Protein AF-A0A9P8L4W4-F1 (afdb_monomer_lite)

Secondary structure (DSSP, 8-state):
---------------------------PPPP-----------------------------------------------------------------------------PPPPPTTGGGS--PPP----------PPPP-------PPPPP-----B-PPPHHHHHHHHHHHHHHHHH-SB-SSPPPP---SS-S---HHHHHHHHHHHHHHHH--S-STTS-EEEEEEEETTEEEEEEEESSTT--HHHHHHHHHHHHHHHS--SS-HHHHHHHHHHHHHHHHHHTHHHHHHHHHHHHHHHHHHHHHHHH-TT-TTHHHHHHIIIIIHHHGGGSHHHHHHHHHHHTTTSTTHHHHHHHHHHHHT--TTHHHHHHHHHHHHHHHHHHHHHHHHHHHHHH-GGG-S-EEEEEEPPPP-EEEE--GGG-SHHHHHHHH-S-HHHHHHHHHHHHHHHHHTTHHHHHHHTSEEEEB--HHHHHHHHHHHTT--BGGG----EESSPBPHHHHHHHHH-TT-PPPPPB--B--TTB-PPP-BTTS-HHHHHHHHHHHHHHHHHHHHHHHHHHHHHHHT-TTTS-PPP--SS--SS-------PPP-----------

Foldseek 3Di:
DDDDDDDDDDDDDDDDDDDDDDDDDDDDDDDDDDDDDDDDDDDDDDDDDDDDDDDDDDDDDDDDDDDDDDDDDDDDDDDDDDDDDDDDDDDDDDDDDDDDDDDDDDDDDDDQPCVLVVPDDDPDDDDDDDDDDDDDDDPDDDDPPDDDPPPPPFDFDDFDPLLVCLQLLLLLVVVLLPQFQDAWFAAPDDPDDPCQDLLNLVLLLQQLLQQLLLQADDDFSKKWWFWFDDPQAIEIEMETQAQDSDVVSVVLVVVLLVLLLPADLVDPVSLVVSLVVNLVSSCVSNVNRLVVLVVQLLVLLVVVLVVLVVPVPDVCSVVLNCCSVPVLVVLVVDLSSNLVVLQQCLVVHPVVVSLVVLVVLLVPPDPSSVSSVRNNQSSLVSNVSSVSSVSSSVSSNVPVSNSSDYHYHYDGWDDFDKAADDLVQSDPLNSLVSQDVDPVLSVLLVVLCVVVCVSSVVSVSCVVPRIDTATEHNQQSLLLVCVLVVTQGDVSQQEMHISFWAEPLSQLLQVLQPVDHRGHTYNRGRDSRYDHDIHRPPDDVVSVVVSSVRNSSSSVSVSVVSSVSSSVCSVCDSVQPDFDDDDRGDSPPDDPPDGDGDDPDCPDDPDPDD

Structure (mmCIF, N/CA/C/O backbone):
data_AF-A0A9P8L4W4-F1
#
_entry.id   AF-A0A9P8L4W4-F1
#
loop_
_atom_site.group_PDB
_atom_site.id
_atom_site.type_symbol
_atom_site.label_atom_id
_atom_site.label_alt_id
_atom_site.label_comp_id
_atom_site.label_asym_id
_atom_site.label_entity_id
_atom_site.label_seq_id
_atom_site.pdbx_PDB_ins_code
_atom_site.Cartn_x
_atom_site.Cartn_y
_atom_site.Cartn_z
_atom_site.occupancy
_atom_site.B_iso_or_equiv
_atom_site.auth_seq_id
_atom_site.auth_comp_id
_atom_site.auth_asym_id
_atom_site.auth_atom_id
_atom_site.pdbx_PDB_model_num
ATOM 1 N N . MET A 1 1 ? -70.980 -45.955 15.844 1.00 32.44 1 MET A N 1
ATOM 2 C CA . MET A 1 1 ? -70.338 -45.699 17.162 1.00 32.44 1 MET A CA 1
ATOM 3 C C . MET A 1 1 ? -69.334 -44.547 16.999 1.00 32.44 1 MET A C 1
ATOM 5 O O . MET A 1 1 ? -68.928 -44.344 15.866 1.00 32.44 1 MET A O 1
ATOM 9 N N . PRO A 1 2 ? -68.899 -43.818 18.046 1.00 52.56 2 PRO A N 1
ATOM 10 C CA . PRO A 1 2 ? -69.730 -43.143 19.045 1.00 52.56 2 PRO A CA 1
ATOM 11 C C . PRO A 1 2 ? -69.412 -41.627 19.224 1.00 52.56 2 PRO A C 1
ATOM 13 O O . PRO A 1 2 ? -68.268 -41.209 19.175 1.00 52.56 2 PRO A O 1
ATOM 16 N N . LYS A 1 3 ? -70.444 -40.855 19.606 1.00 32.50 3 LYS A N 1
ATOM 17 C CA . LYS A 1 3 ? -70.425 -39.675 20.513 1.00 32.50 3 LYS A CA 1
ATOM 18 C C . LYS A 1 3 ? -69.554 -38.419 20.193 1.00 32.50 3 LYS A C 1
ATOM 20 O O . LYS A 1 3 ? -68.363 -38.413 20.443 1.00 32.50 3 LYS A O 1
ATOM 25 N N . LYS A 1 4 ? -70.295 -37.301 19.997 1.00 33.28 4 LYS A N 1
ATOM 26 C CA . LYS A 1 4 ? -70.245 -35.991 20.727 1.00 33.28 4 LYS A CA 1
ATOM 27 C C . LYS A 1 4 ? -69.019 -35.058 20.576 1.00 33.28 4 LYS A C 1
ATOM 29 O O . LYS A 1 4 ? -67.905 -35.527 20.491 1.00 33.28 4 LYS A O 1
ATOM 34 N N . LYS A 1 5 ? -69.084 -33.729 20.771 1.00 34.25 5 LYS A N 1
ATOM 35 C CA . LYS A 1 5 ? -70.075 -32.613 20.695 1.00 34.25 5 LYS A CA 1
ATOM 36 C C . LYS A 1 5 ? -69.433 -31.420 21.456 1.00 34.25 5 LYS A C 1
ATOM 38 O O . LYS A 1 5 ? -69.172 -31.576 22.645 1.00 34.25 5 LYS A O 1
ATOM 43 N N . SER A 1 6 ? -69.387 -30.217 20.864 1.00 31.56 6 SER A N 1
ATOM 44 C CA . SER A 1 6 ? -69.164 -28.905 21.542 1.00 31.56 6 SER A CA 1
ATOM 45 C C . SER A 1 6 ? -67.752 -28.643 22.141 1.00 31.56 6 SER A C 1
ATOM 47 O O . SER A 1 6 ? -66.968 -29.576 22.237 1.00 31.56 6 SER A O 1
ATOM 49 N N . LYS A 1 7 ? -67.343 -27.414 22.524 1.00 30.70 7 LYS A N 1
ATOM 50 C CA . LYS A 1 7 ? -68.100 -26.175 22.856 1.00 30.70 7 LYS A CA 1
ATOM 51 C C . LYS A 1 7 ? -67.234 -24.900 22.687 1.00 30.70 7 LYS A C 1
ATOM 53 O O . LYS A 1 7 ? -66.021 -25.011 22.573 1.00 30.70 7 LYS A O 1
ATOM 58 N N . SER A 1 8 ? -67.842 -23.708 22.719 1.00 30.89 8 SER A N 1
ATOM 59 C CA . SER A 1 8 ? -67.179 -22.395 22.549 1.00 30.89 8 SER A CA 1
ATOM 60 C C . SER A 1 8 ? -67.399 -21.421 23.727 1.00 30.89 8 SER A C 1
ATOM 62 O O . SER A 1 8 ? -68.409 -21.521 24.425 1.00 30.89 8 SER A O 1
ATOM 64 N N . LYS A 1 9 ? -66.441 -20.494 23.923 1.00 31.78 9 LYS A N 1
ATOM 65 C CA . LYS A 1 9 ? -66.431 -19.213 24.693 1.00 31.78 9 LYS A CA 1
ATOM 66 C C . LYS A 1 9 ? -65.012 -18.602 24.495 1.00 31.78 9 LYS A C 1
ATOM 68 O O . LYS A 1 9 ? -64.076 -19.387 24.438 1.00 31.78 9 LYS A O 1
ATOM 73 N N . ALA A 1 10 ? -64.732 -17.318 24.214 1.00 29.55 10 ALA A N 1
ATOM 74 C CA . ALA A 1 10 ? -65.220 -16.015 24.718 1.00 29.55 10 ALA A CA 1
ATOM 75 C C . ALA A 1 10 ? -64.832 -15.761 26.196 1.00 29.55 10 ALA A C 1
ATOM 77 O O . ALA A 1 10 ? -65.119 -16.616 27.026 1.00 29.55 10 ALA A O 1
ATOM 78 N N . ARG A 1 11 ? -64.241 -14.626 26.620 1.00 28.59 11 ARG A N 1
ATOM 79 C CA . ARG A 1 11 ? -63.882 -13.333 25.971 1.00 28.59 11 ARG A CA 1
ATOM 80 C C . ARG A 1 11 ? -62.901 -12.565 26.890 1.00 28.59 11 ARG A C 1
ATOM 82 O O . ARG A 1 11 ? -63.160 -12.569 28.086 1.00 28.59 11 ARG A O 1
ATOM 89 N N . ALA A 1 12 ? -61.914 -11.833 26.348 1.00 28.27 12 ALA A N 1
ATOM 90 C CA . ALA A 1 12 ? -61.411 -10.542 26.878 1.00 28.27 12 ALA A CA 1
ATOM 91 C C . ALA A 1 12 ? -60.356 -9.897 25.945 1.00 28.27 12 ALA A C 1
ATOM 93 O O . ALA A 1 12 ? -59.523 -10.600 25.382 1.00 28.27 12 ALA A O 1
ATOM 94 N N . GLN A 1 13 ? -60.388 -8.566 25.827 1.00 29.78 13 GLN A N 1
ATOM 95 C CA . GLN A 1 13 ? -59.251 -7.699 25.462 1.00 29.78 13 GLN A CA 1
ATOM 96 C C . GLN A 1 13 ? -58.892 -6.862 26.706 1.00 29.78 13 GLN A C 1
ATOM 98 O O . GLN A 1 13 ? -59.671 -6.856 27.666 1.00 29.78 13 GLN A O 1
ATOM 103 N N . PRO A 1 14 ? -57.763 -6.138 26.687 1.00 33.34 14 PRO A N 1
ATOM 104 C CA . PRO A 1 14 ? -57.923 -4.679 26.663 1.00 33.34 14 PRO A CA 1
ATOM 105 C C . PRO A 1 14 ? -57.109 -3.975 25.560 1.00 33.34 14 PRO A C 1
ATOM 107 O O . PRO A 1 14 ? -55.963 -4.325 25.314 1.00 33.34 14 PRO A O 1
ATOM 110 N N . GLU A 1 15 ? -57.786 -3.020 24.915 1.00 28.34 15 GLU A N 1
ATOM 111 C CA . GLU A 1 15 ? -57.394 -1.655 24.492 1.00 28.34 15 GLU A CA 1
ATOM 112 C C . GLU A 1 15 ? -55.993 -1.312 23.917 1.00 28.34 15 GLU A C 1
ATOM 114 O O . GLU A 1 15 ? -54.971 -1.935 24.178 1.00 28.34 15 GLU A O 1
ATOM 119 N N . ILE A 1 16 ? -55.989 -0.265 23.080 1.00 35.66 16 ILE A N 1
ATOM 120 C CA . ILE A 1 16 ? -54.882 0.236 22.242 1.00 35.66 16 ILE A CA 1
ATOM 121 C C . ILE A 1 16 ? -54.577 1.696 22.660 1.00 35.66 16 ILE A C 1
ATOM 123 O O . ILE A 1 16 ? -55.485 2.368 23.154 1.00 35.66 16 ILE A O 1
ATOM 127 N N . PRO A 1 17 ? -53.344 2.206 22.480 1.00 32.22 17 PRO A N 1
ATOM 128 C CA . PRO A 1 17 ? -53.092 3.161 21.378 1.00 32.22 17 PRO A CA 1
ATOM 129 C C . PRO A 1 17 ? -51.861 2.747 20.536 1.00 32.22 17 PRO A C 1
ATOM 131 O O . PRO A 1 17 ? -50.876 2.249 21.068 1.00 32.22 17 PRO A O 1
ATOM 134 N N . GLU A 1 18 ? -51.943 2.705 19.200 1.00 28.20 18 GLU A N 1
ATOM 135 C CA . GLU A 1 18 ? -51.656 3.828 18.280 1.00 28.20 18 GLU A CA 1
ATOM 136 C C . GLU A 1 18 ? -50.236 4.399 18.482 1.00 28.20 18 GLU A C 1
ATOM 138 O O . GLU A 1 18 ? -49.903 4.809 19.583 1.00 28.20 18 GLU A O 1
ATOM 143 N N . SER A 1 19 ? -49.311 4.544 17.526 1.00 30.09 19 SER A N 1
ATOM 144 C CA . SER A 1 19 ? -49.252 4.676 16.049 1.00 30.09 19 SER A CA 1
ATOM 145 C C . SER A 1 19 ? -47.961 5.534 15.808 1.00 30.09 19 SER A C 1
ATOM 147 O O . SER A 1 19 ? -47.467 6.094 16.792 1.00 30.09 19 SER A O 1
ATOM 149 N N . PRO A 1 20 ? -47.364 5.738 14.607 1.00 34.62 20 PRO A N 1
ATOM 150 C CA . PRO A 1 20 ? -47.683 5.225 13.272 1.00 34.62 20 PRO A CA 1
ATOM 151 C C . PRO A 1 20 ? -46.524 4.486 12.555 1.00 34.62 20 PRO A C 1
ATOM 153 O O . PRO A 1 20 ? -45.342 4.706 12.817 1.00 34.62 20 PRO A O 1
ATOM 156 N N . GLU A 1 21 ? -46.856 3.702 11.522 1.00 30.97 21 GLU A N 1
ATOM 157 C CA . GLU A 1 21 ? -45.897 3.395 10.448 1.00 30.97 21 GLU A CA 1
ATOM 158 C C . GLU A 1 21 ? -45.629 4.648 9.583 1.00 30.97 21 GLU A C 1
ATOM 160 O O . GLU A 1 21 ? -46.550 5.403 9.265 1.00 30.97 21 GLU A O 1
ATOM 165 N N . ARG A 1 22 ? -44.410 4.785 9.042 1.00 30.69 22 ARG A N 1
ATOM 166 C CA . ARG A 1 22 ? -44.216 5.392 7.712 1.00 30.69 22 ARG A CA 1
ATOM 167 C C . ARG A 1 22 ? -43.361 4.496 6.828 1.00 30.69 22 ARG A C 1
ATOM 169 O O . ARG A 1 22 ? -42.141 4.446 6.956 1.00 30.69 22 ARG A O 1
ATOM 176 N N . ARG A 1 23 ? -44.019 3.829 5.881 1.00 30.20 23 ARG A N 1
ATOM 177 C CA . ARG A 1 23 ? -43.363 3.212 4.723 1.00 30.20 23 ARG A CA 1
ATOM 178 C C . ARG A 1 23 ? -42.913 4.311 3.765 1.00 30.20 23 ARG A C 1
ATOM 180 O O . ARG A 1 23 ? -43.681 5.232 3.503 1.00 30.20 23 ARG A O 1
ATOM 187 N N . TYR A 1 24 ? -41.745 4.140 3.156 1.00 29.72 24 TYR A N 1
ATOM 188 C CA . TYR A 1 24 ? -41.444 4.745 1.861 1.00 29.72 24 TYR A CA 1
ATOM 189 C C . TYR A 1 24 ? -41.024 3.642 0.894 1.00 29.72 24 TYR A C 1
ATOM 191 O O . TYR A 1 24 ? -40.136 2.841 1.178 1.00 29.72 24 TYR A O 1
ATOM 199 N N . SER A 1 25 ? -41.728 3.569 -0.231 1.00 27.53 25 SER A N 1
ATOM 200 C CA . SER A 1 25 ? -41.484 2.621 -1.314 1.00 27.53 25 SER A CA 1
ATOM 201 C C . SER A 1 25 ? -40.303 3.071 -2.169 1.00 27.53 25 SER A C 1
ATOM 203 O O . SER A 1 25 ? -40.271 4.219 -2.611 1.00 27.53 25 SER A O 1
ATOM 205 N N . ALA A 1 26 ? -39.382 2.159 -2.469 1.00 28.81 26 ALA A N 1
ATOM 206 C CA . ALA A 1 26 ? -38.339 2.401 -3.456 1.00 28.81 26 ALA A CA 1
ATOM 207 C C . ALA A 1 26 ? -38.875 2.171 -4.881 1.00 28.81 26 ALA A C 1
ATOM 209 O O . ALA A 1 26 ? -39.347 1.081 -5.200 1.00 28.81 26 ALA A O 1
ATOM 210 N N . THR A 1 27 ? -38.743 3.177 -5.744 1.00 31.58 27 THR A N 1
ATOM 211 C CA . THR A 1 27 ? -38.918 3.070 -7.202 1.00 31.58 27 THR A CA 1
ATOM 212 C C . THR A 1 27 ? -37.617 3.480 -7.897 1.00 31.58 27 THR A C 1
ATOM 214 O O . THR A 1 27 ? -37.054 4.513 -7.529 1.00 31.58 27 THR A O 1
ATOM 217 N N . PRO A 1 28 ? -37.108 2.704 -8.872 1.00 33.47 28 PRO A N 1
ATOM 218 C CA . PRO A 1 28 ? -35.858 3.016 -9.561 1.00 33.47 28 PRO A CA 1
ATOM 219 C C . PRO A 1 28 ? -36.045 4.128 -10.615 1.00 33.47 28 PRO A C 1
ATOM 221 O O . PRO A 1 28 ? -37.123 4.224 -11.205 1.00 33.47 28 PRO A O 1
ATOM 224 N N . PRO A 1 29 ? -35.011 4.942 -10.899 1.00 32.47 29 PRO A N 1
ATOM 225 C CA . PRO A 1 29 ? -35.054 5.926 -11.977 1.00 32.47 29 PRO A CA 1
ATOM 226 C C . PRO A 1 29 ? -34.952 5.256 -13.357 1.00 32.47 29 PRO A C 1
ATOM 228 O O . PRO A 1 29 ? -34.151 4.343 -13.564 1.00 32.47 29 PRO A O 1
ATOM 231 N N . THR A 1 30 ? -35.752 5.728 -14.311 1.00 29.05 30 THR A N 1
ATOM 232 C CA . THR A 1 30 ? -35.788 5.247 -15.702 1.00 29.05 30 THR A CA 1
ATOM 233 C C . THR A 1 30 ? -34.855 6.030 -16.627 1.00 29.05 30 THR A C 1
ATOM 235 O O . THR A 1 30 ? -34.626 7.221 -16.435 1.00 29.05 30 THR A O 1
ATOM 238 N N . VAL A 1 31 ? -34.374 5.359 -17.676 1.00 31.84 31 VAL A N 1
ATOM 239 C CA . VAL A 1 31 ? -33.628 5.955 -18.798 1.00 31.84 31 VAL A CA 1
ATOM 240 C C . VAL A 1 31 ? -34.537 6.866 -19.634 1.00 31.84 31 VAL A C 1
ATOM 242 O O . VAL A 1 31 ? -35.692 6.515 -19.859 1.00 31.84 31 VAL A O 1
ATOM 245 N N . TYR A 1 32 ? -33.989 7.969 -20.152 1.00 26.73 32 TYR A N 1
ATOM 246 C CA . TYR A 1 32 ? -34.502 8.687 -21.326 1.00 26.73 32 TYR A CA 1
ATOM 247 C C . TYR A 1 32 ? -33.337 9.195 -22.186 1.00 26.73 32 TYR A C 1
ATOM 249 O O . TYR A 1 32 ? -32.259 9.478 -21.663 1.00 26.73 32 TYR A O 1
ATOM 257 N N . ASP A 1 33 ? -33.562 9.282 -23.497 1.00 26.80 33 ASP A N 1
ATOM 258 C CA . ASP A 1 33 ? -32.574 9.633 -24.522 1.00 26.80 33 ASP A CA 1
ATOM 259 C C . ASP A 1 33 ? -33.294 10.315 -25.706 1.00 26.80 33 ASP A C 1
ATOM 261 O O . ASP A 1 33 ? -34.345 9.818 -26.114 1.00 26.80 33 ASP A O 1
ATOM 265 N N . ARG A 1 34 ? -32.717 11.405 -26.253 1.00 30.62 34 ARG A N 1
ATOM 266 C CA . ARG A 1 34 ? -33.174 12.177 -27.449 1.00 30.62 34 ARG A CA 1
ATOM 267 C C . ARG A 1 34 ? -34.602 12.792 -27.369 1.00 30.62 34 ARG A C 1
ATOM 269 O O . ARG A 1 34 ? -35.382 12.455 -26.491 1.00 30.62 34 ARG A O 1
ATOM 276 N N . GLU A 1 35 ? -35.037 13.755 -28.197 1.00 27.78 35 GLU A N 1
ATOM 277 C CA . GLU A 1 35 ? -34.411 14.628 -29.219 1.00 27.78 35 GLU A CA 1
ATOM 278 C C . GLU A 1 35 ? -35.288 15.890 -29.421 1.00 27.78 35 GLU A C 1
ATOM 280 O O . GLU A 1 35 ? -36.504 15.738 -29.479 1.00 27.78 35 GLU A O 1
ATOM 285 N N . SER A 1 36 ? -34.711 17.092 -29.613 1.00 26.36 36 SER A N 1
ATOM 286 C CA . SER A 1 36 ? -35.300 18.174 -30.449 1.00 26.36 36 SER A CA 1
ATOM 287 C C . SER A 1 36 ? -34.441 19.452 -30.504 1.00 26.36 36 SER A C 1
ATOM 289 O O . SER A 1 36 ? -33.991 19.964 -29.482 1.00 26.36 36 SER A O 1
ATOM 291 N N . SER A 1 37 ? -34.297 20.016 -31.701 1.00 26.98 37 SER A N 1
ATOM 292 C CA . SER A 1 37 ? -33.939 21.418 -32.023 1.00 26.98 37 SER A CA 1
ATOM 293 C C . SER A 1 37 ? -35.075 21.978 -32.922 1.00 26.98 37 SER A C 1
ATOM 295 O O . SER A 1 37 ? -35.975 21.185 -33.215 1.00 26.98 37 SER A O 1
ATOM 297 N N . PRO A 1 38 ? -35.089 23.237 -33.427 1.00 45.22 38 PRO A N 1
ATOM 298 C CA . PRO A 1 38 ? -34.090 24.320 -33.350 1.00 45.22 38 PRO A CA 1
ATOM 299 C C . PRO A 1 38 ? -34.677 25.716 -32.994 1.00 45.22 38 PRO A C 1
ATOM 301 O O . PRO A 1 38 ? -35.872 25.845 -32.767 1.00 45.22 38 PRO A O 1
ATOM 304 N N . GLU A 1 39 ? -33.847 26.773 -32.980 1.00 26.89 39 GLU A N 1
ATOM 305 C CA . GLU A 1 39 ? -33.936 27.913 -33.931 1.00 26.89 39 GLU A CA 1
ATOM 306 C C . GLU A 1 39 ? -32.804 28.950 -33.715 1.00 26.89 39 GLU A C 1
ATOM 308 O O . GLU A 1 39 ? -31.894 28.736 -32.914 1.00 26.89 39 GLU A O 1
ATOM 313 N N . THR A 1 40 ? -32.774 30.024 -34.517 1.00 29.00 40 THR A N 1
ATOM 314 C CA . THR A 1 40 ? -31.616 30.928 -34.704 1.00 29.00 40 THR A CA 1
ATOM 315 C C . THR A 1 40 ? -31.916 32.389 -34.356 1.00 29.00 40 THR A C 1
ATOM 317 O O . THR A 1 40 ? -33.016 32.824 -34.664 1.00 29.00 40 THR A O 1
ATOM 320 N N . THR A 1 41 ? -30.913 33.191 -33.940 1.00 27.48 41 THR A N 1
ATOM 321 C CA . THR A 1 41 ? -30.637 34.514 -34.574 1.00 27.48 41 THR A CA 1
ATOM 322 C C . THR A 1 41 ? -29.308 35.186 -34.159 1.00 27.48 41 THR A C 1
ATOM 324 O O . THR A 1 41 ? -29.052 35.403 -32.984 1.00 27.48 41 THR A O 1
ATOM 327 N N . LYS A 1 42 ? -28.533 35.591 -35.179 1.00 28.03 42 LYS A N 1
ATOM 328 C CA . LYS A 1 42 ? -27.805 36.874 -35.388 1.00 28.03 42 LYS A CA 1
ATOM 329 C C . LYS A 1 42 ? -26.972 37.550 -34.267 1.00 28.03 42 LYS A C 1
ATOM 331 O O . LYS A 1 42 ? -27.491 38.090 -33.299 1.00 28.03 42 LYS A O 1
ATOM 336 N N . SER A 1 43 ? -25.679 37.710 -34.578 1.00 26.53 43 SER A N 1
ATOM 337 C CA . SER A 1 43 ? -24.742 38.766 -34.123 1.00 26.53 43 SER A CA 1
ATOM 338 C C . SER A 1 43 ? -25.250 40.203 -34.424 1.00 26.53 43 SER A C 1
ATOM 340 O O . SER A 1 43 ? -26.174 40.321 -35.236 1.00 26.53 43 SER A O 1
ATOM 342 N N . PRO A 1 44 ? -24.648 41.302 -33.883 1.00 40.38 44 PRO A N 1
ATOM 343 C CA . PRO A 1 44 ? -23.347 41.792 -34.406 1.00 40.38 44 PRO A CA 1
ATOM 344 C C . PRO A 1 44 ? -22.427 42.643 -33.467 1.00 40.38 44 PRO A C 1
ATOM 346 O O . PRO A 1 44 ? -22.768 42.975 -32.340 1.00 40.38 44 PRO A O 1
ATOM 349 N N . HIS A 1 45 ? -21.292 43.067 -34.050 1.00 26.23 45 HIS A N 1
ATOM 350 C CA . HIS A 1 45 ? -20.469 44.271 -33.777 1.00 26.23 45 HIS A CA 1
ATOM 351 C C . HIS A 1 45 ? -19.340 44.323 -32.710 1.00 26.23 45 HIS A C 1
ATOM 353 O O . HIS A 1 45 ? -19.495 44.778 -31.584 1.00 26.23 45 HIS A O 1
ATOM 359 N N . MET A 1 46 ? -18.127 44.040 -33.212 1.00 28.48 46 MET A N 1
ATOM 360 C CA . MET A 1 46 ? -16.879 44.834 -33.064 1.00 28.48 46 MET A CA 1
ATOM 361 C C . MET A 1 46 ? -17.090 46.341 -33.395 1.00 28.48 46 MET A C 1
ATOM 363 O O . MET A 1 46 ? -17.980 46.614 -34.212 1.00 28.48 46 MET A O 1
ATOM 367 N N . PRO A 1 47 ? -16.276 47.305 -32.875 1.00 39.03 47 PRO A N 1
ATOM 368 C CA . PRO A 1 47 ? -14.831 47.373 -33.187 1.00 39.03 47 PRO A CA 1
ATOM 369 C C . PRO A 1 47 ? -13.853 47.902 -32.099 1.00 39.03 47 PRO A C 1
ATOM 371 O O . PRO A 1 47 ? -14.219 48.226 -30.975 1.00 39.03 47 PRO A O 1
ATOM 374 N N . ARG A 1 48 ? -12.566 47.964 -32.488 1.00 32.53 48 ARG A N 1
ATOM 375 C CA . ARG A 1 48 ? -11.397 48.509 -31.759 1.00 32.53 48 ARG A CA 1
ATOM 376 C C . ARG A 1 48 ? -11.321 50.047 -31.793 1.00 32.53 48 ARG A C 1
ATOM 378 O O . ARG A 1 48 ? -11.799 50.634 -32.758 1.00 32.53 48 ARG A O 1
ATOM 385 N N . ASN A 1 49 ? -10.589 50.639 -30.835 1.00 28.03 49 ASN A N 1
ATOM 386 C CA . ASN A 1 49 ? -9.487 51.633 -30.972 1.00 28.03 49 ASN A CA 1
ATOM 387 C C . ASN A 1 49 ? -9.087 52.149 -29.557 1.00 28.03 49 ASN A C 1
ATOM 389 O O . ASN A 1 49 ? -9.838 51.921 -28.616 1.00 28.03 49 ASN A O 1
ATOM 393 N N . GLY A 1 50 ? -7.945 52.806 -29.297 1.00 25.61 50 GLY A N 1
ATOM 394 C CA . GLY A 1 50 ? -6.742 52.997 -30.121 1.00 25.61 50 GLY A CA 1
ATOM 395 C C . GLY A 1 50 ? -5.993 54.324 -29.856 1.00 25.61 50 GLY A C 1
ATOM 396 O O . GLY A 1 50 ? -6.465 55.350 -30.322 1.00 25.61 50 GLY A O 1
ATOM 397 N N . LEU A 1 51 ? -4.789 54.242 -29.255 1.00 28.98 51 LEU A N 1
ATOM 398 C CA . LEU A 1 51 ? -3.701 55.257 -29.179 1.00 28.98 51 LEU A CA 1
ATOM 399 C C . LEU A 1 51 ? -3.796 56.454 -28.189 1.00 28.98 51 LEU A C 1
ATOM 401 O O . LEU A 1 51 ? -4.852 56.762 -27.653 1.00 28.98 51 LEU A O 1
ATOM 405 N N . GLU A 1 52 ? -2.609 57.066 -27.998 1.00 26.11 52 GLU A N 1
ATOM 406 C CA . GLU A 1 52 ? -2.211 58.289 -27.248 1.00 26.11 52 GLU A CA 1
ATOM 407 C C . GLU A 1 52 ? -2.287 58.233 -25.694 1.00 26.11 52 GLU A C 1
ATOM 409 O O . GLU A 1 52 ? -3.252 57.710 -25.152 1.00 26.11 52 GLU A O 1
ATOM 414 N N . ALA A 1 53 ? -1.335 58.656 -24.832 1.00 28.16 53 ALA A N 1
ATOM 415 C CA . ALA A 1 53 ? 0.015 59.288 -24.841 1.00 28.16 53 ALA A CA 1
ATOM 416 C C . ALA A 1 53 ? 0.070 60.683 -24.157 1.00 28.16 53 ALA A C 1
ATOM 418 O O . ALA A 1 53 ? -0.633 61.593 -24.576 1.00 28.16 53 ALA A O 1
ATOM 419 N N . GLY A 1 54 ? 0.958 60.881 -23.159 1.00 25.78 54 GLY A N 1
ATOM 420 C CA . GLY A 1 54 ? 1.276 62.220 -22.610 1.00 25.78 54 GLY A CA 1
ATOM 421 C C . GLY A 1 54 ? 1.805 62.307 -21.158 1.00 25.78 54 GLY A C 1
ATOM 422 O O . GLY A 1 54 ? 1.044 62.122 -20.221 1.00 25.78 54 GLY A O 1
ATOM 423 N N . SER A 1 55 ? 3.095 62.658 -21.008 1.00 27.59 55 SER A N 1
ATOM 424 C CA . SER A 1 55 ? 3.745 63.507 -19.962 1.00 27.59 55 SER A CA 1
ATOM 425 C C . SER A 1 55 ? 3.354 63.477 -18.459 1.00 27.59 55 SER A C 1
ATOM 427 O O . SER A 1 55 ? 2.211 63.747 -18.107 1.00 27.59 55 SER A O 1
ATOM 429 N N . GLY A 1 56 ? 4.363 63.414 -17.563 1.00 26.52 56 GLY A N 1
ATOM 430 C CA . GLY A 1 56 ? 4.246 63.859 -16.153 1.00 26.52 56 GLY A CA 1
ATOM 431 C C . GLY A 1 56 ? 5.422 63.505 -15.208 1.00 26.52 56 GLY A C 1
ATOM 432 O O . GLY A 1 56 ? 5.470 62.396 -14.692 1.00 26.52 56 GLY A O 1
ATOM 433 N N . MET A 1 57 ? 6.328 64.459 -14.948 1.00 27.50 57 MET A N 1
ATOM 434 C CA . MET A 1 57 ? 7.331 64.512 -13.843 1.00 27.50 57 MET A CA 1
ATOM 435 C C . MET A 1 57 ? 6.966 65.723 -12.942 1.00 27.50 57 MET A C 1
ATOM 437 O O . MET A 1 57 ? 6.309 66.621 -13.484 1.00 27.50 57 MET A O 1
ATOM 441 N N . PRO A 1 58 ? 7.268 65.780 -11.617 1.00 41.72 58 PRO A N 1
ATOM 442 C CA . PRO A 1 58 ? 8.622 65.808 -10.993 1.00 41.72 58 PRO A CA 1
ATOM 443 C C . PRO A 1 58 ? 8.907 64.616 -10.030 1.00 41.72 58 PRO A C 1
ATOM 445 O O . PRO A 1 58 ? 8.001 63.827 -9.780 1.00 41.72 58 PRO A O 1
ATOM 448 N N . GLU A 1 59 ? 10.140 64.274 -9.604 1.00 28.34 59 GLU A N 1
ATOM 449 C CA . GLU A 1 59 ? 11.102 64.941 -8.667 1.00 28.34 59 GLU A CA 1
ATOM 450 C C . GLU A 1 59 ? 10.543 65.154 -7.231 1.00 28.34 59 GLU A C 1
ATOM 452 O O . GLU A 1 59 ? 9.392 65.558 -7.101 1.00 28.34 59 GLU A O 1
ATOM 457 N N . THR A 1 60 ? 11.236 64.913 -6.097 1.00 28.61 60 THR A N 1
ATOM 458 C CA . THR A 1 60 ? 12.645 64.563 -5.722 1.00 28.61 60 THR A CA 1
ATOM 459 C C . THR A 1 60 ? 12.629 63.469 -4.585 1.00 28.61 60 THR A C 1
ATOM 461 O O . THR A 1 60 ? 11.535 63.040 -4.231 1.00 28.61 60 THR A O 1
ATOM 464 N N . GLU A 1 61 ? 13.668 62.907 -3.915 1.00 28.89 61 GLU A N 1
ATOM 465 C CA . GLU A 1 61 ? 15.155 62.826 -3.999 1.00 28.89 61 GLU A CA 1
ATOM 466 C C . GLU A 1 61 ? 15.728 61.691 -3.067 1.00 28.89 61 GLU A C 1
ATOM 468 O O . GLU A 1 61 ? 14.949 60.922 -2.516 1.00 28.89 61 GLU A O 1
ATOM 473 N N . ILE A 1 62 ? 17.073 61.601 -2.903 1.00 29.95 62 ILE A N 1
ATOM 474 C CA . ILE A 1 62 ? 17.903 61.222 -1.700 1.00 29.95 62 ILE A CA 1
ATOM 475 C C . ILE A 1 62 ? 17.386 60.118 -0.730 1.00 29.95 62 ILE A C 1
ATOM 477 O O . ILE A 1 62 ? 16.320 60.251 -0.147 1.00 29.95 62 ILE A O 1
ATOM 481 N N . SER A 1 63 ? 18.140 59.087 -0.299 1.00 27.03 63 SER A N 1
ATOM 482 C CA . SER A 1 63 ? 19.480 58.510 -0.603 1.00 27.03 63 SER A CA 1
ATOM 483 C C . SER A 1 63 ? 19.523 57.057 -0.038 1.00 27.03 63 SER A C 1
ATOM 485 O O . SER A 1 63 ? 18.560 56.640 0.598 1.00 27.03 63 SER A O 1
ATOM 487 N N . GLY A 1 64 ? 20.538 56.194 -0.206 1.00 27.48 64 GLY A N 1
ATOM 488 C CA . GLY A 1 64 ? 21.853 56.285 -0.860 1.00 27.48 64 GLY A CA 1
ATOM 489 C C . GLY A 1 64 ? 22.538 54.898 -0.943 1.00 27.48 64 GLY A C 1
ATOM 490 O O . GLY A 1 64 ? 22.037 53.925 -0.383 1.00 27.48 64 GLY A O 1
ATOM 491 N N . VAL A 1 65 ? 23.669 54.800 -1.655 1.00 29.19 65 VAL A N 1
ATOM 492 C CA . VAL A 1 65 ? 24.460 53.558 -1.896 1.00 29.19 65 VAL A CA 1
ATOM 493 C C . VAL A 1 65 ? 25.810 53.626 -1.136 1.00 29.19 65 VAL A C 1
ATOM 495 O O . VAL A 1 65 ? 26.164 54.721 -0.695 1.00 29.19 65 VAL A O 1
ATOM 498 N N . PRO A 1 66 ? 26.541 52.510 -0.892 1.00 38.47 66 PRO A N 1
ATOM 499 C CA . PRO A 1 66 ? 27.397 51.862 -1.911 1.00 38.47 66 PRO A CA 1
ATOM 500 C C . PRO A 1 66 ? 27.261 50.319 -1.939 1.00 38.47 66 PRO A C 1
ATOM 502 O O . PRO A 1 66 ? 26.858 49.711 -0.954 1.00 38.47 66 PRO A O 1
ATOM 505 N N . GLU A 1 67 ? 27.462 49.568 -3.028 1.00 31.50 67 GLU A N 1
ATOM 506 C CA . GLU A 1 67 ? 28.311 49.668 -4.237 1.00 31.50 67 GLU A CA 1
ATOM 507 C C . GLU A 1 67 ? 29.723 49.055 -4.115 1.00 31.50 67 GLU A C 1
ATOM 509 O O . GLU A 1 67 ? 30.612 49.591 -3.461 1.00 31.50 67 GLU A O 1
ATOM 514 N N . SER A 1 68 ? 29.932 47.937 -4.825 1.00 28.86 68 SER A N 1
ATOM 515 C CA . SER A 1 68 ? 31.163 47.554 -5.553 1.00 28.86 68 SER A CA 1
ATOM 516 C C . SER A 1 68 ? 30.986 46.157 -6.187 1.00 28.86 68 SER A C 1
ATOM 518 O O . SER A 1 68 ? 30.323 45.301 -5.611 1.00 28.86 68 SER A O 1
ATOM 520 N N . LEU A 1 69 ? 31.514 45.831 -7.373 1.00 28.77 69 LEU A N 1
ATOM 521 C CA . LEU A 1 69 ? 31.926 46.673 -8.509 1.00 28.77 69 LEU A CA 1
ATOM 522 C C . LEU A 1 69 ? 31.810 45.840 -9.813 1.00 28.77 69 LEU A C 1
ATOM 524 O O . LEU A 1 69 ? 31.871 44.612 -9.774 1.00 28.77 69 LEU A O 1
ATOM 528 N N . ARG A 1 70 ? 31.642 46.483 -10.979 1.00 30.33 70 ARG A N 1
ATOM 529 C CA . ARG A 1 70 ? 31.518 45.830 -12.304 1.00 30.33 70 ARG A CA 1
ATOM 530 C C . ARG A 1 70 ? 32.710 46.138 -13.219 1.00 30.33 70 ARG A C 1
ATOM 532 O O . ARG A 1 70 ? 33.026 47.306 -13.416 1.00 30.33 70 ARG A O 1
ATOM 539 N N . ALA A 1 71 ? 33.185 45.130 -13.952 1.00 29.33 71 ALA A N 1
ATOM 540 C CA . ALA A 1 71 ? 33.714 45.253 -15.321 1.00 29.33 71 ALA A CA 1
ATOM 541 C C . ALA A 1 71 ? 33.398 43.932 -16.078 1.00 29.33 71 ALA A C 1
ATOM 543 O O . ALA A 1 71 ? 33.314 42.899 -15.424 1.00 29.33 71 ALA A O 1
ATOM 544 N N . ARG A 1 72 ? 33.035 43.841 -17.373 1.00 31.45 72 ARG A N 1
ATOM 545 C CA . ARG A 1 72 ? 33.415 44.558 -18.622 1.00 31.45 72 ARG A CA 1
ATOM 546 C C . ARG A 1 72 ? 34.853 44.208 -19.088 1.00 31.45 72 ARG A C 1
ATOM 548 O O . ARG A 1 72 ? 35.738 44.177 -18.251 1.00 31.45 72 ARG A O 1
ATOM 555 N N . ARG A 1 73 ? 35.139 43.951 -20.381 1.00 31.58 73 ARG A N 1
ATOM 556 C CA . ARG A 1 73 ? 34.341 44.196 -21.610 1.00 31.58 73 ARG A CA 1
ATOM 557 C C . ARG A 1 73 ? 34.800 43.394 -22.862 1.00 31.58 73 ARG A C 1
ATOM 559 O O . ARG A 1 73 ? 35.940 42.963 -22.917 1.00 31.58 73 ARG A O 1
ATOM 566 N N . ASP A 1 74 ? 33.890 43.298 -23.839 1.00 27.84 74 ASP A N 1
ATOM 567 C CA . ASP A 1 74 ? 33.967 43.137 -25.317 1.00 27.84 74 ASP A CA 1
ATOM 568 C C . ASP A 1 74 ? 35.311 42.848 -26.046 1.00 27.84 74 ASP A C 1
ATOM 570 O O . ASP A 1 74 ? 36.260 43.618 -25.911 1.00 27.84 74 ASP A O 1
ATOM 574 N N . SER A 1 75 ? 35.324 41.848 -26.957 1.00 27.72 75 SER A N 1
ATOM 575 C CA . SER A 1 75 ? 35.906 41.841 -28.343 1.00 27.72 75 SER A CA 1
ATOM 576 C C . SER A 1 75 ? 36.106 40.398 -28.891 1.00 27.72 75 SER A C 1
ATOM 578 O O . SER A 1 75 ? 36.248 39.478 -28.094 1.00 27.72 75 SER A O 1
ATOM 580 N N . SER A 1 76 ? 36.210 40.087 -30.198 1.00 30.47 76 SER A N 1
ATOM 581 C CA . SER A 1 76 ? 35.405 40.443 -31.399 1.00 30.47 76 SER A CA 1
ATOM 582 C C . SER A 1 76 ? 36.002 39.789 -32.672 1.00 30.47 76 SER A C 1
ATOM 584 O O . SER A 1 76 ? 37.185 40.011 -32.897 1.00 30.47 76 SER A O 1
ATOM 586 N N . VAL A 1 77 ? 35.180 39.180 -33.561 1.00 29.06 77 VAL A N 1
ATOM 587 C CA . VAL A 1 77 ? 35.454 38.978 -35.027 1.00 29.06 77 VAL A CA 1
ATOM 588 C C . VAL A 1 77 ? 36.622 37.980 -35.350 1.00 29.06 77 VAL A C 1
ATOM 590 O O . VAL A 1 77 ? 37.569 37.874 -34.588 1.00 29.06 77 VAL A O 1
ATOM 593 N N . SER A 1 78 ? 36.632 37.100 -36.372 1.00 26.31 78 SER A N 1
ATOM 594 C CA . SER A 1 78 ? 36.003 37.060 -37.716 1.00 26.31 78 SER A CA 1
ATOM 595 C C . SER A 1 78 ? 35.511 35.660 -38.158 1.00 26.31 78 SER A C 1
ATOM 597 O O . SER A 1 78 ? 35.742 34.657 -37.490 1.00 26.31 78 SER A O 1
ATOM 599 N N . THR A 1 79 ? 34.876 35.617 -39.335 1.00 29.42 79 THR A N 1
ATOM 600 C CA . THR A 1 79 ? 34.565 34.446 -40.186 1.00 29.42 79 THR A CA 1
ATOM 601 C C . THR A 1 79 ? 35.773 33.901 -40.964 1.00 29.42 79 THR A C 1
ATOM 603 O O . THR A 1 79 ? 36.737 34.636 -41.139 1.00 29.42 79 THR A O 1
ATOM 606 N N . GLU A 1 80 ? 35.659 32.687 -41.529 1.00 27.84 80 GLU A N 1
ATOM 607 C CA . GLU A 1 80 ? 36.024 32.328 -42.927 1.00 27.84 80 GLU A CA 1
ATOM 608 C C . GLU A 1 80 ? 35.489 30.908 -43.276 1.00 27.84 80 GLU A C 1
ATOM 610 O O . GLU A 1 80 ? 34.959 30.220 -42.398 1.00 27.84 80 GLU A O 1
ATOM 615 N N . GLY A 1 81 ? 35.526 30.506 -44.558 1.00 27.69 81 GLY A N 1
ATOM 616 C CA . GLY A 1 81 ? 34.796 29.341 -45.106 1.00 27.69 81 GLY A CA 1
ATOM 617 C C . GLY A 1 81 ? 35.597 28.039 -45.368 1.00 27.69 81 GLY A C 1
ATOM 618 O O . GLY A 1 81 ? 36.775 27.946 -45.031 1.00 27.69 81 GLY A O 1
ATOM 619 N N . PRO A 1 82 ? 34.956 27.000 -45.957 1.00 43.16 82 PRO A N 1
ATOM 620 C CA . PRO A 1 82 ? 35.517 25.649 -46.114 1.00 43.16 82 PRO A CA 1
ATOM 621 C C . PRO A 1 82 ? 36.114 25.361 -47.508 1.00 43.16 82 PRO A C 1
ATOM 623 O O . PRO A 1 82 ? 35.795 26.053 -48.476 1.00 43.16 82 PRO A O 1
ATOM 626 N N . PRO A 1 83 ? 36.840 24.233 -47.650 1.00 32.75 83 PRO A N 1
ATOM 627 C CA . PRO A 1 83 ? 36.883 23.519 -48.925 1.00 32.75 83 PRO A CA 1
ATOM 628 C C . PRO A 1 83 ? 36.563 22.009 -48.849 1.00 32.75 83 PRO A C 1
ATOM 630 O O . PRO A 1 83 ? 36.840 21.292 -47.892 1.00 32.75 83 PRO A O 1
ATOM 633 N N . SER A 1 84 ? 36.021 21.527 -49.959 1.00 27.27 84 SER A N 1
ATOM 634 C CA . SER A 1 84 ? 36.091 20.166 -50.529 1.00 27.27 84 SER A CA 1
ATOM 635 C C . SER A 1 84 ? 36.528 20.371 -52.010 1.00 27.27 84 SER A C 1
ATOM 637 O O . SER A 1 84 ? 36.598 21.548 -52.388 1.00 27.27 84 SER A O 1
ATOM 639 N N . PRO A 1 85 ? 36.773 19.373 -52.904 1.00 39.22 85 PRO A N 1
ATOM 640 C CA . PRO A 1 85 ? 36.284 17.979 -52.909 1.00 39.22 85 PRO A CA 1
ATOM 641 C C . PRO A 1 85 ? 37.271 16.945 -53.560 1.00 39.22 85 PRO A C 1
ATOM 643 O O . PRO A 1 85 ? 38.471 17.186 -53.595 1.00 39.22 85 PRO A O 1
ATOM 646 N N . ILE A 1 86 ? 36.724 15.853 -54.141 1.00 25.45 86 ILE A N 1
ATOM 647 C CA . ILE A 1 86 ? 37.189 15.079 -55.335 1.00 25.45 86 ILE A CA 1
ATOM 648 C C . ILE A 1 86 ? 37.848 13.670 -55.160 1.00 25.45 86 ILE A C 1
ATOM 650 O O . ILE A 1 86 ? 39.045 13.535 -54.958 1.00 25.45 86 ILE A O 1
ATOM 654 N N . TYR A 1 87 ? 37.004 12.649 -55.432 1.00 25.22 87 TYR A N 1
ATOM 655 C CA . TYR A 1 87 ? 37.178 11.422 -56.263 1.00 25.22 87 TYR A CA 1
ATOM 656 C C . TYR A 1 87 ? 37.961 10.144 -55.860 1.00 25.22 87 TYR A C 1
ATOM 658 O O . TYR A 1 87 ? 38.976 10.173 -55.180 1.00 25.22 87 TYR A O 1
ATOM 666 N N . ALA A 1 88 ? 37.473 9.056 -56.497 1.00 23.72 88 ALA A N 1
ATOM 667 C CA . ALA A 1 88 ? 38.077 7.744 -56.813 1.00 23.72 88 ALA A CA 1
ATOM 668 C C . ALA A 1 88 ? 38.301 6.718 -55.676 1.00 23.72 88 ALA A C 1
ATOM 670 O O . ALA A 1 88 ? 38.487 7.099 -54.527 1.00 23.72 88 ALA A O 1
ATOM 671 N N . SER A 1 89 ? 38.384 5.404 -55.945 1.00 23.50 89 SER A N 1
ATOM 672 C CA . SER A 1 89 ? 37.546 4.461 -56.740 1.00 23.50 89 SER A CA 1
ATOM 673 C C . SER A 1 89 ? 38.048 3.021 -56.473 1.00 23.50 89 SER A C 1
ATOM 675 O O . SER A 1 89 ? 39.111 2.861 -55.881 1.00 23.50 89 SER A O 1
ATOM 677 N N . ASP A 1 90 ? 37.304 2.007 -56.943 1.00 25.00 90 ASP A N 1
ATOM 678 C CA . ASP A 1 90 ? 37.695 0.579 -57.040 1.00 25.00 90 ASP A CA 1
ATOM 679 C C . ASP A 1 90 ? 37.836 -0.185 -55.689 1.00 25.00 90 ASP A C 1
ATOM 681 O O . ASP A 1 90 ? 38.238 0.391 -54.685 1.00 25.00 90 ASP A O 1
ATOM 685 N N . ALA A 1 91 ? 37.416 -1.443 -55.465 1.00 24.77 91 ALA A N 1
ATOM 686 C CA . ALA A 1 91 ? 37.032 -2.640 -56.250 1.00 24.77 91 ALA A CA 1
ATOM 687 C C . ALA A 1 91 ? 38.089 -3.774 -56.240 1.00 24.77 91 ALA A C 1
ATOM 689 O O . ALA A 1 91 ? 39.262 -3.525 -55.985 1.00 24.77 91 ALA A O 1
ATOM 690 N N . LEU A 1 92 ? 37.630 -5.009 -56.526 1.00 25.16 92 LEU A N 1
ATOM 691 C CA . LEU A 1 92 ? 38.291 -6.324 -56.333 1.00 25.16 92 LEU A CA 1
ATOM 692 C C . LEU A 1 92 ? 38.326 -6.775 -54.851 1.00 25.16 92 LEU A C 1
ATOM 694 O O . LEU A 1 92 ? 38.748 -6.027 -53.979 1.00 25.16 92 LEU A O 1
ATOM 698 N N . GLU A 1 93 ? 37.676 -7.872 -54.434 1.00 24.08 93 GLU A N 1
ATOM 699 C CA . GLU A 1 93 ? 37.755 -9.312 -54.799 1.00 24.08 93 GLU A CA 1
ATOM 700 C C . GLU A 1 93 ? 38.756 -10.104 -53.934 1.00 24.08 93 GLU A C 1
ATOM 702 O O . GLU A 1 93 ? 39.861 -9.648 -53.661 1.00 24.08 93 GLU A O 1
ATOM 707 N N . GLY A 1 94 ? 38.359 -11.305 -53.483 1.00 24.69 94 GLY A N 1
ATOM 708 C CA . GLY A 1 94 ? 39.184 -12.141 -52.596 1.00 24.69 94 GLY A CA 1
ATOM 709 C C . GLY A 1 94 ? 38.404 -13.140 -51.732 1.00 24.69 94 GLY A C 1
ATOM 710 O O . GLY A 1 94 ? 38.500 -13.104 -50.509 1.00 24.69 94 GLY A O 1
ATOM 711 N N . GLY A 1 95 ? 37.605 -14.021 -52.343 1.00 21.64 95 GLY A N 1
ATOM 712 C CA . GLY A 1 95 ? 36.903 -15.094 -51.625 1.00 21.64 95 GLY A CA 1
ATOM 713 C C . GLY A 1 95 ? 37.688 -16.411 -51.609 1.00 21.64 95 GLY A C 1
ATOM 714 O O . GLY A 1 95 ? 38.154 -16.855 -52.654 1.00 21.64 95 GLY A O 1
ATOM 715 N N . VAL A 1 96 ? 37.770 -17.074 -50.450 1.00 24.97 96 VAL A N 1
ATOM 716 C CA . VAL A 1 96 ? 38.224 -18.474 -50.315 1.00 24.97 96 VAL A CA 1
ATOM 717 C C . VAL A 1 96 ? 37.275 -19.214 -49.364 1.00 24.97 96 VAL A C 1
ATOM 719 O O . VAL A 1 96 ? 36.765 -18.630 -48.410 1.00 24.97 96 VAL A O 1
ATOM 722 N N . SER A 1 97 ? 37.003 -20.488 -49.651 1.00 22.91 97 SER A N 1
ATOM 723 C CA . SER A 1 97 ? 36.093 -21.366 -48.897 1.00 22.91 97 SER A CA 1
ATOM 724 C C . SER A 1 97 ? 36.835 -22.611 -48.373 1.00 22.91 97 SER A C 1
ATOM 726 O O . SER A 1 97 ? 38.043 -22.716 -48.573 1.00 22.91 97 SER A O 1
ATOM 728 N N . LEU A 1 98 ? 36.082 -23.570 -47.806 1.00 24.33 98 LEU A N 1
ATOM 729 C CA . LEU A 1 98 ? 36.460 -24.862 -47.187 1.00 24.33 98 LEU A CA 1
ATOM 730 C C . LEU A 1 98 ? 36.696 -24.829 -45.659 1.00 24.33 98 LEU A C 1
ATOM 732 O O . LEU A 1 98 ? 37.237 -23.862 -45.140 1.00 24.33 98 LEU A O 1
ATOM 736 N N . ALA A 1 99 ? 36.388 -25.885 -44.887 1.00 21.50 99 ALA A N 1
ATOM 737 C CA . ALA A 1 99 ? 35.408 -26.979 -45.057 1.00 21.50 99 ALA A CA 1
ATOM 738 C C . ALA A 1 99 ? 35.285 -27.802 -43.750 1.00 21.50 99 ALA A C 1
ATOM 740 O O . ALA A 1 99 ? 36.263 -27.948 -43.025 1.00 21.50 99 ALA A O 1
ATOM 741 N N . GLY A 1 100 ? 34.127 -28.443 -43.532 1.00 22.86 100 GLY A N 1
ATOM 742 C CA . GLY A 1 100 ? 33.919 -29.465 -42.490 1.00 22.86 100 GLY A CA 1
ATOM 743 C C . GLY A 1 100 ? 33.585 -28.915 -41.089 1.00 22.86 100 GLY A C 1
ATOM 744 O O . GLY A 1 100 ? 33.996 -27.820 -40.731 1.00 22.86 100 GLY A O 1
ATOM 745 N N . GLY A 1 101 ? 32.818 -29.624 -40.255 1.00 22.73 101 GLY A N 1
ATOM 746 C CA . GLY A 1 101 ? 32.100 -30.883 -40.499 1.00 22.73 101 GLY A CA 1
ATOM 747 C C . GLY A 1 101 ? 31.125 -31.212 -39.356 1.00 22.73 101 GLY A C 1
ATOM 748 O O . GLY A 1 101 ? 31.328 -30.776 -38.227 1.00 22.73 101 GLY A O 1
ATOM 749 N N . LEU A 1 102 ? 30.058 -31.960 -39.655 1.00 22.72 102 LEU A N 1
ATOM 750 C CA . LEU A 1 102 ? 29.076 -32.426 -38.662 1.00 22.72 102 LEU A CA 1
ATOM 751 C C . LEU A 1 102 ? 29.567 -33.680 -37.922 1.00 22.72 102 LEU A C 1
ATOM 753 O O . LEU A 1 102 ? 30.241 -34.525 -38.514 1.00 22.72 102 LEU A O 1
ATOM 757 N N . PRO A 1 103 ? 29.095 -33.866 -36.682 1.00 24.23 103 PRO A N 1
ATOM 758 C CA . PRO A 1 103 ? 28.459 -35.127 -36.306 1.00 24.23 103 PRO A CA 1
ATOM 759 C C . PRO A 1 103 ? 26.998 -34.933 -35.843 1.00 24.23 103 PRO A C 1
ATOM 761 O O . PRO A 1 103 ? 26.556 -33.819 -35.572 1.00 24.23 103 PRO A O 1
ATOM 764 N N . LEU A 1 104 ? 26.240 -36.035 -35.802 1.00 22.98 104 LEU A N 1
ATOM 765 C CA . LEU A 1 104 ? 24.835 -36.108 -35.368 1.00 22.98 104 LEU A CA 1
ATOM 766 C C . LEU A 1 104 ? 24.697 -36.706 -33.953 1.00 22.98 104 LEU A C 1
ATOM 768 O O . LEU A 1 104 ? 25.626 -37.361 -33.485 1.00 22.98 104 LEU A O 1
ATOM 772 N N . LEU A 1 105 ? 23.476 -36.592 -33.397 1.00 23.08 105 LEU A N 1
ATOM 773 C CA . LEU A 1 105 ? 22.981 -37.160 -32.124 1.00 23.08 105 LEU A CA 1
ATOM 774 C C . LEU A 1 105 ? 23.535 -36.412 -30.888 1.00 23.08 105 LEU A C 1
ATOM 776 O O . LEU A 1 105 ? 24.676 -35.967 -30.880 1.00 23.08 105 LEU A O 1
ATOM 780 N N . ASP A 1 106 ? 22.748 -36.142 -29.845 1.00 22.08 106 ASP A N 1
ATOM 781 C CA . ASP A 1 106 ? 21.720 -37.005 -29.239 1.00 22.08 106 ASP A CA 1
ATOM 782 C C . ASP A 1 106 ? 20.357 -36.312 -28.986 1.00 22.08 106 ASP A C 1
ATOM 784 O O . ASP A 1 106 ? 20.212 -35.101 -29.161 1.00 22.08 106 ASP A O 1
ATOM 788 N N . ASP A 1 107 ? 19.352 -37.093 -28.586 1.00 30.38 107 ASP A N 1
ATOM 789 C CA . ASP A 1 107 ? 17.964 -36.663 -28.367 1.00 30.38 107 ASP A CA 1
ATOM 790 C C . ASP A 1 107 ? 17.795 -35.963 -26.998 1.00 30.38 107 ASP A C 1
ATOM 792 O O . ASP A 1 107 ? 18.065 -36.547 -25.945 1.00 30.38 107 ASP A O 1
ATOM 796 N N . GLN A 1 108 ? 17.325 -34.709 -26.979 1.00 24.45 108 GLN A N 1
ATOM 797 C CA . GLN A 1 108 ? 17.018 -33.977 -25.741 1.00 24.45 108 GLN A CA 1
ATOM 798 C C . GLN A 1 108 ? 15.577 -33.465 -25.737 1.00 24.45 108 GLN A C 1
ATOM 800 O O . GLN A 1 108 ? 15.116 -32.812 -26.675 1.00 24.45 108 GLN A O 1
ATOM 805 N N . GLN A 1 109 ? 14.865 -33.740 -24.640 1.00 26.53 109 GLN A N 1
ATOM 806 C CA . GLN A 1 109 ? 13.521 -33.210 -24.416 1.00 26.53 109 GLN A CA 1
ATOM 807 C C . GLN A 1 109 ? 13.551 -31.671 -24.396 1.00 26.53 109 GLN A C 1
ATOM 809 O O . GLN A 1 109 ? 14.477 -31.100 -23.820 1.00 26.53 109 GLN A O 1
ATOM 814 N N . PRO A 1 110 ? 12.538 -30.982 -24.955 1.00 27.92 110 PRO A N 1
ATOM 815 C CA . PRO A 1 110 ? 12.480 -29.527 -24.899 1.00 27.92 110 PRO A CA 1
ATOM 816 C C . PRO A 1 110 ? 12.360 -29.041 -23.450 1.00 27.92 110 PRO A C 1
ATOM 818 O O . PRO A 1 110 ? 11.512 -29.526 -22.696 1.00 27.92 110 PRO A O 1
ATOM 821 N N . ASP A 1 111 ? 13.182 -28.053 -23.090 1.00 28.23 111 ASP A N 1
ATOM 822 C CA . ASP A 1 111 ? 13.178 -27.431 -21.765 1.00 28.23 111 ASP A CA 1
ATOM 823 C C . ASP A 1 111 ? 11.774 -26.958 -21.340 1.00 28.23 111 ASP A C 1
ATOM 825 O O . ASP A 1 111 ? 11.020 -26.402 -22.154 1.00 28.23 111 ASP A O 1
ATOM 829 N N . PRO A 1 112 ? 11.411 -27.094 -20.049 1.00 27.97 112 PRO A N 1
ATOM 830 C CA . PRO A 1 112 ? 10.172 -26.531 -19.537 1.00 27.97 112 PRO A CA 1
ATOM 831 C C . PRO A 1 112 ? 10.170 -25.001 -19.714 1.00 27.97 112 PRO A C 1
ATOM 833 O O . PRO A 1 112 ? 11.165 -24.338 -19.406 1.00 27.97 112 PRO A O 1
ATOM 836 N N . PRO A 1 113 ? 9.055 -24.394 -20.165 1.00 30.22 113 PRO A N 1
ATOM 837 C CA . PRO A 1 113 ? 9.018 -22.975 -20.506 1.00 30.22 113 PRO A CA 1
ATOM 838 C C . PRO A 1 113 ? 9.408 -22.099 -19.306 1.00 30.22 113 PRO A C 1
ATOM 840 O O . PRO A 1 113 ? 8.843 -22.228 -18.219 1.00 30.22 113 PRO A O 1
ATOM 843 N N . GLY A 1 114 ? 10.357 -21.179 -19.523 1.00 27.86 114 GLY A N 1
ATOM 844 C CA . GLY A 1 114 ? 11.175 -20.519 -18.486 1.00 27.86 114 GLY A CA 1
ATOM 845 C C . GLY A 1 114 ? 10.461 -19.729 -17.377 1.00 27.86 114 GLY A C 1
ATOM 846 O O . GLY A 1 114 ? 11.109 -19.252 -16.449 1.00 27.86 114 GLY A O 1
ATOM 847 N N . TRP A 1 115 ? 9.131 -19.624 -17.395 1.00 34.62 115 TRP A N 1
ATOM 848 C CA . TRP A 1 115 ? 8.363 -19.150 -16.240 1.00 34.62 115 TRP A CA 1
ATOM 849 C C . TRP A 1 115 ? 8.362 -20.157 -15.072 1.00 34.62 115 TRP A C 1
ATOM 851 O O . TRP A 1 115 ? 8.235 -19.746 -13.919 1.00 34.62 115 TRP A O 1
ATOM 861 N N . LEU A 1 116 ? 8.591 -21.452 -15.335 1.00 27.77 116 LEU A N 1
ATOM 862 C CA . LEU A 1 116 ? 8.809 -22.468 -14.294 1.00 27.77 116 LEU A CA 1
ATOM 863 C C . LEU A 1 116 ? 10.102 -22.226 -13.495 1.00 27.77 116 LEU A C 1
ATOM 865 O O . LEU A 1 116 ? 10.113 -22.414 -12.280 1.00 27.77 116 LEU A O 1
ATOM 869 N N . GLN A 1 117 ? 11.156 -21.705 -14.135 1.00 27.75 117 GLN A N 1
ATOM 870 C CA . GLN A 1 117 ? 12.425 -21.359 -13.474 1.00 27.75 117 GLN A CA 1
ATOM 871 C C . GLN A 1 117 ? 12.288 -20.195 -12.471 1.00 27.75 117 GLN A C 1
ATOM 873 O O . GLN A 1 117 ? 13.184 -19.960 -11.668 1.00 27.75 117 GLN A O 1
ATOM 878 N N . THR A 1 118 ? 11.160 -19.469 -12.458 1.00 28.70 118 THR A N 1
ATOM 879 C CA . THR A 1 118 ? 10.939 -18.331 -11.539 1.00 28.70 118 THR A CA 1
ATOM 880 C C . THR A 1 118 ? 10.381 -18.755 -10.163 1.00 28.70 118 THR A C 1
ATOM 882 O O . THR A 1 118 ? 9.997 -17.901 -9.363 1.00 28.70 118 THR A O 1
ATOM 885 N N . ILE A 1 119 ? 10.286 -20.061 -9.877 1.00 27.84 119 ILE A N 1
ATOM 886 C CA . ILE A 1 119 ? 9.648 -20.590 -8.654 1.00 27.84 119 ILE A CA 1
ATOM 887 C C . ILE A 1 119 ? 10.654 -20.876 -7.524 1.00 27.84 119 ILE A C 1
ATOM 889 O O . ILE A 1 119 ? 10.283 -20.758 -6.355 1.00 27.84 119 ILE A O 1
ATOM 893 N N . GLU A 1 120 ? 11.920 -21.176 -7.831 1.00 27.69 120 GLU A N 1
ATOM 894 C CA . GLU A 1 120 ? 12.945 -21.478 -6.821 1.00 27.69 120 GLU A CA 1
ATOM 895 C C . GLU A 1 120 ? 14.058 -20.423 -6.788 1.00 27.69 120 GLU A C 1
ATOM 897 O O . GLU A 1 120 ? 15.052 -20.486 -7.501 1.00 27.69 120 GLU A O 1
ATOM 902 N N . ALA A 1 121 ? 13.886 -19.454 -5.887 1.00 23.48 121 ALA A N 1
ATOM 903 C CA . ALA A 1 121 ? 14.940 -18.562 -5.419 1.00 23.48 121 ALA A CA 1
ATOM 904 C C . ALA A 1 121 ? 14.946 -18.568 -3.882 1.00 23.48 121 ALA A C 1
ATOM 906 O O . ALA A 1 121 ? 14.401 -17.672 -3.232 1.00 23.48 121 ALA A O 1
ATOM 907 N N . GLN A 1 122 ? 15.532 -19.614 -3.294 1.00 27.34 122 GLN A N 1
ATOM 908 C CA . GLN A 1 122 ? 16.028 -19.521 -1.919 1.00 27.34 122 GLN A CA 1
ATOM 909 C C . GLN A 1 122 ? 17.285 -18.630 -1.908 1.00 27.34 122 GLN A C 1
ATOM 911 O O . GLN A 1 122 ? 17.979 -18.562 -2.926 1.00 27.34 122 GLN A O 1
ATOM 916 N N . PRO A 1 123 ? 17.598 -17.924 -0.805 1.00 25.20 123 PRO A N 1
ATOM 917 C CA . PRO A 1 123 ? 18.909 -17.297 -0.668 1.00 25.20 123 PRO A CA 1
ATOM 918 C C . PRO A 1 123 ? 20.002 -18.381 -0.739 1.00 25.20 123 PRO A C 1
ATOM 920 O O . PRO A 1 123 ? 19.782 -19.479 -0.223 1.00 25.20 123 PRO A O 1
ATOM 923 N N . PRO A 1 124 ? 21.159 -18.108 -1.367 1.00 25.17 124 PRO A N 1
ATOM 924 C CA . PRO A 1 124 ? 22.207 -19.107 -1.520 1.00 25.17 124 PRO A CA 1
ATOM 925 C C . PRO A 1 124 ? 22.752 -19.535 -0.154 1.00 25.17 124 PRO A C 1
ATOM 927 O O . PRO A 1 124 ? 23.155 -18.703 0.660 1.00 25.17 124 PRO A O 1
ATOM 930 N N . THR A 1 125 ? 22.794 -20.843 0.080 1.00 25.17 125 THR A N 1
ATOM 931 C CA . THR A 1 125 ? 23.553 -21.437 1.181 1.00 25.17 125 THR A CA 1
ATOM 932 C C . THR A 1 125 ? 25.039 -21.312 0.871 1.00 25.17 125 THR A C 1
ATOM 934 O O . THR A 1 125 ? 25.529 -21.955 -0.055 1.00 25.17 125 THR A O 1
ATOM 937 N N . LEU A 1 126 ? 25.755 -20.486 1.635 1.00 27.56 126 LEU A N 1
ATOM 938 C CA . LEU A 1 126 ? 27.216 -20.469 1.613 1.00 27.56 126 LEU A CA 1
ATOM 939 C C . LEU A 1 126 ? 27.738 -21.777 2.217 1.00 27.56 126 LEU A C 1
ATOM 941 O O . LEU A 1 126 ? 27.434 -22.095 3.366 1.00 27.56 126 LEU A O 1
ATOM 945 N N . GLU A 1 127 ? 28.523 -22.526 1.447 1.00 25.80 127 GLU A N 1
ATOM 946 C CA . GLU A 1 127 ? 29.258 -23.678 1.964 1.00 25.80 127 GLU A CA 1
ATOM 947 C C . GLU A 1 127 ? 30.440 -23.204 2.824 1.00 25.80 127 GLU A C 1
ATOM 949 O O . GLU A 1 127 ? 31.112 -22.220 2.508 1.00 25.80 127 GLU A O 1
ATOM 954 N N . HIS A 1 128 ? 30.695 -23.893 3.938 1.00 28.50 128 HIS A N 1
ATOM 955 C CA . HIS A 1 128 ? 31.763 -23.522 4.864 1.00 28.50 128 HIS A CA 1
ATOM 956 C C . HIS A 1 128 ? 33.144 -23.942 4.337 1.00 28.50 128 HIS A C 1
ATOM 958 O O . HIS A 1 128 ? 33.535 -25.102 4.457 1.00 28.50 128 HIS A O 1
ATOM 964 N N . THR A 1 129 ? 33.941 -22.973 3.886 1.00 26.11 129 THR A N 1
ATOM 965 C CA . THR A 1 129 ? 35.412 -23.068 3.892 1.00 26.11 129 THR A CA 1
ATOM 966 C C . THR A 1 129 ? 35.968 -22.179 5.003 1.00 26.11 129 THR A C 1
ATOM 968 O O . THR A 1 129 ? 35.547 -21.033 5.143 1.00 26.11 129 THR A O 1
ATOM 971 N N . GLY A 1 130 ? 36.870 -22.717 5.828 1.00 32.75 130 GLY A N 1
ATOM 972 C CA . GLY A 1 130 ? 37.173 -22.171 7.155 1.00 32.75 130 GLY A CA 1
ATOM 973 C C . GLY A 1 130 ? 37.801 -20.770 7.192 1.00 32.75 130 GLY A C 1
ATOM 974 O O . GLY A 1 130 ? 38.824 -20.513 6.565 1.00 32.75 130 GLY A O 1
ATOM 975 N N . GLY A 1 131 ? 37.228 -19.914 8.038 1.00 25.11 131 GLY A N 1
ATOM 976 C CA . GLY A 1 131 ? 37.778 -18.652 8.538 1.00 25.11 131 GLY A CA 1
ATOM 977 C C . GLY A 1 131 ? 37.194 -18.397 9.933 1.00 25.11 131 GLY A C 1
ATOM 978 O O . GLY A 1 131 ? 36.068 -18.816 10.198 1.00 25.11 131 GLY A O 1
ATOM 979 N N . ALA A 1 132 ? 37.967 -17.810 10.851 1.00 27.27 132 ALA A N 1
ATOM 980 C CA . ALA A 1 132 ? 37.616 -17.785 12.276 1.00 27.27 132 ALA A CA 1
ATOM 981 C C . ALA A 1 132 ? 36.330 -16.989 12.586 1.00 27.27 132 ALA A C 1
ATOM 983 O O . ALA A 1 132 ? 36.074 -15.943 11.990 1.00 27.27 132 ALA A O 1
ATOM 984 N N . GLU A 1 133 ? 35.551 -17.465 13.563 1.00 24.64 133 GLU A N 1
ATOM 985 C CA . GLU A 1 133 ? 34.335 -16.793 14.029 1.00 24.64 133 GLU A CA 1
ATOM 986 C C . GLU A 1 133 ? 34.654 -15.445 14.695 1.00 24.64 133 GLU A C 1
ATOM 988 O O . GLU A 1 133 ? 35.189 -15.386 15.803 1.00 24.64 133 GLU A O 1
ATOM 993 N N . ALA A 1 134 ? 34.265 -14.347 14.046 1.00 27.98 134 ALA A N 1
ATOM 994 C CA . ALA A 1 134 ? 34.156 -13.048 14.699 1.00 27.98 134 ALA A CA 1
ATOM 995 C C . ALA A 1 134 ? 32.807 -12.974 15.433 1.00 27.98 134 ALA A C 1
ATOM 997 O O . ALA A 1 134 ? 31.749 -12.891 14.805 1.00 27.98 134 ALA A O 1
ATOM 998 N N . THR A 1 135 ? 32.834 -13.020 16.765 1.00 28.22 135 THR A N 1
ATOM 999 C CA . THR A 1 135 ? 31.624 -12.934 17.593 1.00 28.22 135 THR A CA 1
ATOM 1000 C C . THR A 1 135 ? 30.920 -11.577 17.425 1.00 28.22 135 THR A C 1
ATOM 1002 O O . THR A 1 135 ? 31.585 -10.538 17.398 1.00 28.22 135 THR A O 1
ATOM 1005 N N . PRO A 1 136 ? 29.574 -11.530 17.343 1.00 28.12 136 PRO A N 1
ATOM 1006 C CA . PRO A 1 136 ? 28.851 -10.263 17.302 1.00 28.12 136 PRO A CA 1
ATOM 1007 C C . PRO A 1 136 ? 29.052 -9.475 18.601 1.00 28.12 136 PRO A C 1
ATOM 1009 O O . PRO A 1 136 ? 28.688 -9.948 19.678 1.00 28.12 136 PRO A O 1
ATOM 1012 N N . VAL A 1 137 ? 29.594 -8.259 18.504 1.00 27.12 137 VAL A N 1
ATOM 1013 C CA . VAL A 1 137 ? 29.738 -7.354 19.655 1.00 27.12 137 VAL A CA 1
ATOM 1014 C C . VAL A 1 137 ? 28.342 -6.927 20.139 1.00 27.12 137 VAL A C 1
ATOM 1016 O O . VAL A 1 137 ? 27.594 -6.337 19.353 1.00 27.12 137 VAL A O 1
ATOM 1019 N N . PRO A 1 138 ? 27.956 -7.188 21.405 1.00 27.73 138 PRO A N 1
ATOM 1020 C CA . PRO A 1 138 ? 26.660 -6.763 21.924 1.00 27.73 138 PRO A CA 1
ATOM 1021 C C . PRO A 1 138 ? 26.555 -5.236 21.988 1.00 27.73 138 PRO A C 1
ATOM 1023 O O . PRO A 1 138 ? 27.474 -4.557 22.449 1.00 27.73 138 PRO A O 1
ATOM 1026 N N . TRP A 1 139 ? 25.414 -4.682 21.574 1.00 30.39 139 TRP A N 1
ATOM 1027 C CA . TRP A 1 139 ? 25.160 -3.245 21.681 1.00 30.39 139 TRP A CA 1
ATOM 1028 C C . TRP A 1 139 ? 24.804 -2.890 23.131 1.00 30.39 139 TRP A C 1
ATOM 1030 O O . TRP A 1 139 ? 23.661 -3.031 23.563 1.00 30.39 139 TRP A O 1
ATOM 1040 N N . SER A 1 140 ? 25.808 -2.486 23.910 1.00 29.72 140 SER A N 1
ATOM 1041 C CA . SER A 1 140 ? 25.686 -2.218 25.345 1.00 29.72 140 SER A CA 1
ATOM 1042 C C . SER A 1 140 ? 25.005 -0.871 25.624 1.00 29.72 140 SER A C 1
ATOM 1044 O O . SER A 1 140 ? 25.673 0.142 25.836 1.00 29.72 140 SER A O 1
ATOM 1046 N N . GLY A 1 141 ? 23.671 -0.859 25.630 1.00 27.73 141 GLY A N 1
ATOM 1047 C CA . GLY A 1 141 ? 22.860 0.303 25.992 1.00 27.73 141 GLY A CA 1
ATOM 1048 C C . GLY A 1 141 ? 21.800 -0.042 27.036 1.00 27.73 141 GLY A C 1
ATOM 1049 O O . GLY A 1 141 ? 20.809 -0.669 26.691 1.00 27.73 141 GLY A O 1
ATOM 1050 N N . GLY A 1 142 ? 22.014 0.395 28.283 1.00 27.48 142 GLY A N 1
ATOM 1051 C CA . GLY A 1 142 ? 20.993 0.501 29.337 1.00 27.48 142 GLY A CA 1
ATOM 1052 C C . GLY A 1 142 ? 20.128 -0.739 29.583 1.00 27.48 142 GLY A C 1
ATOM 1053 O O . GLY A 1 142 ? 18.979 -0.775 29.154 1.00 27.48 142 GLY A O 1
ATOM 1054 N N . VAL A 1 143 ? 20.641 -1.719 30.334 1.00 34.06 143 VAL A N 1
ATOM 1055 C CA . VAL A 1 143 ? 19.790 -2.794 30.870 1.00 34.06 143 VAL A CA 1
ATOM 1056 C C . VAL A 1 143 ? 18.993 -2.248 32.051 1.00 34.06 143 VAL A C 1
ATOM 1058 O O . VAL A 1 143 ? 19.566 -2.000 33.109 1.00 34.06 143 VAL A O 1
ATOM 1061 N N . ASP A 1 144 ? 17.682 -2.109 31.882 1.00 31.56 144 ASP A N 1
ATOM 1062 C CA . ASP A 1 144 ? 16.756 -2.230 33.005 1.00 31.56 144 ASP A CA 1
ATOM 1063 C C . ASP A 1 144 ? 16.242 -3.675 33.010 1.00 31.56 144 ASP A C 1
ATOM 1065 O O . ASP A 1 144 ? 15.869 -4.214 31.967 1.00 31.56 144 ASP A O 1
ATOM 1069 N N . GLY A 1 145 ? 16.317 -4.349 34.156 1.00 37.09 145 GLY A N 1
ATOM 1070 C CA . GLY A 1 145 ? 16.292 -5.818 34.250 1.00 37.09 145 GLY A CA 1
ATOM 1071 C C . GLY A 1 145 ? 14.922 -6.481 34.076 1.00 37.09 145 GLY A C 1
ATOM 1072 O O . GLY A 1 145 ? 14.730 -7.600 34.553 1.00 37.09 145 GLY A O 1
ATOM 1073 N N . THR A 1 146 ? 13.955 -5.808 33.453 1.00 32.47 146 THR A N 1
ATOM 1074 C CA . THR A 1 146 ? 12.620 -6.372 33.234 1.00 32.47 146 THR A CA 1
ATOM 1075 C C . THR A 1 146 ? 12.656 -7.412 32.109 1.00 32.47 146 THR A C 1
ATOM 1077 O O . THR A 1 146 ? 13.099 -7.101 31.000 1.00 32.47 146 THR A O 1
ATOM 1080 N N . PRO A 1 147 ? 12.185 -8.656 32.336 1.00 31.55 147 PRO A N 1
ATOM 1081 C CA . PRO A 1 147 ? 11.894 -9.544 31.219 1.00 31.55 147 PRO A CA 1
ATOM 1082 C C . PRO A 1 147 ? 10.806 -8.894 30.347 1.00 31.55 147 PRO A C 1
ATOM 1084 O O . PRO A 1 147 ? 9.948 -8.182 30.883 1.00 31.55 147 PRO A O 1
ATOM 1087 N N . PRO A 1 148 ? 10.799 -9.124 29.019 1.00 36.84 148 PRO A N 1
ATOM 1088 C CA . PRO A 1 148 ? 9.677 -8.694 28.196 1.00 36.84 148 PRO A CA 1
ATOM 1089 C C . PRO A 1 148 ? 8.389 -9.297 28.781 1.00 36.84 148 PRO A C 1
ATOM 1091 O O . PRO A 1 148 ? 8.404 -10.482 29.129 1.00 36.84 148 PRO A O 1
ATOM 1094 N N . PRO A 1 149 ? 7.304 -8.513 28.930 1.00 36.81 149 PRO A N 1
ATOM 1095 C CA . PRO A 1 149 ? 6.076 -9.009 29.537 1.00 36.81 149 PRO A CA 1
ATOM 1096 C C . PRO A 1 149 ? 5.580 -10.232 28.767 1.00 36.81 149 PRO A C 1
ATOM 1098 O O . PRO A 1 149 ? 5.630 -10.245 27.535 1.00 36.81 149 PRO A O 1
ATOM 1101 N N . GLU A 1 150 ? 5.129 -11.256 29.496 1.00 39.09 150 GLU A N 1
ATOM 1102 C CA . GLU A 1 150 ? 4.603 -12.479 28.891 1.00 39.09 150 GLU A CA 1
ATOM 1103 C C . GLU A 1 150 ? 3.508 -12.119 27.879 1.00 39.09 150 GLU A C 1
ATOM 1105 O O . GLU A 1 150 ? 2.558 -11.402 28.207 1.00 39.09 150 GLU A O 1
ATOM 1110 N N . GLU A 1 151 ? 3.645 -12.600 26.638 1.00 47.59 151 GLU A N 1
ATOM 1111 C CA . GLU A 1 151 ? 2.588 -12.478 25.637 1.00 47.59 151 GLU A CA 1
ATOM 1112 C C . GLU A 1 151 ? 1.389 -13.290 26.147 1.00 47.59 151 GLU A C 1
ATOM 1114 O O . GLU A 1 151 ? 1.358 -14.513 26.019 1.00 47.59 151 GLU A O 1
ATOM 1119 N N . GLN A 1 152 ? 0.418 -12.615 26.776 1.00 44.53 152 GLN A N 1
ATOM 1120 C CA . GLN A 1 152 ? -0.831 -13.237 27.208 1.00 44.53 152 GLN A CA 1
ATOM 1121 C C . GLN A 1 152 ? -1.565 -13.759 25.968 1.00 44.53 152 GLN A C 1
ATOM 1123 O O . GLN A 1 152 ? -2.241 -13.007 25.264 1.00 44.53 152 GLN A O 1
ATOM 1128 N N . GLU A 1 153 ? -1.416 -15.058 25.694 1.00 57.97 153 GLU A N 1
ATOM 1129 C CA . GLU A 1 153 ? -2.200 -15.784 24.697 1.00 57.97 153 GLU A CA 1
ATOM 1130 C C . GLU A 1 153 ? -3.655 -15.874 25.176 1.00 57.97 153 GLU A C 1
ATOM 1132 O O . GLU A 1 153 ? -4.109 -16.893 25.700 1.00 57.97 153 GLU A O 1
ATOM 1137 N N . TYR A 1 154 ? -4.400 -14.780 25.008 1.00 67.44 154 TYR A N 1
ATOM 1138 C CA . TYR A 1 154 ? -5.841 -14.796 25.203 1.00 67.44 154 TYR A CA 1
ATOM 1139 C C . TYR A 1 154 ? -6.459 -15.862 24.281 1.00 67.44 154 TYR A C 1
ATOM 1141 O O . TYR A 1 154 ? -6.098 -15.931 23.098 1.00 67.44 154 TYR A O 1
ATOM 1149 N N . PRO A 1 155 ? -7.391 -16.694 24.780 1.00 84.31 155 PRO A N 1
ATOM 1150 C CA . PRO A 1 155 ? -8.078 -17.673 23.948 1.00 84.31 155 PRO A CA 1
ATOM 1151 C C . PRO A 1 155 ? -8.768 -16.975 22.770 1.00 84.31 155 PRO A C 1
ATOM 1153 O O . PRO A 1 155 ? -9.307 -15.877 22.909 1.00 84.31 155 PRO A O 1
ATOM 1156 N N . THR A 1 156 ? -8.742 -17.603 21.591 1.00 89.31 156 THR A N 1
ATOM 1157 C CA . THR A 1 156 ? -9.374 -17.048 20.386 1.00 89.31 156 THR A CA 1
ATOM 1158 C C . THR A 1 156 ? -10.365 -18.018 19.761 1.00 89.31 156 THR A C 1
ATOM 1160 O O . THR A 1 156 ? -10.134 -19.228 19.647 1.00 89.31 156 THR A O 1
ATOM 1163 N N . ILE A 1 157 ? -11.495 -17.476 19.310 1.00 90.12 157 ILE A N 1
ATOM 1164 C CA . ILE A 1 157 ? -12.587 -18.271 18.755 1.00 90.12 157 ILE A CA 1
ATOM 1165 C C . ILE A 1 157 ? -12.167 -18.810 17.387 1.00 90.12 157 ILE A C 1
ATOM 1167 O O . ILE A 1 157 ? -12.073 -18.075 16.397 1.00 90.12 157 ILE A O 1
ATOM 1171 N N . SER A 1 158 ? -11.956 -20.123 17.313 1.00 89.88 158 SER A N 1
ATOM 1172 C CA . SER A 1 158 ? -11.571 -20.828 16.088 1.00 89.88 158 SER A CA 1
ATOM 1173 C C . SER A 1 158 ? -12.686 -20.851 15.035 1.00 89.88 158 SER A C 1
ATOM 1175 O O . SER A 1 158 ? -13.847 -21.149 15.320 1.00 89.88 158 SER A O 1
ATOM 1177 N N . ILE A 1 159 ? -12.331 -20.613 13.770 1.00 91.44 159 ILE A N 1
ATOM 1178 C CA . ILE A 1 159 ? -13.258 -20.739 12.637 1.00 91.44 159 ILE A CA 1
ATOM 1179 C C . ILE A 1 159 ? -13.629 -22.211 12.369 1.00 91.44 159 ILE A C 1
ATOM 1181 O O . ILE A 1 159 ? -12.778 -23.105 12.352 1.00 91.44 159 ILE A O 1
ATOM 1185 N N . LYS A 1 160 ? -14.913 -22.485 12.089 1.00 92.81 160 LYS A N 1
ATOM 1186 C CA . LYS A 1 160 ? -15.420 -23.844 11.816 1.00 92.81 160 LYS A CA 1
ATOM 1187 C C . LYS A 1 160 ? -14.601 -24.546 10.723 1.00 92.81 160 LYS A C 1
ATOM 1189 O O . LYS A 1 160 ? -14.598 -24.126 9.565 1.00 92.81 160 LYS A O 1
ATOM 1194 N N . ARG A 1 161 ? -13.988 -25.691 11.055 1.00 90.88 161 ARG A N 1
ATOM 1195 C CA . ARG A 1 161 ? -13.070 -26.473 10.190 1.00 90.88 161 ARG A CA 1
ATOM 1196 C C . ARG A 1 161 ? -13.586 -26.723 8.762 1.00 90.88 161 ARG A C 1
ATOM 1198 O O . ARG A 1 161 ? -12.804 -26.709 7.814 1.00 90.88 161 ARG A O 1
ATOM 1205 N N . LYS A 1 162 ? -14.899 -26.933 8.582 1.00 91.12 162 LYS A N 1
ATOM 1206 C CA . LYS A 1 162 ? -15.543 -27.117 7.262 1.00 91.12 162 LYS A CA 1
ATOM 1207 C C . LYS A 1 162 ? -15.525 -25.839 6.406 1.00 91.12 162 LYS A C 1
ATOM 1209 O O . LYS A 1 162 ? -15.395 -25.938 5.189 1.00 91.12 162 LYS A O 1
ATOM 1214 N N . LEU A 1 163 ? -15.645 -24.663 7.023 1.00 93.69 163 LEU A N 1
ATOM 1215 C CA . LEU A 1 163 ? -15.559 -23.366 6.350 1.00 93.69 163 LEU A CA 1
ATOM 1216 C C . LEU A 1 163 ? -14.102 -22.997 6.050 1.00 93.69 163 LEU A C 1
ATOM 1218 O O . LEU A 1 163 ? -13.792 -22.684 4.905 1.00 93.69 163 LEU A O 1
ATOM 1222 N N . ALA A 1 164 ? -13.204 -23.150 7.029 1.00 92.75 164 ALA A N 1
ATOM 1223 C CA . ALA A 1 164 ? -11.773 -22.901 6.849 1.00 92.75 164 ALA A CA 1
ATOM 1224 C C . ALA A 1 164 ? -11.190 -23.708 5.673 1.00 92.75 164 ALA A C 1
ATOM 1226 O O . ALA A 1 164 ? -10.508 -23.155 4.816 1.00 92.75 164 ALA A O 1
ATOM 1227 N N . ARG A 1 165 ? -11.550 -24.996 5.551 1.00 91.06 165 ARG A N 1
ATOM 1228 C CA . ARG A 1 165 ? -11.172 -25.824 4.392 1.00 91.06 165 ARG A CA 1
ATOM 1229 C C . ARG A 1 165 ? -11.744 -25.310 3.067 1.00 91.06 165 ARG A C 1
ATOM 1231 O O . ARG A 1 165 ? -11.001 -25.218 2.098 1.00 91.06 165 ARG A O 1
ATOM 1238 N N . ARG A 1 166 ? -13.028 -24.926 3.023 1.00 92.12 166 ARG A N 1
ATOM 1239 C CA . ARG A 1 166 ? -13.666 -24.331 1.825 1.00 92.12 166 ARG A CA 1
ATOM 1240 C C . ARG A 1 166 ? -13.009 -23.018 1.376 1.00 92.12 166 ARG A C 1
ATOM 1242 O O . ARG A 1 166 ? -13.196 -22.644 0.224 1.00 92.12 166 ARG A O 1
ATOM 1249 N N . PHE A 1 167 ? -12.268 -22.349 2.258 1.00 94.94 167 PHE A N 1
ATOM 1250 C CA . PHE A 1 167 ? -11.507 -21.135 1.973 1.00 94.94 167 PHE A CA 1
ATOM 1251 C C . PHE A 1 167 ? -10.043 -21.427 1.595 1.00 94.94 167 PHE A C 1
ATOM 1253 O O . PHE A 1 167 ? -9.614 -21.097 0.491 1.00 94.94 167 PHE A O 1
ATOM 1260 N N . TYR A 1 168 ? -9.278 -22.085 2.470 1.00 94.94 168 TYR A N 1
ATOM 1261 C CA . TYR A 1 168 ? -7.832 -22.257 2.287 1.00 94.94 168 TYR A CA 1
ATOM 1262 C C . TYR A 1 168 ? -7.448 -23.209 1.152 1.00 94.94 168 TYR A C 1
ATOM 1264 O O . TYR A 1 168 ? -6.412 -23.015 0.521 1.00 94.94 168 TYR A O 1
ATOM 1272 N N . GLU A 1 169 ? -8.268 -24.220 0.862 1.00 93.56 169 GLU A N 1
ATOM 1273 C CA . GLU A 1 169 ? -8.002 -25.165 -0.226 1.00 93.56 169 GLU A CA 1
ATOM 1274 C C . GLU A 1 169 ? -8.003 -24.492 -1.619 1.00 93.56 169 GLU A C 1
ATOM 1276 O O . GLU A 1 169 ? -6.994 -24.610 -2.320 1.00 93.56 169 GLU A O 1
ATOM 1281 N N . PRO A 1 170 ? -9.046 -23.739 -2.037 1.00 92.69 170 PRO A N 1
ATOM 1282 C CA . PRO A 1 170 ? -8.992 -22.999 -3.296 1.00 92.69 170 PRO A CA 1
ATOM 1283 C C . PRO A 1 170 ? -8.001 -21.834 -3.283 1.00 92.69 170 PRO A C 1
ATOM 1285 O O . PRO A 1 170 ? -7.405 -21.562 -4.321 1.00 92.69 170 PRO A O 1
ATOM 1288 N N . VAL A 1 171 ? -7.768 -21.176 -2.139 1.00 95.12 171 VAL A N 1
ATOM 1289 C CA . VAL A 1 171 ? -6.714 -20.149 -2.016 1.00 95.12 171 VAL A CA 1
ATOM 1290 C C . VAL A 1 171 ? -5.335 -20.739 -2.319 1.00 95.12 171 VAL A C 1
ATOM 1292 O O . VAL A 1 171 ? -4.564 -20.123 -3.054 1.00 95.12 171 VAL A O 1
ATOM 1295 N N . LEU A 1 172 ? -5.030 -21.944 -1.823 1.00 93.88 172 LEU A N 1
ATOM 1296 C CA . LEU A 1 172 ? -3.778 -22.629 -2.143 1.00 93.88 172 LEU A CA 1
ATOM 1297 C C . LEU A 1 172 ? -3.704 -23.006 -3.630 1.00 93.88 172 LEU A C 1
ATOM 1299 O O . LEU A 1 172 ? -2.701 -22.707 -4.273 1.00 93.88 172 LEU A O 1
ATOM 1303 N N . LEU A 1 173 ? -4.762 -23.600 -4.194 1.00 92.25 173 LEU A N 1
ATOM 1304 C CA . LEU A 1 173 ? -4.793 -23.969 -5.614 1.00 92.25 173 LEU A CA 1
ATOM 1305 C C . LEU A 1 173 ? -4.622 -22.746 -6.532 1.00 92.25 173 LEU A C 1
ATOM 1307 O O . LEU A 1 173 ? -3.773 -22.756 -7.418 1.00 92.25 173 LEU A O 1
ATOM 1311 N N . MET A 1 174 ? -5.375 -21.667 -6.303 1.00 91.62 174 MET A N 1
ATOM 1312 C CA . MET A 1 174 ? -5.253 -20.434 -7.088 1.00 91.62 174 MET A CA 1
ATOM 1313 C C . MET A 1 174 ? -3.864 -19.803 -6.948 1.00 91.62 174 MET A C 1
ATOM 1315 O O . MET A 1 174 ? -3.336 -19.295 -7.932 1.00 91.62 174 MET A O 1
ATOM 1319 N N . HIS A 1 175 ? -3.246 -19.864 -5.764 1.00 91.38 175 HIS A N 1
ATOM 1320 C CA . HIS A 1 175 ? -1.888 -19.363 -5.538 1.00 91.38 175 HIS A CA 1
ATOM 1321 C C . HIS A 1 175 ? -0.830 -20.152 -6.329 1.00 91.38 175 HIS A C 1
ATOM 1323 O O . HIS A 1 175 ? 0.119 -19.542 -6.819 1.00 91.38 175 HIS A O 1
ATOM 1329 N N . LEU A 1 176 ? -1.008 -21.471 -6.483 1.00 90.38 176 LEU A N 1
ATOM 1330 C CA . LEU A 1 176 ? -0.152 -22.321 -7.320 1.00 90.38 176 LEU A CA 1
ATOM 1331 C C . LEU A 1 176 ? -0.391 -22.099 -8.826 1.00 90.38 176 LEU A C 1
ATOM 1333 O O . LEU A 1 176 ? 0.555 -22.176 -9.601 1.00 90.38 176 LEU A O 1
ATOM 1337 N N . LEU A 1 177 ? -1.626 -21.790 -9.243 1.00 87.94 177 LEU A N 1
ATOM 1338 C CA . LEU A 1 177 ? -1.969 -21.531 -10.650 1.00 87.94 177 LEU A CA 1
ATOM 1339 C C . LEU A 1 177 ? -1.567 -20.130 -11.141 1.00 87.94 177 LEU A C 1
ATOM 1341 O O . LEU A 1 177 ? -1.143 -19.979 -12.280 1.00 87.94 177 LEU A O 1
ATOM 1345 N N . SER A 1 178 ? -1.767 -19.088 -10.329 1.00 87.00 178 SER A N 1
ATOM 1346 C CA . SER A 1 178 ? -1.188 -17.748 -10.520 1.00 87.00 178 SER A CA 1
ATOM 1347 C C . SER A 1 178 ? -1.512 -16.850 -9.326 1.00 87.00 178 SER A C 1
ATOM 1349 O O . SER A 1 178 ? -2.676 -16.641 -8.969 1.00 87.00 178 SER A O 1
ATOM 1351 N N . GLN A 1 179 ? -0.494 -16.210 -8.756 1.00 88.62 179 GLN A N 1
ATOM 1352 C CA . GLN A 1 179 ? -0.682 -15.290 -7.633 1.00 88.62 179 GLN A CA 1
ATOM 1353 C C . GLN A 1 179 ? -1.401 -13.983 -8.017 1.00 88.62 179 GLN A C 1
ATOM 1355 O O . GLN A 1 179 ? -1.828 -13.265 -7.115 1.00 88.62 179 GLN A O 1
ATOM 1360 N N . ILE A 1 180 ? -1.547 -13.651 -9.307 1.00 89.25 180 ILE A N 1
ATOM 1361 C CA . ILE A 1 180 ? -2.152 -12.390 -9.768 1.00 89.25 180 ILE A CA 1
ATOM 1362 C C . ILE A 1 180 ? -3.610 -12.619 -10.190 1.00 89.25 180 ILE A C 1
ATOM 1364 O O . ILE A 1 180 ? -3.897 -13.481 -11.017 1.00 89.25 180 ILE A O 1
ATOM 1368 N N . ARG A 1 181 ? -4.534 -11.847 -9.610 1.00 88.94 181 ARG A N 1
ATOM 1369 C CA . ARG A 1 181 ? -5.996 -12.006 -9.742 1.00 88.94 181 ARG A CA 1
ATOM 1370 C C . ARG A 1 181 ? -6.667 -10.965 -10.642 1.00 88.94 181 ARG A C 1
ATOM 1372 O O . ARG A 1 181 ? -7.855 -11.068 -10.910 1.00 88.94 181 ARG A O 1
ATOM 1379 N N . GLY A 1 182 ? -5.919 -9.957 -11.080 1.00 85.75 182 GLY A N 1
ATOM 1380 C CA . GLY A 1 182 ? -6.417 -8.828 -11.858 1.00 85.75 182 GLY A CA 1
ATOM 1381 C C . GLY A 1 182 ? -5.327 -7.785 -12.088 1.00 85.75 182 GLY A C 1
ATOM 1382 O O . GLY A 1 182 ? -4.260 -7.841 -11.469 1.00 85.75 182 GLY A O 1
ATOM 1383 N N . ALA A 1 183 ? -5.614 -6.790 -12.926 1.00 83.56 183 ALA A N 1
ATOM 1384 C CA . ALA A 1 183 ? -4.850 -5.545 -12.936 1.00 83.56 183 ALA A CA 1
ATOM 1385 C C . ALA A 1 183 ? -4.937 -4.831 -11.571 1.00 83.56 183 ALA A C 1
ATOM 1387 O O . ALA A 1 183 ? -5.873 -5.047 -10.797 1.00 83.56 183 ALA A O 1
ATOM 1388 N N . ARG A 1 184 ? -3.978 -3.944 -11.278 1.00 83.94 184 ARG A N 1
ATOM 1389 C CA . ARG A 1 184 ? -4.056 -3.047 -10.112 1.00 83.94 184 ARG A CA 1
ATOM 1390 C C . ARG A 1 184 ? -5.266 -2.120 -10.253 1.00 83.94 184 ARG A C 1
ATOM 1392 O O . ARG A 1 184 ? -5.381 -1.444 -11.276 1.00 83.94 184 ARG A O 1
ATOM 1399 N N . THR A 1 185 ? -6.085 -1.983 -9.215 1.00 83.94 185 THR A N 1
ATOM 1400 C CA . THR A 1 185 ? -7.014 -0.847 -9.124 1.00 83.94 185 THR A CA 1
ATOM 1401 C C . THR A 1 185 ? -6.330 0.330 -8.427 1.00 83.94 185 THR A C 1
ATOM 1403 O O . THR A 1 185 ? -5.411 0.165 -7.620 1.00 83.94 185 THR A O 1
ATOM 1406 N N . LYS A 1 186 ? -6.775 1.546 -8.743 1.00 76.44 186 LYS A N 1
ATOM 1407 C CA . LYS A 1 186 ? -6.582 2.721 -7.882 1.00 76.44 186 LYS A CA 1
ATOM 1408 C C . LYS A 1 186 ? -7.838 2.869 -7.008 1.00 76.44 186 LYS A C 1
ATOM 1410 O O . LYS A 1 186 ? -8.864 2.267 -7.329 1.00 76.44 186 LYS A O 1
ATOM 1415 N N . ARG A 1 187 ? -7.808 3.720 -5.971 1.00 71.56 187 ARG A N 1
ATOM 1416 C CA . ARG A 1 187 ? -9.064 4.351 -5.522 1.00 71.56 187 ARG A CA 1
ATOM 1417 C C . ARG A 1 187 ? -9.662 5.107 -6.725 1.00 71.56 187 ARG A C 1
ATOM 1419 O O . ARG A 1 187 ? -8.877 5.568 -7.564 1.00 71.56 187 ARG A O 1
ATOM 1426 N N . PRO A 1 188 ? -10.992 5.256 -6.840 1.00 54.28 188 PRO A N 1
ATOM 1427 C CA . PRO A 1 188 ? -11.592 6.192 -7.784 1.00 54.28 188 PRO A CA 1
ATOM 1428 C C . PRO A 1 188 ? -11.154 7.623 -7.437 1.00 54.28 188 PRO A C 1
ATOM 1430 O O . PRO A 1 188 ? -11.738 8.278 -6.581 1.00 54.28 188 PRO A O 1
ATOM 1433 N N . ILE A 1 189 ? -10.064 8.076 -8.057 1.00 51.00 189 ILE A N 1
ATOM 1434 C CA . ILE A 1 189 ? -9.572 9.447 -7.938 1.00 51.00 189 ILE A CA 1
ATOM 1435 C C . ILE A 1 189 ? -10.364 10.280 -8.938 1.00 51.00 189 ILE A C 1
ATOM 1437 O O . ILE A 1 189 ? -10.255 10.049 -10.145 1.00 51.00 189 ILE A O 1
ATOM 1441 N N . ASP A 1 190 ? -11.139 11.229 -8.417 1.00 37.72 190 ASP A N 1
ATOM 1442 C CA . ASP A 1 190 ? -11.835 12.239 -9.211 1.00 37.72 190 ASP A CA 1
ATOM 1443 C C . ASP A 1 190 ? -10.842 12.975 -10.131 1.00 37.72 190 ASP A C 1
ATOM 1445 O O . ASP A 1 190 ? -9.683 13.210 -9.763 1.00 37.72 190 ASP A O 1
ATOM 1449 N N . THR A 1 191 ? -11.228 13.212 -11.384 1.00 31.17 191 THR A N 1
ATOM 1450 C CA . THR A 1 191 ? -10.261 13.236 -12.490 1.00 31.17 191 THR A CA 1
ATOM 1451 C C . THR A 1 191 ? -9.491 14.546 -12.611 1.00 31.17 191 THR A C 1
ATOM 1453 O O . THR A 1 191 ? -9.846 15.430 -13.383 1.00 31.17 191 THR A O 1
ATOM 1456 N N . GLY A 1 192 ? -8.350 14.608 -11.923 1.00 36.78 192 GLY A N 1
ATOM 1457 C CA . GLY A 1 192 ? -7.228 15.503 -12.235 1.00 36.78 192 GLY A CA 1
ATOM 1458 C C . GLY A 1 192 ? -7.347 16.939 -11.731 1.00 36.78 192 GLY A C 1
ATOM 1459 O O . GLY A 1 192 ? -6.331 17.629 -11.679 1.00 36.78 192 GLY A O 1
ATOM 1460 N N . ASP A 1 193 ? -8.536 17.373 -11.325 1.00 36.66 193 ASP A N 1
ATOM 1461 C CA . ASP A 1 193 ? -8.747 18.720 -10.810 1.00 36.66 193 ASP A CA 1
ATOM 1462 C C . ASP A 1 193 ? -8.264 18.849 -9.352 1.00 36.66 193 ASP A C 1
ATOM 1464 O O . ASP A 1 193 ? -8.414 17.935 -8.538 1.00 36.66 193 ASP A O 1
ATOM 1468 N N . PHE A 1 194 ? -7.705 20.004 -8.975 1.00 44.22 194 PHE A N 1
ATOM 1469 C CA . PHE A 1 194 ? -7.108 20.215 -7.640 1.00 44.22 194 PHE A CA 1
ATOM 1470 C C . PHE A 1 194 ? -8.148 20.306 -6.503 1.00 44.22 194 PHE A C 1
ATOM 1472 O O . PHE A 1 194 ? -7.806 20.528 -5.339 1.00 44.22 194 PHE A O 1
ATOM 1479 N N . ARG A 1 195 ? -9.428 20.086 -6.820 1.00 47.69 195 ARG A N 1
ATOM 1480 C CA . ARG A 1 195 ? -10.569 20.094 -5.900 1.00 47.69 195 ARG A CA 1
ATOM 1481 C C . ARG A 1 195 ? -10.827 18.721 -5.264 1.00 47.69 195 ARG A C 1
ATOM 1483 O O . ARG A 1 195 ? -11.981 18.348 -5.070 1.00 47.69 195 ARG A O 1
ATOM 1490 N N . HIS A 1 196 ? -9.770 17.993 -4.878 1.00 60.81 196 HIS A N 1
ATOM 1491 C CA . HIS A 1 196 ? -9.901 16.810 -4.015 1.00 60.81 196 HIS A CA 1
ATOM 1492 C C . HIS A 1 196 ? -10.823 17.132 -2.831 1.00 60.81 196 HIS A C 1
ATOM 1494 O O . HIS A 1 196 ? -10.551 18.072 -2.069 1.00 60.81 196 HIS A O 1
ATOM 1500 N N . SER A 1 197 ? -11.896 16.355 -2.669 1.00 77.44 197 SER A N 1
ATOM 1501 C CA . SER A 1 197 ? -12.844 16.532 -1.568 1.00 77.44 197 SER A CA 1
ATOM 1502 C C . SER A 1 197 ? -12.117 16.482 -0.218 1.00 77.44 197 SER A C 1
ATOM 1504 O O . SER A 1 197 ? -11.062 15.857 -0.086 1.00 77.44 197 SER A O 1
ATOM 1506 N N . ARG A 1 198 ? -12.664 17.141 0.812 1.00 85.38 198 ARG A N 1
ATOM 1507 C CA . ARG A 1 198 ? -12.082 17.110 2.170 1.00 85.38 198 ARG A CA 1
ATOM 1508 C C . ARG A 1 198 ? -11.879 15.669 2.659 1.00 85.38 198 ARG A C 1
ATOM 1510 O O . ARG A 1 198 ? -10.833 15.356 3.215 1.00 85.38 198 ARG A O 1
ATOM 1517 N N . GLN A 1 199 ? -12.837 14.800 2.342 1.00 88.19 199 GLN A N 1
ATOM 1518 C CA . GLN A 1 199 ? -12.783 13.352 2.531 1.00 88.19 199 GLN A CA 1
ATOM 1519 C C . GLN A 1 199 ? -11.549 12.727 1.856 1.00 88.19 199 GLN A C 1
ATOM 1521 O O . GLN A 1 199 ? -10.724 12.127 2.536 1.00 88.19 199 GLN A O 1
ATOM 1526 N N . GLU A 1 200 ? -11.344 12.920 0.549 1.00 85.75 200 GLU A N 1
ATOM 1527 C CA . GLU A 1 200 ? -10.201 12.316 -0.154 1.00 85.75 200 GLU A CA 1
ATOM 1528 C C . GLU A 1 200 ? -8.851 12.859 0.356 1.00 85.75 200 GLU A C 1
ATOM 1530 O O . GLU A 1 200 ? -7.896 12.089 0.464 1.00 85.75 200 GLU A O 1
ATOM 1535 N N . ARG A 1 201 ? -8.776 14.133 0.787 1.00 87.12 201 ARG A N 1
ATOM 1536 C CA . ARG A 1 201 ? -7.586 14.682 1.477 1.00 87.12 201 ARG A CA 1
ATOM 1537 C C . ARG A 1 201 ? -7.318 13.996 2.826 1.00 87.12 201 ARG A C 1
ATOM 1539 O O . ARG A 1 201 ? -6.162 13.741 3.154 1.00 87.12 201 ARG A O 1
ATOM 1546 N N . ARG A 1 202 ? -8.365 13.646 3.585 1.00 92.06 202 ARG A N 1
ATOM 1547 C CA . ARG A 1 202 ? -8.270 12.888 4.852 1.00 92.06 202 ARG A CA 1
ATOM 1548 C C . ARG A 1 202 ? -7.817 11.443 4.624 1.00 92.06 202 ARG A C 1
ATOM 1550 O O . ARG A 1 202 ? -6.934 10.967 5.335 1.00 92.06 202 ARG A O 1
ATOM 1557 N N . ARG A 1 203 ? -8.317 10.775 3.578 1.00 93.12 203 ARG A N 1
ATOM 1558 C CA . ARG A 1 203 ? -7.842 9.439 3.157 1.00 93.12 203 ARG A CA 1
ATOM 1559 C C . ARG A 1 203 ? -6.378 9.443 2.741 1.00 93.12 203 ARG A C 1
ATOM 1561 O O . ARG A 1 203 ? -5.608 8.579 3.149 1.00 93.12 203 ARG A O 1
ATOM 1568 N N . ASP A 1 204 ? -5.987 10.448 1.966 1.00 90.44 204 ASP A N 1
ATOM 1569 C CA . ASP A 1 204 ? -4.602 10.685 1.569 1.00 90.44 204 ASP A CA 1
ATOM 1570 C C . ASP A 1 204 ? -3.675 10.953 2.767 1.00 90.44 204 ASP A C 1
ATOM 1572 O O . ASP A 1 204 ? -2.502 10.579 2.727 1.00 90.44 204 ASP A O 1
ATOM 1576 N N . PHE A 1 205 ? -4.185 11.571 3.835 1.00 94.88 205 PHE A N 1
ATOM 1577 C CA . PHE A 1 205 ? -3.452 11.778 5.084 1.00 94.88 205 PHE A CA 1
ATOM 1578 C C . PHE A 1 205 ? -3.303 10.479 5.894 1.00 94.88 205 PHE A C 1
ATOM 1580 O O . PHE A 1 205 ? -2.213 10.196 6.389 1.00 94.88 205 PHE A O 1
ATOM 1587 N N . ALA A 1 206 ? -4.337 9.632 5.950 1.00 96.69 206 ALA A N 1
ATOM 1588 C CA . ALA A 1 206 ? -4.235 8.293 6.536 1.00 96.69 206 ALA A CA 1
ATOM 1589 C C . ALA A 1 206 ? -3.231 7.403 5.768 1.00 96.69 206 ALA A C 1
ATOM 1591 O O . ALA A 1 206 ? -2.365 6.772 6.377 1.00 96.69 206 ALA A O 1
ATOM 1592 N N . ASP A 1 207 ? -3.270 7.410 4.429 1.00 95.06 207 ASP A N 1
ATOM 1593 C CA . ASP A 1 207 ? -2.263 6.751 3.582 1.00 95.06 207 ASP A CA 1
ATOM 1594 C C . ASP A 1 207 ? -0.851 7.309 3.818 1.00 95.06 207 ASP A C 1
ATOM 1596 O O . ASP A 1 207 ? 0.119 6.551 3.820 1.00 95.06 207 ASP A O 1
ATOM 1600 N N . ALA A 1 208 ? -0.716 8.627 4.007 1.00 95.88 208 ALA A N 1
ATOM 1601 C CA . ALA A 1 208 ? 0.560 9.276 4.291 1.00 95.88 208 ALA A CA 1
ATOM 1602 C C . ALA A 1 208 ? 1.150 8.810 5.628 1.00 95.88 208 ALA A C 1
ATOM 1604 O O . ALA A 1 208 ? 2.305 8.384 5.652 1.00 95.88 208 ALA A O 1
ATOM 1605 N N . ILE A 1 209 ? 0.354 8.819 6.704 1.00 97.44 209 ILE A N 1
ATOM 1606 C CA . ILE A 1 209 ? 0.736 8.312 8.032 1.00 97.44 209 ILE A CA 1
ATOM 1607 C C . ILE A 1 209 ? 1.182 6.850 7.928 1.00 97.44 209 ILE A C 1
ATOM 1609 O O . ILE A 1 209 ? 2.322 6.519 8.263 1.00 97.44 209 ILE A O 1
ATOM 1613 N N . ALA A 1 210 ? 0.326 5.985 7.374 1.00 96.31 210 ALA A N 1
ATOM 1614 C CA . ALA A 1 210 ? 0.637 4.574 7.178 1.00 96.31 210 ALA A CA 1
ATOM 1615 C C . ALA A 1 210 ? 1.915 4.378 6.339 1.00 96.31 210 ALA A C 1
ATOM 1617 O O . ALA A 1 210 ? 2.734 3.503 6.622 1.00 96.31 210 ALA A O 1
ATOM 1618 N N . TYR A 1 211 ? 2.135 5.212 5.320 1.00 95.38 211 TYR A N 1
ATOM 1619 C CA . TYR A 1 211 ? 3.341 5.156 4.505 1.00 95.38 211 TYR A CA 1
ATOM 1620 C C . TYR A 1 211 ? 4.611 5.536 5.270 1.00 95.38 211 TYR A C 1
ATOM 1622 O O . TYR A 1 211 ? 5.592 4.804 5.135 1.00 95.38 211 TYR A O 1
ATOM 1630 N N . ILE A 1 212 ? 4.632 6.638 6.030 1.00 95.81 212 ILE A N 1
ATOM 1631 C CA . ILE A 1 212 ? 5.856 7.110 6.706 1.00 95.81 212 ILE A CA 1
ATOM 1632 C C . ILE A 1 212 ? 6.223 6.263 7.929 1.00 95.81 212 ILE A C 1
ATOM 1634 O O . ILE A 1 212 ? 7.409 6.108 8.216 1.00 95.81 212 ILE A O 1
ATOM 1638 N N . CYS A 1 213 ? 5.231 5.676 8.604 1.00 95.44 213 CYS A N 1
ATOM 1639 C CA . CYS A 1 213 ? 5.436 4.758 9.726 1.00 95.44 213 CYS A CA 1
ATOM 1640 C C . CYS A 1 213 ? 5.973 3.383 9.288 1.00 95.44 213 CYS A C 1
ATOM 1642 O O . CYS A 1 213 ? 6.585 2.682 10.090 1.00 95.44 213 CYS A O 1
ATOM 1644 N N . ALA A 1 214 ? 5.777 2.990 8.024 1.00 92.50 214 ALA A N 1
ATOM 1645 C CA . ALA A 1 214 ? 6.309 1.753 7.447 1.00 92.50 214 ALA A CA 1
ATOM 1646 C C . ALA A 1 214 ? 7.812 1.883 7.118 1.00 92.50 214 ALA A C 1
ATOM 1648 O O . ALA A 1 214 ? 8.191 1.960 5.952 1.00 92.50 214 ALA A O 1
ATOM 1649 N N . PHE A 1 215 ? 8.650 1.936 8.156 1.00 86.00 215 PHE A N 1
ATOM 1650 C CA . PHE A 1 215 ? 10.061 2.354 8.108 1.00 86.00 215 PHE A CA 1
ATOM 1651 C C . PHE A 1 215 ? 11.039 1.433 7.353 1.00 86.00 215 PHE A C 1
ATOM 1653 O O . PHE A 1 215 ? 12.162 1.850 7.079 1.00 86.00 215 PHE A O 1
ATOM 1660 N N . ASP A 1 216 ? 10.637 0.206 7.011 1.00 84.44 216 ASP A N 1
ATOM 1661 C CA . ASP A 1 216 ? 11.473 -0.790 6.324 1.00 84.44 216 ASP A CA 1
ATOM 1662 C C . ASP A 1 216 ? 10.717 -1.447 5.146 1.00 84.44 216 ASP A C 1
ATOM 1664 O O . ASP A 1 216 ? 9.540 -1.163 4.884 1.00 84.44 216 ASP A O 1
ATOM 1668 N N . THR A 1 217 ? 11.391 -2.308 4.385 1.00 80.94 217 THR A N 1
ATOM 1669 C CA . THR A 1 217 ? 10.788 -3.062 3.275 1.00 80.94 217 THR A CA 1
ATOM 1670 C C . THR A 1 217 ? 10.228 -4.422 3.714 1.00 80.94 217 THR A C 1
ATOM 1672 O O . THR A 1 217 ? 10.491 -4.924 4.801 1.00 80.94 217 THR A O 1
ATOM 1675 N N . GLY A 1 218 ? 9.433 -5.055 2.846 1.00 80.31 218 GLY A N 1
ATOM 1676 C CA . GLY A 1 218 ? 8.942 -6.418 3.061 1.00 80.31 218 GLY A CA 1
ATOM 1677 C C . GLY A 1 218 ? 7.598 -6.524 3.792 1.00 80.31 218 GLY A C 1
ATOM 1678 O O . GLY A 1 218 ? 7.021 -5.559 4.289 1.00 80.31 218 GLY A O 1
ATOM 1679 N N . GLY A 1 219 ? 7.051 -7.743 3.808 1.00 76.31 219 GLY A N 1
ATOM 1680 C CA . GLY A 1 219 ? 5.657 -8.004 4.188 1.00 76.31 219 GLY A CA 1
ATOM 1681 C C . GLY A 1 219 ? 5.321 -7.899 5.681 1.00 76.31 219 GLY A C 1
ATOM 1682 O O . GLY A 1 219 ? 4.142 -7.996 6.009 1.00 76.31 219 GLY A O 1
ATOM 1683 N N . GLY A 1 220 ? 6.311 -7.734 6.568 1.00 81.81 220 GLY A N 1
ATOM 1684 C CA . GLY A 1 220 ? 6.116 -7.532 8.015 1.00 81.81 220 GLY A CA 1
ATOM 1685 C C . GLY A 1 220 ? 6.023 -6.063 8.445 1.00 81.81 220 GLY A C 1
ATOM 1686 O O . GLY A 1 220 ? 5.367 -5.768 9.439 1.00 81.81 220 GLY A O 1
ATOM 1687 N N . HIS A 1 221 ? 6.612 -5.154 7.660 1.00 86.44 221 HIS A N 1
ATOM 1688 C CA . HIS A 1 221 ? 6.693 -3.710 7.936 1.00 86.44 221 HIS A CA 1
ATOM 1689 C C . HIS A 1 221 ? 5.591 -2.908 7.219 1.00 86.44 221 HIS A C 1
ATOM 1691 O O . HIS A 1 221 ? 5.652 -1.685 7.114 1.00 86.44 221 HIS A O 1
ATOM 1697 N N . VAL A 1 222 ? 4.571 -3.597 6.696 1.00 90.88 222 VAL A N 1
ATOM 1698 C CA . VAL A 1 222 ? 3.342 -2.951 6.225 1.00 90.88 222 VAL A CA 1
ATOM 1699 C C . VAL A 1 222 ? 2.616 -2.384 7.441 1.00 90.88 222 VAL A C 1
ATOM 1701 O O . VAL A 1 222 ? 2.413 -3.098 8.423 1.00 90.88 222 VAL A O 1
ATOM 1704 N N . MET A 1 223 ? 2.235 -1.115 7.341 1.00 94.88 223 MET A N 1
ATOM 1705 C CA . MET A 1 223 ? 1.462 -0.386 8.339 1.00 94.88 223 MET A CA 1
ATOM 1706 C C . MET A 1 223 ? 0.139 0.053 7.716 1.00 94.88 223 MET A C 1
ATOM 1708 O O . MET A 1 223 ? 0.082 0.347 6.514 1.00 94.88 223 MET A O 1
ATOM 1712 N N . ALA A 1 224 ? -0.881 0.157 8.556 1.00 97.19 224 ALA A N 1
ATOM 1713 C CA . ALA A 1 224 ? -2.151 0.802 8.261 1.00 97.19 224 ALA A CA 1
ATOM 1714 C C . ALA A 1 224 ? -2.446 1.883 9.313 1.00 97.19 224 ALA A C 1
ATOM 1716 O O . ALA A 1 224 ? -1.891 1.845 10.415 1.00 97.19 224 ALA A O 1
ATOM 1717 N N . ALA A 1 225 ? -3.293 2.848 8.959 1.00 97.94 225 ALA A N 1
ATOM 1718 C CA . ALA A 1 225 ? -3.708 3.941 9.826 1.00 97.94 225 ALA A CA 1
ATOM 1719 C C . ALA A 1 225 ? -5.198 4.271 9.645 1.00 97.94 225 ALA A C 1
ATOM 1721 O O . ALA A 1 225 ? -5.707 4.287 8.523 1.00 97.94 225 ALA A O 1
ATOM 1722 N N . ALA A 1 226 ? -5.884 4.576 10.742 1.00 98.12 226 ALA A N 1
ATOM 1723 C CA . ALA A 1 226 ? -7.272 5.028 10.764 1.00 98.12 226 ALA A CA 1
ATOM 1724 C C . ALA A 1 226 ? -7.410 6.278 11.644 1.00 98.12 226 ALA A C 1
ATOM 1726 O O . ALA A 1 226 ? -6.613 6.501 12.557 1.00 98.12 226 ALA A O 1
ATOM 1727 N N . LEU A 1 227 ? -8.414 7.103 11.344 1.00 97.56 227 LEU A N 1
ATOM 1728 C CA . LEU A 1 227 ? -8.650 8.386 12.004 1.00 97.56 227 LEU A CA 1
ATOM 1729 C C . LEU A 1 227 ? -9.996 8.324 12.732 1.00 97.56 227 LEU A C 1
ATOM 1731 O O . LEU A 1 227 ? -11.053 8.357 12.097 1.00 97.56 227 LEU A O 1
ATOM 1735 N N . GLU A 1 228 ? -9.946 8.218 14.057 1.00 97.25 228 GLU A N 1
ATOM 1736 C CA . GLU A 1 228 ? -11.119 8.287 14.928 1.00 97.25 228 GLU A CA 1
ATOM 1737 C C . GLU A 1 228 ? -11.385 9.738 15.354 1.00 97.25 228 GLU A C 1
ATOM 1739 O O . GLU A 1 228 ? -10.462 10.475 15.707 1.00 97.25 228 GLU A O 1
ATOM 1744 N N . GLN A 1 229 ? -12.658 10.130 15.358 1.00 95.62 229 GLN A N 1
ATOM 1745 C CA . GLN A 1 229 ? -13.146 11.361 15.965 1.00 95.62 229 GLN A CA 1
ATOM 1746 C C . GLN A 1 229 ? -13.566 11.085 17.412 1.00 95.62 229 GLN A C 1
ATOM 1748 O O . GLN A 1 229 ? -14.567 10.409 17.651 1.00 95.62 229 GLN A O 1
ATOM 1753 N N . THR A 1 230 ? -12.849 11.663 18.374 1.00 93.94 230 THR A N 1
ATOM 1754 C CA . THR A 1 230 ? -13.224 11.638 19.796 1.00 93.94 230 THR A CA 1
ATOM 1755 C C . THR A 1 230 ? -13.708 13.024 20.247 1.00 93.94 230 THR A C 1
ATOM 1757 O O . THR A 1 230 ? -13.500 14.010 19.530 1.00 93.94 230 THR A O 1
ATOM 1760 N N . PRO A 1 231 ? -14.341 13.151 21.431 1.00 90.44 231 PRO A N 1
ATOM 1761 C CA . PRO A 1 231 ? -14.637 14.455 22.033 1.00 90.44 231 PRO A CA 1
ATOM 1762 C C . PRO A 1 231 ? -13.387 15.295 22.351 1.00 90.44 231 PRO A C 1
ATOM 1764 O O . PRO A 1 231 ? -13.490 16.508 22.497 1.00 90.44 231 PRO A O 1
ATOM 1767 N N . GLN A 1 232 ? -12.217 14.660 22.472 1.00 88.06 232 GLN A N 1
ATOM 1768 C CA . GLN A 1 232 ? -10.940 15.297 22.809 1.00 88.06 232 GLN A CA 1
ATOM 1769 C C . GLN A 1 232 ? -10.119 15.719 21.578 1.00 88.06 232 GLN A C 1
ATOM 1771 O O . GLN A 1 232 ? -9.134 16.436 21.733 1.00 88.06 232 GLN A O 1
ATOM 1776 N N . GLY A 1 233 ? -10.489 15.284 20.369 1.00 91.19 233 GLY A N 1
ATOM 1777 C CA . GLY A 1 233 ? -9.754 15.576 19.137 1.00 91.19 233 GLY A CA 1
ATOM 1778 C C . GLY A 1 233 ? -9.745 14.390 18.176 1.00 91.19 233 GLY A C 1
ATOM 1779 O O . GLY A 1 233 ? -10.764 13.724 17.988 1.00 91.19 233 GLY A O 1
ATOM 1780 N N . ILE A 1 234 ? -8.594 14.138 17.549 1.00 95.19 234 ILE A N 1
ATOM 1781 C CA . ILE A 1 234 ? -8.411 13.030 16.605 1.00 95.19 234 ILE A CA 1
ATOM 1782 C C . ILE A 1 234 ? -7.531 11.949 17.237 1.00 95.19 234 ILE A C 1
ATOM 1784 O O . ILE A 1 234 ? -6.399 12.224 17.634 1.00 95.19 234 ILE A O 1
ATOM 1788 N N . THR A 1 235 ? -8.007 10.704 17.276 1.00 96.94 235 THR A N 1
ATOM 1789 C CA . THR A 1 235 ? -7.169 9.557 17.661 1.00 96.94 235 THR A CA 1
ATOM 1790 C C . THR A 1 235 ? -6.672 8.854 16.406 1.00 96.94 235 THR A C 1
ATOM 1792 O O . THR A 1 235 ? -7.451 8.307 15.621 1.00 96.94 235 THR A O 1
ATOM 1795 N N . VAL A 1 236 ? -5.357 8.886 16.198 1.00 97.56 236 VAL A N 1
ATOM 1796 C CA . VAL A 1 236 ? -4.687 8.186 15.102 1.00 97.56 236 VAL A CA 1
ATOM 1797 C C . VAL A 1 236 ? -4.394 6.763 15.551 1.00 97.56 236 VAL A C 1
ATOM 1799 O O . VAL A 1 236 ? -3.490 6.520 16.351 1.00 97.56 236 VAL A O 1
ATOM 1802 N N . TRP A 1 237 ? -5.152 5.815 15.016 1.00 97.75 237 TRP A N 1
ATOM 1803 C CA . TRP A 1 237 ? -4.926 4.396 15.252 1.00 97.75 237 TRP A CA 1
ATOM 1804 C C . TRP A 1 237 ? -3.969 3.839 14.208 1.00 97.75 237 TRP A C 1
ATOM 1806 O O . TRP A 1 237 ? -4.220 3.956 13.010 1.00 97.75 237 TRP A O 1
ATOM 1816 N N . LEU A 1 238 ? -2.891 3.206 14.659 1.00 96.81 238 LEU A N 1
ATOM 1817 C CA . LEU A 1 238 ? -1.938 2.472 13.833 1.00 96.81 238 LEU A CA 1
ATOM 1818 C C . LEU A 1 238 ? -2.142 0.962 13.986 1.00 96.81 238 LEU A C 1
ATOM 1820 O O . LEU A 1 238 ? -2.504 0.483 15.058 1.00 96.81 238 LEU A O 1
ATOM 1824 N N . ALA A 1 239 ? -1.827 0.203 12.940 1.00 94.94 239 ALA A N 1
ATOM 1825 C CA . ALA A 1 239 ? -1.671 -1.250 13.003 1.00 94.94 239 ALA A CA 1
ATOM 1826 C C . ALA A 1 239 ? -0.542 -1.716 12.073 1.00 94.94 239 ALA A C 1
ATOM 1828 O O . ALA A 1 239 ? -0.181 -1.010 11.127 1.00 94.94 239 ALA A O 1
ATOM 1829 N N . ALA A 1 240 ? -0.002 -2.911 12.322 1.00 91.75 240 ALA A N 1
ATOM 1830 C CA . ALA A 1 240 ? 1.147 -3.463 11.604 1.00 91.75 240 ALA A CA 1
ATOM 1831 C C . ALA A 1 240 ? 0.933 -4.919 11.161 1.00 91.75 240 ALA A C 1
ATOM 1833 O O . ALA A 1 240 ? 0.137 -5.647 11.740 1.00 91.75 240 ALA A O 1
ATOM 1834 N N . ASN A 1 241 ? 1.706 -5.375 10.172 1.00 88.06 241 ASN A N 1
ATOM 1835 C CA . ASN A 1 241 ? 1.765 -6.781 9.736 1.00 88.06 241 ASN A CA 1
ATOM 1836 C C . ASN A 1 241 ? 2.667 -7.679 10.625 1.00 88.06 241 ASN A C 1
ATOM 1838 O O . ASN A 1 241 ? 3.084 -8.766 10.195 1.00 88.06 241 ASN A O 1
ATOM 1842 N N . SER A 1 242 ? 3.051 -7.207 11.812 1.00 82.56 242 SER A N 1
ATOM 1843 C CA . SER A 1 242 ? 3.951 -7.889 12.747 1.00 82.56 242 SER A CA 1
ATOM 1844 C C . SER A 1 242 ? 3.683 -7.463 14.195 1.00 82.56 242 SER A C 1
ATOM 1846 O O . SER A 1 242 ? 3.146 -6.385 14.442 1.00 82.56 242 SER A O 1
ATOM 1848 N N . THR A 1 243 ? 4.053 -8.313 15.157 1.00 63.50 243 THR A N 1
ATOM 1849 C CA . THR A 1 243 ? 3.818 -8.127 16.605 1.00 63.50 243 THR A CA 1
ATOM 1850 C C . THR A 1 243 ? 4.637 -6.988 17.232 1.00 63.50 243 THR A C 1
ATOM 1852 O O . THR A 1 243 ? 4.466 -6.692 18.406 1.00 63.50 243 THR A O 1
ATOM 1855 N N . ARG A 1 244 ? 5.557 -6.362 16.479 1.00 62.62 244 ARG A N 1
ATOM 1856 C CA . ARG A 1 244 ? 6.574 -5.425 16.992 1.00 62.62 244 ARG A CA 1
ATOM 1857 C C . ARG A 1 244 ? 6.675 -4.132 16.175 1.00 62.62 244 ARG A C 1
ATOM 1859 O O . ARG A 1 244 ? 7.765 -3.719 15.779 1.00 62.62 244 ARG A O 1
ATOM 1866 N N . ALA A 1 245 ? 5.545 -3.471 15.934 1.00 62.03 245 ALA A N 1
ATOM 1867 C CA . ALA A 1 245 ? 5.594 -2.021 15.755 1.00 62.03 245 ALA A CA 1
ATOM 1868 C C . ALA A 1 245 ? 5.943 -1.402 17.118 1.00 62.03 245 ALA A C 1
ATOM 1870 O O . ALA A 1 245 ? 5.288 -1.696 18.111 1.00 62.03 245 ALA A O 1
ATOM 1871 N N . GLY A 1 246 ? 7.029 -0.634 17.186 1.00 72.50 246 GLY A N 1
ATOM 1872 C CA . GLY A 1 246 ? 7.572 -0.156 18.456 1.00 72.50 246 GLY A CA 1
ATOM 1873 C C . GLY A 1 246 ? 7.102 1.243 18.841 1.00 72.50 246 GLY A C 1
ATOM 1874 O O . GLY A 1 246 ? 6.601 2.016 18.019 1.00 72.50 246 GLY A O 1
ATOM 1875 N N . GLU A 1 247 ? 7.378 1.610 20.091 1.00 82.62 247 GLU A N 1
ATOM 1876 C CA . GLU A 1 247 ? 7.219 2.973 20.614 1.00 82.62 247 GLU A CA 1
ATOM 1877 C C . GLU A 1 247 ? 7.970 4.013 19.769 1.00 82.62 247 GLU A C 1
ATOM 1879 O O . GLU A 1 247 ? 7.533 5.155 19.647 1.00 82.62 247 GLU A O 1
ATOM 1884 N N . ASN A 1 248 ? 9.058 3.604 19.106 1.00 89.06 248 ASN A N 1
ATOM 1885 C CA . ASN A 1 248 ? 9.803 4.421 18.151 1.00 89.06 248 ASN A CA 1
ATOM 1886 C C . ASN A 1 248 ? 8.936 4.930 16.982 1.00 89.06 248 ASN A C 1
ATOM 1888 O O . ASN A 1 248 ? 9.149 6.052 16.527 1.00 89.06 248 ASN A O 1
ATOM 1892 N N . VAL A 1 249 ? 7.947 4.154 16.518 1.00 92.25 249 VAL A N 1
ATOM 1893 C CA . VAL A 1 249 ? 6.982 4.572 15.484 1.00 92.25 249 VAL A CA 1
ATOM 1894 C C . VAL A 1 249 ? 6.014 5.616 16.042 1.00 92.25 249 VAL A C 1
ATOM 1896 O O . VAL A 1 249 ? 5.714 6.598 15.362 1.00 92.25 249 VAL A O 1
ATOM 1899 N N . ILE A 1 250 ? 5.564 5.432 17.286 1.00 93.94 250 ILE A N 1
ATOM 1900 C CA . ILE A 1 250 ? 4.651 6.349 17.982 1.00 93.94 250 ILE A CA 1
ATOM 1901 C C . ILE A 1 250 ? 5.353 7.684 18.263 1.00 93.94 250 ILE A C 1
ATOM 1903 O O . ILE A 1 250 ? 4.796 8.737 17.964 1.00 93.94 250 ILE A O 1
ATOM 1907 N N . ALA A 1 251 ? 6.587 7.659 18.776 1.00 95.06 251 ALA A N 1
ATOM 1908 C CA . ALA A 1 251 ? 7.401 8.850 19.015 1.00 95.06 251 ALA A CA 1
ATOM 1909 C C . ALA A 1 251 ? 7.719 9.596 17.708 1.00 95.06 251 ALA A C 1
ATOM 1911 O O . ALA A 1 251 ? 7.484 10.799 17.612 1.00 95.06 251 ALA A O 1
ATOM 1912 N N . PHE A 1 252 ? 8.158 8.876 16.668 1.00 96.44 252 PHE A N 1
ATOM 1913 C CA . PHE A 1 252 ? 8.379 9.451 15.340 1.00 96.44 252 PHE A CA 1
ATOM 1914 C C . PHE A 1 252 ? 7.129 10.154 14.795 1.00 96.44 252 PHE A C 1
ATOM 1916 O O . PHE A 1 252 ? 7.229 11.287 14.325 1.00 96.44 252 PHE A O 1
ATOM 1923 N N . LEU A 1 253 ? 5.958 9.512 14.872 1.00 97.38 253 LEU A N 1
ATOM 1924 C CA . LEU A 1 253 ? 4.717 10.097 14.373 1.00 97.38 253 LEU A CA 1
ATOM 1925 C C . LEU A 1 253 ? 4.241 11.271 15.241 1.00 97.38 253 LEU A C 1
ATOM 1927 O O . LEU A 1 253 ? 3.797 12.271 14.683 1.00 97.38 253 LEU A O 1
ATOM 1931 N N . ARG A 1 254 ? 4.373 11.193 16.573 1.00 97.19 254 ARG A N 1
ATOM 1932 C CA . ARG A 1 254 ? 4.016 12.278 17.507 1.00 97.19 254 ARG A CA 1
ATOM 1933 C C . ARG A 1 254 ? 4.743 13.569 17.153 1.00 97.19 254 ARG A C 1
ATOM 1935 O O . ARG A 1 254 ? 4.106 14.604 17.001 1.00 97.19 254 ARG A O 1
ATOM 1942 N N . ASP A 1 255 ? 6.048 13.475 16.935 1.00 97.31 255 ASP A N 1
ATOM 1943 C CA . ASP A 1 255 ? 6.901 14.596 16.547 1.00 97.31 255 ASP A CA 1
ATOM 1944 C C . ASP A 1 255 ? 6.504 15.204 15.184 1.00 97.31 255 ASP A C 1
ATOM 1946 O O . ASP A 1 255 ? 6.549 16.421 15.006 1.00 97.31 255 ASP A O 1
ATOM 1950 N N . ILE A 1 256 ? 6.108 14.371 14.211 1.00 97.88 256 ILE A N 1
ATOM 1951 C CA . ILE A 1 256 ? 5.618 14.828 12.897 1.00 97.88 256 ILE A CA 1
ATOM 1952 C C . ILE A 1 256 ? 4.258 15.525 13.040 1.00 97.88 256 ILE A C 1
ATOM 1954 O O . ILE A 1 256 ? 4.050 16.584 12.451 1.00 97.88 256 ILE A O 1
ATOM 1958 N N . LEU A 1 257 ? 3.333 14.948 13.815 1.00 97.25 257 LEU A N 1
ATOM 1959 C CA . LEU A 1 257 ? 1.994 15.499 14.017 1.00 97.25 257 LEU A CA 1
ATOM 1960 C C . LEU A 1 257 ? 2.032 16.807 14.813 1.00 97.25 257 LEU A C 1
ATOM 1962 O O . LEU A 1 257 ? 1.393 17.762 14.385 1.00 97.25 257 LEU A O 1
ATOM 1966 N N . ALA A 1 258 ? 2.831 16.897 15.881 1.00 96.19 258 ALA A N 1
ATOM 1967 C CA . ALA A 1 258 ? 3.053 18.139 16.625 1.00 96.19 258 ALA A CA 1
ATOM 1968 C C . ALA A 1 258 ? 3.530 19.262 15.691 1.00 96.19 258 ALA A C 1
ATOM 1970 O O . ALA A 1 258 ? 2.877 20.295 15.574 1.00 96.19 258 ALA A O 1
ATOM 1971 N N . LYS A 1 259 ? 4.567 19.010 14.880 1.00 96.25 259 LYS A N 1
ATOM 1972 C CA . LYS A 1 259 ? 5.084 20.017 13.940 1.00 96.25 259 LYS A CA 1
ATOM 1973 C C . LYS A 1 259 ? 4.102 20.390 12.808 1.00 96.25 259 LYS A C 1
ATOM 1975 O O . LYS A 1 259 ? 4.267 21.437 12.187 1.00 96.25 259 LYS A O 1
ATOM 1980 N N . LEU A 1 260 ? 3.070 19.578 12.546 1.00 95.75 260 LEU A N 1
ATOM 1981 C CA . LEU A 1 260 ? 1.950 19.910 11.646 1.00 95.75 260 LEU A CA 1
ATOM 1982 C C . LEU A 1 260 ? 0.795 20.647 12.357 1.00 95.75 260 LEU A C 1
ATOM 1984 O O . LEU A 1 260 ? 0.046 21.375 11.700 1.00 95.75 260 LEU A O 1
ATOM 1988 N N . VAL A 1 261 ? 0.643 20.486 13.674 1.00 94.38 261 VAL A N 1
ATOM 1989 C CA . VAL A 1 261 ? -0.236 21.324 14.505 1.00 94.38 261 VAL A CA 1
ATOM 1990 C C . VAL A 1 261 ? 0.366 22.727 14.613 1.00 94.38 261 VAL A C 1
ATOM 1992 O O . VAL A 1 261 ? -0.311 23.688 14.255 1.00 94.38 261 VAL A O 1
ATOM 1995 N N . ASP A 1 262 ? 1.650 22.840 14.953 1.00 92.75 262 ASP A N 1
ATOM 1996 C CA . ASP A 1 262 ? 2.366 24.101 15.228 1.00 92.75 262 ASP A CA 1
ATOM 1997 C C . ASP A 1 262 ? 2.740 24.925 13.974 1.00 92.75 262 ASP A C 1
ATOM 1999 O O . ASP A 1 262 ? 3.537 25.862 14.045 1.00 92.75 262 ASP A O 1
ATOM 2003 N N . ILE A 1 263 ? 2.233 24.559 12.793 1.00 92.44 263 ILE A N 1
ATOM 2004 C CA . ILE A 1 263 ? 2.564 25.231 11.530 1.00 92.44 263 ILE A CA 1
ATOM 2005 C C . ILE A 1 263 ? 1.826 26.572 11.395 1.00 92.44 263 ILE A C 1
ATOM 2007 O O . ILE A 1 263 ? 0.597 26.636 11.501 1.00 92.44 263 ILE A O 1
ATOM 2011 N N . ASP A 1 264 ? 2.561 27.641 11.085 1.00 90.75 264 ASP A N 1
ATOM 2012 C CA . ASP A 1 264 ? 1.946 28.919 10.728 1.00 90.75 264 ASP A CA 1
ATOM 2013 C C . ASP A 1 264 ? 1.386 28.843 9.298 1.00 90.75 264 ASP A C 1
ATOM 2015 O O . ASP A 1 264 ? 2.106 28.729 8.305 1.00 90.75 264 ASP A O 1
ATOM 2019 N N . THR A 1 265 ? 0.059 28.889 9.206 1.00 88.31 265 THR A N 1
ATOM 2020 C CA . THR A 1 265 ? -0.684 28.797 7.942 1.00 88.31 265 THR A CA 1
ATOM 2021 C C . THR A 1 265 ? -0.584 30.037 7.053 1.00 88.31 265 THR A C 1
ATOM 2023 O O . THR A 1 265 ? -0.894 29.935 5.868 1.00 88.31 265 THR A O 1
ATOM 2026 N N . GLN A 1 266 ? -0.191 31.189 7.604 1.00 90.19 266 GLN A N 1
ATOM 2027 C CA . GLN A 1 266 ? -0.104 32.463 6.881 1.00 90.19 266 GLN A CA 1
ATOM 2028 C C . GLN A 1 266 ? 1.335 32.781 6.448 1.00 90.19 266 GLN A C 1
ATOM 2030 O O . GLN A 1 266 ? 1.544 33.553 5.516 1.00 90.19 266 GLN A O 1
ATOM 2035 N N . ASN A 1 267 ? 2.327 32.158 7.086 1.00 92.31 267 ASN A N 1
ATOM 2036 C CA . ASN A 1 267 ? 3.745 32.360 6.804 1.00 92.31 267 ASN A CA 1
ATOM 2037 C C . ASN A 1 267 ? 4.309 31.245 5.903 1.00 92.31 267 ASN A C 1
ATOM 2039 O O . ASN A 1 267 ? 4.467 30.096 6.322 1.00 92.31 267 ASN A O 1
ATOM 2043 N N . GLU A 1 268 ? 4.645 31.591 4.658 1.00 91.88 268 GLU A N 1
ATOM 2044 C CA . GLU A 1 268 ? 5.218 30.653 3.682 1.00 91.88 268 GLU A CA 1
ATOM 2045 C C . GLU A 1 268 ? 6.607 30.134 4.101 1.00 91.88 268 GLU A C 1
ATOM 2047 O O . GLU A 1 268 ? 6.900 28.953 3.915 1.00 91.88 268 GLU A O 1
ATOM 2052 N N . VAL A 1 269 ? 7.433 30.959 4.757 1.00 93.31 269 VAL A N 1
ATOM 2053 C CA . VAL A 1 269 ? 8.749 30.536 5.272 1.00 93.31 269 VAL A CA 1
ATOM 2054 C C . VAL A 1 269 ? 8.575 29.454 6.339 1.00 93.31 269 VAL A C 1
ATOM 2056 O O . VAL A 1 269 ? 9.201 28.400 6.250 1.00 93.31 269 VAL A O 1
ATOM 2059 N N . SER A 1 270 ? 7.640 29.643 7.277 1.00 92.19 270 SER A N 1
ATOM 2060 C CA . SER A 1 270 ? 7.308 28.636 8.300 1.00 92.19 270 SER A CA 1
ATOM 2061 C C . SER A 1 270 ? 6.828 27.316 7.684 1.00 92.19 270 SER A C 1
ATOM 2063 O O . SER A 1 270 ? 7.160 26.233 8.178 1.00 92.19 270 SER A O 1
ATOM 2065 N N . GLN A 1 271 ? 6.098 27.375 6.565 1.00 93.06 271 GLN A N 1
ATOM 2066 C CA . GLN A 1 271 ? 5.670 26.188 5.822 1.00 93.06 271 GLN A CA 1
ATOM 2067 C C . GLN A 1 271 ? 6.847 25.480 5.135 1.00 93.06 271 GLN A C 1
ATOM 2069 O O . GLN A 1 271 ? 6.944 24.255 5.229 1.00 93.06 271 GLN A O 1
ATOM 2074 N N . ILE A 1 272 ? 7.771 26.221 4.515 1.00 94.62 272 ILE A N 1
ATOM 2075 C CA . ILE A 1 272 ? 8.982 25.684 3.867 1.00 94.62 272 ILE A CA 1
ATOM 2076 C C . ILE A 1 272 ? 9.942 25.061 4.895 1.00 94.62 272 ILE A C 1
ATOM 2078 O O . ILE A 1 272 ? 10.470 23.966 4.671 1.00 94.62 272 ILE A O 1
ATOM 2082 N N . GLU A 1 273 ? 10.142 25.708 6.044 1.00 95.50 273 GLU A N 1
ATOM 2083 C CA . GLU A 1 273 ? 10.935 25.178 7.160 1.00 95.50 273 GLU A CA 1
ATOM 2084 C C . GLU A 1 273 ? 10.303 23.918 7.755 1.00 95.50 273 GLU A C 1
ATOM 2086 O O . GLU A 1 273 ? 10.991 22.923 7.999 1.00 95.50 273 GLU A O 1
ATOM 2091 N N . THR A 1 274 ? 8.982 23.934 7.947 1.00 96.12 274 THR A N 1
ATOM 2092 C CA . THR A 1 274 ? 8.215 22.794 8.456 1.00 96.12 274 THR A CA 1
ATOM 2093 C C . THR A 1 274 ? 8.275 21.613 7.491 1.00 96.12 274 THR A C 1
ATOM 2095 O O . THR A 1 274 ? 8.598 20.504 7.918 1.00 96.12 274 THR A O 1
ATOM 2098 N N . GLU A 1 275 ? 8.074 21.834 6.189 1.00 97.50 275 GLU A N 1
ATOM 2099 C CA . GLU A 1 275 ? 8.275 20.808 5.164 1.00 97.50 275 GLU A CA 1
ATOM 2100 C C . GLU A 1 275 ? 9.706 20.254 5.214 1.00 97.50 275 GLU A C 1
ATOM 2102 O O . GLU A 1 275 ? 9.900 19.038 5.246 1.00 97.50 275 GLU A O 1
ATOM 2107 N N . SER A 1 276 ? 10.709 21.129 5.298 1.00 97.75 276 SER A N 1
ATOM 2108 C CA . SER A 1 276 ? 12.123 20.745 5.320 1.00 97.75 276 SER A CA 1
ATOM 2109 C C . SER A 1 276 ? 12.527 19.992 6.590 1.00 97.75 276 SER A C 1
ATOM 2111 O O . SER A 1 276 ? 13.404 19.133 6.542 1.00 97.75 276 SER A O 1
ATOM 2113 N N . TRP A 1 277 ? 11.908 20.260 7.740 1.00 98.31 277 TRP A N 1
ATOM 2114 C CA . TRP A 1 277 ? 12.127 19.494 8.970 1.00 98.31 277 TRP A CA 1
ATOM 2115 C C . TRP A 1 277 ? 11.440 18.123 8.911 1.00 98.31 277 TRP A C 1
ATOM 2117 O O . TRP A 1 277 ? 12.077 17.098 9.166 1.00 98.31 277 TRP A O 1
ATOM 2127 N N . ILE A 1 278 ? 10.168 18.092 8.496 1.00 98.50 278 ILE A N 1
ATOM 2128 C CA . ILE A 1 278 ? 9.368 16.867 8.350 1.00 98.50 278 ILE A CA 1
ATOM 2129 C C . ILE A 1 278 ? 10.020 15.928 7.326 1.00 98.50 278 ILE A C 1
ATOM 2131 O O . ILE A 1 278 ? 10.152 14.732 7.583 1.00 98.50 278 ILE A O 1
ATOM 2135 N N . PHE A 1 279 ? 10.509 16.465 6.204 1.00 98.56 279 PHE A N 1
ATOM 2136 C CA . PHE A 1 279 ? 11.236 15.714 5.183 1.00 98.56 279 PHE A CA 1
ATOM 2137 C C . PHE A 1 279 ? 12.474 15.017 5.749 1.00 98.56 279 PHE A C 1
ATOM 2139 O O . PHE A 1 279 ? 12.589 13.795 5.643 1.00 98.56 279 PHE A O 1
ATOM 2146 N N . ARG A 1 280 ? 13.362 15.774 6.405 1.00 98.44 280 ARG A N 1
ATOM 2147 C CA . ARG A 1 280 ? 14.590 15.247 7.019 1.00 98.44 280 ARG A CA 1
ATOM 2148 C C . ARG A 1 280 ? 14.298 14.146 8.026 1.00 98.44 280 ARG A C 1
ATOM 2150 O O . ARG A 1 280 ? 14.957 13.106 8.027 1.00 98.44 280 ARG A O 1
ATOM 2157 N N . LYS A 1 281 ? 13.267 14.338 8.850 1.00 98.38 281 LYS A N 1
ATOM 2158 C CA . LYS A 1 281 ? 12.857 13.350 9.847 1.00 98.38 281 LYS A CA 1
ATOM 2159 C C . LYS A 1 281 ? 12.296 12.075 9.205 1.00 98.38 281 LYS A C 1
ATOM 2161 O O . LYS A 1 281 ? 12.685 10.985 9.619 1.00 98.38 281 LYS A O 1
ATOM 2166 N N . ILE A 1 282 ? 11.459 12.187 8.167 1.00 98.25 282 ILE A N 1
ATOM 2167 C CA . ILE A 1 282 ? 10.947 11.037 7.396 1.00 98.25 282 ILE A CA 1
ATOM 2168 C C . ILE A 1 282 ? 12.093 10.272 6.724 1.00 98.25 282 ILE A C 1
ATOM 2170 O O . ILE A 1 282 ? 12.145 9.050 6.855 1.00 98.25 282 ILE A O 1
ATOM 2174 N N . VAL A 1 283 ? 13.018 10.969 6.050 1.00 98.06 283 VAL A N 1
ATOM 2175 C CA . VAL A 1 283 ? 14.176 10.359 5.370 1.00 98.06 283 VAL A CA 1
ATOM 2176 C C . VAL A 1 283 ? 15.080 9.633 6.363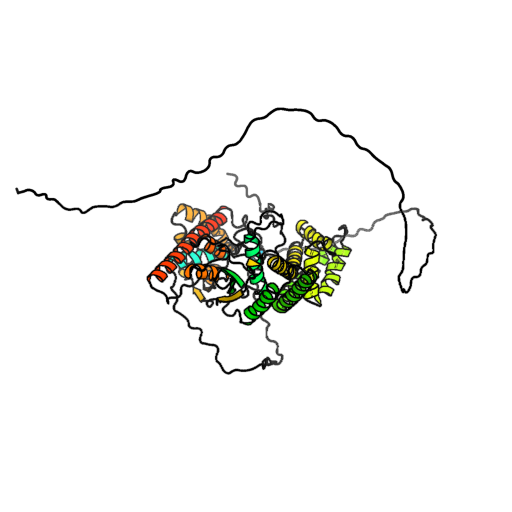 1.00 98.06 283 VAL A C 1
ATOM 2178 O O . VAL A 1 283 ? 15.424 8.477 6.131 1.00 98.06 283 VAL A O 1
ATOM 2181 N N . ARG A 1 284 ? 15.402 10.252 7.507 1.00 97.38 284 ARG A N 1
ATOM 2182 C CA . ARG A 1 284 ? 16.199 9.610 8.565 1.00 97.38 284 ARG A CA 1
ATOM 2183 C C . ARG A 1 284 ? 15.508 8.369 9.141 1.00 97.38 284 ARG A C 1
ATOM 2185 O O . ARG A 1 284 ? 16.176 7.366 9.368 1.00 97.38 284 ARG A O 1
ATOM 2192 N N . PHE A 1 285 ? 14.192 8.414 9.357 1.00 96.38 285 PHE A N 1
ATOM 2193 C CA . PHE A 1 285 ? 13.428 7.281 9.898 1.00 96.38 285 PHE A CA 1
ATOM 2194 C C . PHE A 1 285 ? 13.246 6.138 8.883 1.00 96.38 285 PHE A C 1
ATOM 2196 O O . PHE A 1 285 ? 13.298 4.971 9.254 1.00 96.38 285 PHE A O 1
ATOM 2203 N N . ASN A 1 286 ? 13.091 6.459 7.594 1.00 95.69 286 ASN A N 1
ATOM 2204 C CA . ASN A 1 286 ? 12.937 5.492 6.500 1.00 95.69 286 ASN A CA 1
ATOM 2205 C C . ASN A 1 286 ? 14.280 5.134 5.818 1.00 95.69 286 ASN A C 1
ATOM 2207 O O . ASN A 1 286 ? 14.250 4.556 4.734 1.00 95.69 286 ASN A O 1
ATOM 2211 N N . ARG A 1 287 ? 15.452 5.461 6.397 1.00 95.88 287 ARG A N 1
ATOM 2212 C CA . ARG A 1 287 ? 16.765 5.348 5.714 1.00 95.88 287 ARG A CA 1
ATOM 2213 C C . ARG A 1 287 ? 16.982 3.961 5.089 1.00 95.88 287 ARG A C 1
ATOM 2215 O O . ARG A 1 287 ? 17.112 3.886 3.874 1.00 95.88 287 ARG A O 1
ATOM 2222 N N . ARG A 1 288 ? 16.829 2.878 5.867 1.00 94.44 288 ARG A N 1
ATOM 2223 C CA . ARG A 1 288 ? 16.916 1.479 5.380 1.00 94.44 288 ARG A CA 1
ATOM 2224 C C . ARG A 1 288 ? 16.020 1.188 4.174 1.00 94.44 288 ARG A C 1
ATOM 2226 O O . ARG A 1 288 ? 16.408 0.477 3.255 1.00 94.44 288 ARG A O 1
ATOM 2233 N N . ARG A 1 289 ? 14.802 1.731 4.175 1.00 93.50 289 ARG A N 1
ATOM 2234 C CA . ARG A 1 289 ? 13.816 1.552 3.103 1.00 93.50 289 ARG A CA 1
ATOM 2235 C C . ARG A 1 289 ? 14.170 2.341 1.845 1.00 93.50 289 ARG A C 1
ATOM 2237 O O . ARG A 1 289 ? 13.823 1.905 0.752 1.00 93.50 289 ARG A O 1
ATOM 2244 N N . ILE A 1 290 ? 14.812 3.496 2.011 1.00 96.81 290 ILE A N 1
ATOM 2245 C CA . ILE A 1 290 ? 15.320 4.337 0.925 1.00 96.81 290 ILE A CA 1
ATOM 2246 C C . ILE A 1 290 ? 16.539 3.663 0.293 1.00 96.81 290 ILE A C 1
ATOM 2248 O O . ILE A 1 290 ? 16.526 3.457 -0.917 1.00 96.81 290 ILE A O 1
ATOM 2252 N N . ASP A 1 291 ? 17.503 3.219 1.105 1.00 96.44 291 ASP A N 1
ATOM 2253 C CA . ASP A 1 291 ? 18.667 2.435 0.663 1.00 96.44 291 ASP A CA 1
ATOM 2254 C C . ASP A 1 291 ? 18.206 1.215 -0.137 1.00 96.44 291 ASP A C 1
ATOM 2256 O O . ASP A 1 291 ? 18.506 1.076 -1.316 1.00 96.44 291 ASP A O 1
ATOM 2260 N N . ASN A 1 292 ? 17.282 0.430 0.421 1.00 95.25 292 ASN A N 1
ATOM 2261 C CA . ASN A 1 292 ? 16.772 -0.759 -0.251 1.00 95.25 292 ASN A CA 1
ATOM 2262 C C . ASN A 1 292 ? 15.833 -0.493 -1.451 1.00 95.25 292 ASN A C 1
ATOM 2264 O O . ASN A 1 292 ? 15.332 -1.441 -2.067 1.00 95.25 292 ASN A O 1
ATOM 2268 N N . TYR A 1 293 ? 15.585 0.773 -1.807 1.00 95.50 293 TYR A N 1
ATOM 2269 C CA . TYR A 1 293 ? 15.069 1.180 -3.120 1.00 95.50 293 TYR A CA 1
ATOM 2270 C C . TYR A 1 293 ? 16.173 1.717 -4.041 1.00 95.50 293 TYR A C 1
ATOM 2272 O O . TYR A 1 293 ? 16.042 1.534 -5.251 1.00 95.50 293 TYR A O 1
ATOM 2280 N N . TRP A 1 294 ? 17.242 2.311 -3.502 1.00 97.44 294 TRP A N 1
ATOM 2281 C CA . TRP A 1 294 ? 18.443 2.680 -4.251 1.00 97.44 294 TRP A CA 1
ATOM 2282 C C . TRP A 1 294 ? 19.183 1.452 -4.785 1.00 97.44 294 TRP A C 1
ATOM 2284 O O . TRP A 1 294 ? 19.300 1.342 -6.002 1.00 97.44 294 TRP A O 1
ATOM 2294 N N . ASP A 1 295 ? 19.533 0.472 -3.937 1.00 96.81 295 ASP A N 1
ATOM 2295 C CA . ASP A 1 295 ? 20.232 -0.766 -4.342 1.00 96.81 295 ASP A CA 1
ATOM 2296 C C . ASP A 1 295 ? 19.539 -1.417 -5.560 1.00 96.81 295 ASP A C 1
ATOM 2298 O O . ASP A 1 295 ? 20.141 -1.913 -6.512 1.00 96.81 295 ASP A O 1
ATOM 2302 N N . ARG A 1 296 ? 18.200 -1.401 -5.540 1.00 95.44 296 ARG A N 1
ATOM 2303 C CA . ARG A 1 296 ? 17.344 -2.017 -6.561 1.00 95.44 296 ARG A CA 1
ATOM 2304 C C . ARG A 1 296 ? 17.134 -1.141 -7.802 1.00 95.44 296 ARG A C 1
ATOM 2306 O O . ARG A 1 296 ? 16.714 -1.685 -8.827 1.00 95.44 296 ARG A O 1
ATOM 2313 N N . ALA A 1 297 ? 17.383 0.166 -7.713 1.00 95.88 297 ALA A N 1
ATOM 2314 C CA . ALA A 1 297 ? 17.454 1.086 -8.846 1.00 95.88 297 ALA A CA 1
ATOM 2315 C C . ALA A 1 297 ? 18.815 0.963 -9.544 1.00 95.88 297 ALA A C 1
ATOM 2317 O O . ALA A 1 297 ? 18.857 0.735 -10.749 1.00 95.88 297 ALA A O 1
ATOM 2318 N N . GLU A 1 298 ? 19.905 1.012 -8.779 1.00 96.19 298 GLU A N 1
ATOM 2319 C CA . GLU A 1 298 ? 21.292 0.899 -9.239 1.00 96.19 298 GLU A CA 1
ATOM 2320 C C . GLU A 1 298 ? 21.534 -0.403 -10.021 1.00 96.19 298 GLU A C 1
ATOM 2322 O O . GLU A 1 298 ? 21.978 -0.370 -11.171 1.00 96.19 298 GLU A O 1
ATOM 2327 N N . LEU A 1 299 ? 21.054 -1.541 -9.497 1.00 95.19 299 LEU A N 1
ATOM 2328 C CA . LEU A 1 299 ? 21.017 -2.843 -10.191 1.00 95.19 299 LEU A CA 1
ATOM 2329 C C . LEU A 1 299 ? 20.213 -2.857 -11.516 1.00 95.19 299 LEU A C 1
ATOM 2331 O O . LEU A 1 299 ? 20.134 -3.891 -12.186 1.00 95.19 299 LEU A O 1
ATOM 2335 N N . ARG A 1 300 ? 19.568 -1.748 -11.898 1.00 94.88 300 ARG A N 1
ATOM 2336 C CA . ARG A 1 300 ? 18.872 -1.553 -13.182 1.00 94.88 300 ARG A CA 1
ATOM 2337 C C . ARG A 1 300 ? 19.499 -0.464 -14.047 1.00 94.88 300 ARG A C 1
ATOM 2339 O O . ARG A 1 300 ? 19.262 -0.509 -15.251 1.00 94.88 300 ARG A O 1
ATOM 2346 N N . ILE A 1 301 ? 20.315 0.436 -13.492 1.00 95.06 301 ILE A N 1
ATOM 2347 C CA . ILE A 1 301 ? 20.993 1.509 -14.236 1.00 95.06 301 ILE A CA 1
ATOM 2348 C C . ILE A 1 301 ? 21.859 0.914 -15.352 1.00 95.06 301 ILE A C 1
ATOM 2350 O O . ILE A 1 301 ? 21.576 1.152 -16.525 1.00 95.06 301 ILE A O 1
ATOM 2354 N N . ARG A 1 302 ? 22.834 0.052 -15.025 1.00 93.19 302 ARG A N 1
ATOM 2355 C CA . ARG A 1 302 ? 23.739 -0.550 -16.026 1.00 93.19 302 ARG A CA 1
ATOM 2356 C C . ARG A 1 302 ? 23.001 -1.298 -17.162 1.00 93.19 302 ARG A C 1
ATOM 2358 O O . ARG A 1 302 ? 23.252 -0.964 -18.320 1.00 93.19 302 ARG A O 1
ATOM 2365 N N . PRO A 1 303 ? 22.046 -2.216 -16.894 1.00 92.81 303 PRO A N 1
ATOM 2366 C CA . PRO A 1 303 ? 21.252 -2.852 -17.952 1.00 92.81 303 PRO A CA 1
ATOM 2367 C C . PRO A 1 303 ? 20.429 -1.894 -18.828 1.00 92.81 303 PRO A C 1
ATOM 2369 O O . PRO A 1 303 ? 20.096 -2.259 -19.956 1.00 92.81 303 PRO A O 1
ATOM 2372 N N . CYS A 1 304 ? 20.076 -0.703 -18.328 1.00 93.56 304 CYS A N 1
ATOM 2373 C CA . CYS A 1 304 ? 19.423 0.338 -19.126 1.00 93.56 304 CYS A CA 1
ATOM 2374 C C . CYS A 1 304 ? 20.445 1.124 -19.962 1.00 93.56 304 CYS A C 1
ATOM 2376 O O . CYS A 1 304 ? 20.220 1.314 -21.156 1.00 93.56 304 CYS A O 1
ATOM 2378 N N . LEU A 1 305 ? 21.579 1.528 -19.372 1.00 94.06 305 LEU A N 1
ATOM 2379 C CA . LEU A 1 305 ? 22.661 2.255 -20.055 1.00 94.06 305 LEU A CA 1
ATOM 2380 C C . LEU A 1 305 ? 23.179 1.506 -21.288 1.00 94.06 305 LEU A C 1
ATOM 2382 O O . LEU A 1 305 ? 23.421 2.130 -22.315 1.00 94.06 305 LEU A O 1
ATOM 2386 N N . GLU A 1 306 ? 23.290 0.177 -21.215 1.00 92.44 306 GLU A N 1
ATOM 2387 C CA . GLU A 1 306 ? 23.630 -0.688 -22.356 1.00 92.44 306 GLU A CA 1
ATOM 2388 C C . GLU A 1 306 ? 22.689 -0.434 -23.561 1.00 92.44 306 GLU A C 1
ATOM 2390 O O . GLU A 1 306 ? 23.148 -0.066 -24.641 1.00 92.44 306 GLU A O 1
ATOM 2395 N N . VAL A 1 307 ? 21.368 -0.495 -23.354 1.00 91.38 307 VAL A N 1
ATOM 2396 C CA . VAL A 1 307 ? 20.349 -0.297 -24.412 1.00 91.38 307 VAL A CA 1
ATOM 2397 C C . VAL A 1 307 ? 20.245 1.166 -24.870 1.00 91.38 307 VAL A C 1
ATOM 2399 O O . VAL A 1 307 ? 19.935 1.440 -26.034 1.00 91.38 307 VAL A O 1
ATOM 2402 N N . ILE A 1 308 ? 20.506 2.126 -23.975 1.00 92.69 308 ILE A N 1
ATOM 2403 C CA . ILE A 1 308 ? 20.533 3.559 -24.309 1.00 92.69 308 ILE A CA 1
ATOM 2404 C C . ILE A 1 308 ? 21.722 3.862 -25.236 1.00 92.69 308 ILE A C 1
ATOM 2406 O O . ILE A 1 308 ? 21.542 4.536 -26.249 1.00 92.69 308 ILE A O 1
ATOM 2410 N N . ARG A 1 309 ? 22.912 3.320 -24.942 1.00 93.62 309 ARG A N 1
ATOM 2411 C CA . ARG A 1 309 ? 24.136 3.487 -25.753 1.00 93.62 309 ARG A CA 1
ATOM 2412 C C . ARG A 1 309 ? 24.014 2.864 -27.146 1.00 93.62 309 ARG A C 1
ATOM 2414 O O . ARG A 1 309 ? 24.486 3.448 -28.118 1.00 93.62 309 ARG A O 1
ATOM 2421 N N . GLU A 1 310 ? 23.346 1.717 -27.255 1.00 90.69 310 GLU A N 1
ATOM 2422 C CA . GLU A 1 310 ? 23.013 1.080 -28.540 1.00 90.69 310 GLU A CA 1
ATOM 2423 C C . GLU A 1 310 ? 22.025 1.920 -29.376 1.00 90.69 310 GLU A C 1
ATOM 2425 O O . GLU A 1 310 ? 22.095 1.935 -30.606 1.00 90.69 310 GLU A O 1
ATOM 2430 N N . SER A 1 311 ? 21.123 2.662 -28.725 1.00 88.62 311 SER A N 1
ATOM 2431 C CA . SER A 1 311 ? 20.060 3.447 -29.370 1.00 88.62 311 SER A CA 1
ATOM 2432 C C . SER A 1 311 ? 20.560 4.807 -29.884 1.00 88.62 311 SER A C 1
ATOM 2434 O O . SER A 1 311 ? 20.107 5.861 -29.437 1.00 88.62 311 SER A O 1
ATOM 2436 N N . LYS A 1 312 ? 21.500 4.785 -30.841 1.00 87.62 312 LYS A N 1
ATOM 2437 C CA . LYS A 1 312 ? 22.218 5.972 -31.352 1.00 87.62 312 LYS A CA 1
ATOM 2438 C C . LYS A 1 312 ? 21.309 7.137 -31.762 1.00 87.62 312 LYS A C 1
ATOM 2440 O O . LYS A 1 312 ? 21.578 8.258 -31.340 1.00 87.62 312 LYS A O 1
ATOM 2445 N N . GLU A 1 313 ? 20.216 6.862 -32.475 1.00 87.56 313 GLU A N 1
ATOM 2446 C CA . GLU A 1 313 ? 19.264 7.863 -32.994 1.00 87.56 313 GLU A CA 1
ATOM 2447 C C . GLU A 1 313 ? 18.360 8.512 -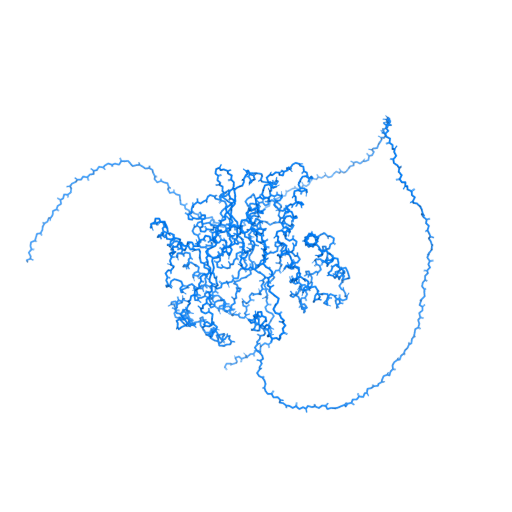31.922 1.00 87.56 313 GLU A C 1
ATOM 2449 O O . GLU A 1 313 ? 17.507 9.345 -32.232 1.00 87.56 313 GLU A O 1
ATOM 2454 N N . PHE A 1 314 ? 18.487 8.128 -30.648 1.00 87.62 314 PHE A N 1
ATOM 2455 C CA . PHE A 1 314 ? 17.630 8.655 -29.590 1.00 87.62 314 PHE A CA 1
ATOM 2456 C C . PHE A 1 314 ? 18.012 10.099 -29.210 1.00 87.62 314 PHE A C 1
ATOM 2458 O O . PHE A 1 314 ? 19.030 10.348 -28.563 1.00 87.62 314 PHE A O 1
ATOM 2465 N N . LYS A 1 315 ? 17.165 11.080 -29.551 1.00 90.81 315 LYS A N 1
ATOM 2466 C CA . LYS A 1 315 ? 17.357 12.473 -29.111 1.00 90.81 315 LYS A CA 1
ATOM 2467 C C . LYS A 1 315 ? 17.300 12.569 -27.576 1.00 90.81 315 LYS A C 1
ATOM 2469 O O . LYS A 1 315 ? 16.285 12.212 -26.980 1.00 90.81 315 LYS A O 1
ATOM 2474 N N . GLY A 1 316 ? 18.362 13.106 -26.968 1.00 91.81 316 GLY A N 1
ATOM 2475 C CA . GLY A 1 316 ? 18.543 13.191 -25.510 1.00 91.81 316 GLY A CA 1
ATOM 2476 C C . GLY A 1 316 ? 19.275 11.991 -24.891 1.00 91.81 316 GLY A C 1
ATOM 2477 O O . GLY A 1 316 ? 19.216 11.800 -23.679 1.00 91.81 316 GLY A O 1
ATOM 2478 N N . ARG A 1 317 ? 19.926 11.147 -25.7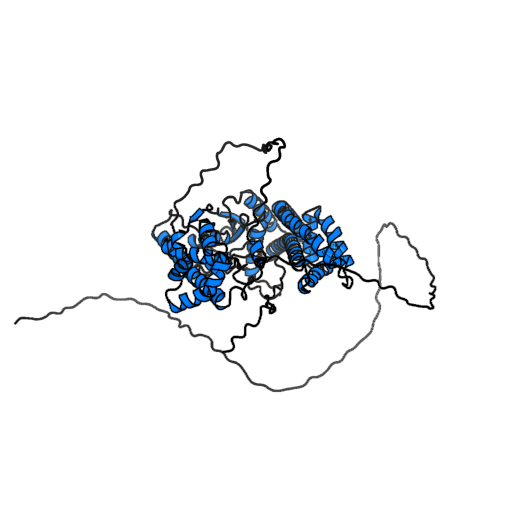09 1.00 94.06 317 ARG A N 1
ATOM 2479 C CA . ARG A 1 317 ? 20.679 9.959 -25.265 1.00 94.06 317 ARG A CA 1
ATOM 2480 C C . ARG A 1 317 ? 21.787 10.300 -24.272 1.00 94.06 317 ARG A C 1
ATOM 2482 O O . ARG A 1 317 ? 21.881 9.647 -23.239 1.00 94.06 317 ARG A O 1
ATOM 2489 N N . ASP A 1 318 ? 22.609 11.299 -24.574 1.00 95.75 318 ASP A N 1
ATOM 2490 C CA . ASP A 1 318 ? 23.816 11.577 -23.787 1.00 95.75 318 ASP A CA 1
ATOM 2491 C C . ASP A 1 318 ? 23.481 12.325 -22.486 1.00 95.75 318 ASP A C 1
ATOM 2493 O O . ASP A 1 318 ? 24.122 12.102 -21.464 1.00 95.75 318 ASP A O 1
ATOM 2497 N N . GLU A 1 319 ? 22.398 13.106 -22.480 1.00 97.12 319 GLU A N 1
ATOM 2498 C CA . GLU A 1 319 ? 21.785 13.699 -21.284 1.00 97.12 319 GLU A CA 1
ATOM 2499 C C . GLU A 1 319 ? 21.187 12.622 -20.372 1.00 97.12 319 GLU A C 1
ATOM 2501 O O . GLU A 1 319 ? 21.333 12.688 -19.155 1.00 97.12 319 GLU A O 1
ATOM 2506 N N . LEU A 1 320 ? 20.530 11.610 -20.951 1.00 96.62 320 LEU A N 1
ATOM 2507 C CA . LEU A 1 320 ? 19.986 10.473 -20.207 1.00 96.62 320 LEU A CA 1
ATOM 2508 C C . LEU A 1 320 ? 21.097 9.584 -19.624 1.00 96.62 320 LEU A C 1
ATOM 2510 O O . LEU A 1 320 ? 20.950 9.097 -18.504 1.00 96.62 320 LEU A O 1
ATOM 2514 N N . ILE A 1 321 ? 22.198 9.381 -20.357 1.00 97.31 321 ILE A N 1
ATOM 2515 C CA . ILE A 1 321 ? 23.385 8.672 -19.854 1.00 97.31 321 ILE A CA 1
ATOM 2516 C C . ILE A 1 321 ? 24.010 9.460 -18.699 1.00 97.31 321 ILE A C 1
ATOM 2518 O O . ILE A 1 321 ? 24.176 8.896 -17.624 1.00 97.31 321 ILE A O 1
ATOM 2522 N N . ARG A 1 322 ? 24.287 10.759 -18.885 1.00 97.81 322 ARG A N 1
ATOM 2523 C CA . ARG A 1 322 ? 24.878 11.638 -17.859 1.00 97.81 322 ARG A CA 1
ATOM 2524 C C . ARG A 1 322 ? 24.062 11.643 -16.567 1.00 97.81 322 ARG A C 1
ATOM 2526 O O . ARG A 1 322 ? 24.630 11.457 -15.494 1.00 97.81 322 ARG A O 1
ATOM 2533 N N . TRP A 1 323 ? 22.738 11.745 -16.683 1.00 98.06 323 TRP A N 1
ATOM 2534 C CA . TRP A 1 323 ? 21.857 11.712 -15.521 1.00 98.06 323 TRP A CA 1
ATOM 2535 C C . TRP A 1 323 ? 21.901 10.372 -14.789 1.00 98.06 323 TRP A C 1
ATOM 2537 O O . TRP A 1 323 ? 22.043 10.343 -13.572 1.00 98.06 323 TRP A O 1
ATOM 2547 N N . LEU A 1 324 ? 21.812 9.253 -15.512 1.00 97.44 324 LEU A N 1
ATOM 2548 C CA . LEU A 1 324 ? 21.763 7.925 -14.896 1.00 97.44 324 LEU A CA 1
ATOM 2549 C C . LEU A 1 324 ? 23.117 7.408 -14.394 1.00 97.44 324 LEU A C 1
ATOM 2551 O O . LEU A 1 324 ? 23.129 6.575 -13.494 1.00 97.44 324 LEU A O 1
ATOM 2555 N N . GLU A 1 325 ? 24.229 7.844 -14.981 1.00 96.38 325 GLU A N 1
ATOM 2556 C CA . GLU A 1 325 ? 25.577 7.344 -14.674 1.00 96.38 325 GLU A CA 1
ATOM 2557 C C . GLU A 1 325 ? 26.378 8.267 -13.747 1.00 96.38 325 GLU A C 1
ATOM 2559 O O . GLU A 1 325 ? 27.292 7.791 -13.079 1.00 96.38 325 GLU A O 1
ATOM 2564 N N . VAL A 1 326 ? 26.029 9.558 -13.687 1.00 96.56 326 VAL A N 1
ATOM 2565 C CA . VAL A 1 326 ? 26.712 10.569 -12.865 1.00 96.56 326 VAL A CA 1
ATOM 2566 C C . VAL A 1 326 ? 25.712 11.267 -11.944 1.00 96.56 326 VAL A C 1
ATOM 2568 O O . VAL A 1 326 ? 25.657 10.964 -10.760 1.00 96.56 326 VAL A O 1
ATOM 2571 N N . GLU A 1 327 ? 24.843 12.132 -12.472 1.00 97.69 327 GLU A N 1
ATOM 2572 C CA . GLU A 1 327 ? 24.119 13.130 -11.657 1.00 97.69 327 GLU A CA 1
ATOM 2573 C C . GLU A 1 327 ? 23.169 12.490 -10.613 1.00 97.69 327 GLU A C 1
ATOM 2575 O O . GLU A 1 327 ? 23.043 12.980 -9.489 1.00 97.69 327 GLU A O 1
ATOM 2580 N N . LEU A 1 328 ? 22.533 11.357 -10.942 1.00 96.94 328 LEU A N 1
ATOM 2581 C CA . LEU A 1 328 ? 21.696 10.573 -10.023 1.00 96.94 328 LEU A CA 1
ATOM 2582 C C . LEU A 1 328 ? 22.517 9.734 -9.024 1.00 96.94 328 LEU A C 1
ATOM 2584 O O . LEU A 1 328 ? 22.038 9.472 -7.917 1.00 96.94 328 LEU A O 1
ATOM 2588 N N . VAL A 1 329 ? 23.728 9.314 -9.404 1.00 95.75 329 VAL A N 1
ATOM 2589 C CA . VAL A 1 329 ? 24.651 8.533 -8.560 1.00 95.75 329 VAL A CA 1
ATOM 2590 C C . VAL A 1 329 ? 25.323 9.448 -7.537 1.00 95.75 329 VAL A C 1
ATOM 2592 O O . VAL A 1 329 ? 25.309 9.127 -6.352 1.00 95.75 329 VAL A O 1
ATOM 2595 N N . ASP A 1 330 ? 25.778 10.632 -7.944 1.00 96.69 330 ASP A N 1
ATOM 2596 C CA . ASP A 1 330 ? 26.282 11.685 -7.051 1.00 96.69 330 ASP A CA 1
ATOM 2597 C C . ASP A 1 330 ? 25.197 12.095 -6.037 1.00 96.69 330 ASP A C 1
ATOM 2599 O O . ASP A 1 330 ? 25.433 12.189 -4.832 1.00 96.69 330 ASP A O 1
ATOM 2603 N N . CYS A 1 331 ? 23.940 12.222 -6.486 1.00 96.38 331 CYS A N 1
ATOM 2604 C CA . CYS A 1 331 ? 22.813 12.459 -5.581 1.00 96.38 331 CYS A CA 1
ATOM 2605 C C . CYS A 1 331 ? 22.599 11.332 -4.549 1.00 96.38 331 CYS A C 1
ATOM 2607 O O . CYS A 1 331 ? 21.951 11.583 -3.529 1.00 96.38 331 CYS A O 1
ATOM 2609 N N . SER A 1 332 ? 23.118 10.116 -4.767 1.00 95.12 332 SER A N 1
ATOM 2610 C CA . SER A 1 332 ? 22.970 8.985 -3.838 1.00 95.12 332 SER A CA 1
ATOM 2611 C C . SER A 1 332 ? 23.812 9.101 -2.560 1.00 95.12 332 SER A C 1
ATOM 2613 O O . SER A 1 332 ? 23.443 8.490 -1.551 1.00 95.12 332 SER A O 1
ATOM 2615 N N . GLU A 1 333 ? 24.847 9.959 -2.543 1.00 95.12 333 GLU A N 1
ATOM 2616 C CA . GLU A 1 333 ? 25.681 10.236 -1.357 1.00 95.12 333 GLU A CA 1
ATOM 2617 C C . GLU A 1 333 ? 24.841 10.553 -0.109 1.00 95.12 333 GLU A C 1
ATOM 2619 O O . GLU A 1 333 ? 25.150 10.128 1.009 1.00 95.12 333 GLU A O 1
ATOM 2624 N N . THR A 1 334 ? 23.720 11.264 -0.292 1.00 97.25 334 THR A N 1
ATOM 2625 C CA . THR A 1 334 ? 22.750 11.502 0.779 1.00 97.25 334 THR A CA 1
ATOM 2626 C C . THR A 1 334 ? 21.347 11.082 0.358 1.00 97.25 334 THR A C 1
ATOM 2628 O O . THR A 1 334 ? 20.817 11.506 -0.667 1.00 97.25 334 THR A O 1
ATOM 2631 N N . ALA A 1 335 ? 20.670 10.328 1.228 1.00 97.44 335 ALA A N 1
ATOM 2632 C CA . ALA A 1 335 ? 19.270 9.949 1.029 1.00 97.44 335 ALA A CA 1
ATOM 2633 C C . ALA A 1 335 ? 18.321 11.159 0.889 1.00 97.44 335 ALA A C 1
ATOM 2635 O O . ALA A 1 335 ? 17.227 11.019 0.351 1.00 97.44 335 ALA A O 1
ATOM 2636 N N . GLU A 1 336 ? 18.718 12.349 1.355 1.00 97.94 336 GLU A N 1
ATOM 2637 C CA . GLU A 1 336 ? 17.975 13.585 1.107 1.00 97.94 336 GLU A CA 1
ATOM 2638 C C . GLU A 1 336 ? 18.101 14.066 -0.338 1.00 97.94 336 GLU A C 1
ATOM 2640 O O . GLU A 1 336 ? 17.078 14.359 -0.956 1.00 97.94 336 GLU A O 1
ATOM 2645 N N . SER A 1 337 ? 19.324 14.138 -0.871 1.00 98.00 337 SER A N 1
ATOM 2646 C CA . SER A 1 337 ? 19.574 14.575 -2.250 1.00 98.00 337 SER A CA 1
ATOM 2647 C C . SER A 1 337 ? 18.937 13.602 -3.235 1.00 98.00 337 SER A C 1
ATOM 2649 O O . SER A 1 337 ? 18.114 14.021 -4.045 1.00 98.00 337 SER A O 1
ATOM 2651 N N . LEU A 1 338 ? 19.167 12.297 -3.060 1.00 98.44 338 LEU A N 1
ATOM 2652 C CA . LEU A 1 338 ? 18.580 11.241 -3.885 1.00 98.44 338 LEU A CA 1
ATOM 2653 C C . LEU A 1 338 ? 17.051 11.318 -3.955 1.00 98.44 338 LEU A C 1
ATOM 2655 O O . LEU A 1 338 ? 16.458 11.204 -5.027 1.00 98.44 338 LEU A O 1
ATOM 2659 N N . VAL A 1 339 ? 16.389 11.514 -2.811 1.00 98.19 339 VAL A N 1
ATOM 2660 C CA . VAL A 1 339 ? 14.924 11.579 -2.746 1.00 98.19 339 VAL A CA 1
ATOM 2661 C C . VAL A 1 339 ? 14.383 12.894 -3.313 1.00 98.19 339 VAL A C 1
ATOM 2663 O O . VAL A 1 339 ? 13.318 12.872 -3.935 1.00 98.19 339 VAL A O 1
ATOM 2666 N N . ARG A 1 340 ? 15.087 14.024 -3.137 1.00 97.62 340 ARG A N 1
ATOM 2667 C CA . ARG A 1 340 ? 14.737 15.302 -3.786 1.00 97.62 340 ARG A CA 1
ATOM 2668 C C . ARG A 1 340 ? 14.859 15.184 -5.303 1.00 97.62 340 ARG A C 1
ATOM 2670 O O . ARG A 1 340 ? 13.912 15.524 -6.003 1.00 97.62 340 ARG A O 1
ATOM 2677 N N . GLU A 1 341 ? 15.965 14.638 -5.794 1.00 97.81 341 GLU A N 1
ATOM 2678 C CA . GLU A 1 341 ? 16.224 14.443 -7.220 1.00 97.81 341 GLU A CA 1
ATOM 2679 C C . GLU A 1 341 ? 15.193 13.499 -7.856 1.00 97.81 341 GLU A C 1
ATOM 2681 O O . GLU A 1 341 ? 14.461 13.887 -8.768 1.00 97.81 341 GLU A O 1
ATOM 2686 N N . CYS A 1 342 ? 14.999 12.309 -7.280 1.00 96.94 342 CYS A N 1
ATOM 2687 C CA . CYS A 1 342 ? 13.983 11.360 -7.738 1.00 96.94 342 CYS A CA 1
ATOM 2688 C C . CYS A 1 342 ? 12.550 11.926 -7.706 1.00 96.94 342 CYS A C 1
ATOM 2690 O O . CYS A 1 342 ? 11.700 11.502 -8.492 1.00 96.94 342 CYS A O 1
ATOM 2692 N N . TYR A 1 343 ? 12.250 12.860 -6.795 1.00 95.75 343 TYR A N 1
ATOM 2693 C CA . TYR A 1 343 ? 10.979 13.586 -6.780 1.00 95.75 343 TYR A CA 1
ATOM 2694 C C . TYR A 1 343 ? 10.902 14.626 -7.905 1.00 95.75 343 TYR A C 1
ATOM 2696 O O . TYR A 1 343 ? 9.889 14.680 -8.600 1.00 95.75 343 TYR A O 1
ATOM 2704 N N . ASN A 1 344 ? 11.954 15.426 -8.094 1.00 94.56 344 ASN A N 1
ATOM 2705 C CA . ASN A 1 344 ? 12.020 16.491 -9.094 1.00 94.56 344 ASN A CA 1
ATOM 2706 C C . ASN A 1 344 ? 11.920 15.928 -10.518 1.00 94.56 344 ASN A C 1
ATOM 2708 O O . ASN A 1 344 ? 11.073 16.374 -11.295 1.00 94.56 344 ASN A O 1
ATOM 2712 N N . ALA A 1 345 ? 12.712 14.904 -10.844 1.00 93.81 345 ALA A N 1
ATOM 2713 C CA . ALA A 1 345 ? 12.683 14.237 -12.143 1.00 93.81 345 ALA A CA 1
ATOM 2714 C C . ALA A 1 345 ? 11.289 13.653 -12.449 1.00 93.81 345 ALA A C 1
ATOM 2716 O O . ALA A 1 345 ? 10.690 13.954 -13.481 1.00 93.81 345 ALA A O 1
ATOM 2717 N N . ALA A 1 346 ? 10.685 12.939 -11.490 1.00 89.88 346 ALA A N 1
ATOM 2718 C CA . ALA A 1 346 ? 9.323 12.402 -11.604 1.00 89.88 346 ALA A CA 1
ATOM 2719 C C . ALA A 1 346 ? 8.199 13.471 -11.569 1.00 89.88 346 ALA A C 1
ATOM 2721 O O . ALA A 1 346 ? 7.012 13.124 -11.547 1.00 89.88 346 ALA A O 1
ATOM 2722 N N . ARG A 1 347 ? 8.549 14.765 -11.537 1.00 88.75 347 ARG A N 1
ATOM 2723 C CA . ARG A 1 347 ? 7.628 15.912 -11.527 1.00 88.75 347 ARG A CA 1
ATOM 2724 C C . ARG A 1 347 ? 7.861 16.931 -12.644 1.00 88.75 347 ARG A C 1
ATOM 2726 O O . ARG A 1 347 ? 7.133 17.918 -12.675 1.00 88.75 347 ARG A O 1
ATOM 2733 N N . GLY A 1 348 ? 8.798 16.690 -13.561 1.00 88.00 348 GLY A N 1
ATOM 2734 C CA . GLY A 1 348 ? 9.110 17.643 -14.633 1.00 88.00 348 GLY A CA 1
ATOM 2735 C C . GLY A 1 348 ? 10.067 18.765 -14.212 1.00 88.00 348 GLY A C 1
ATOM 2736 O O . GLY A 1 348 ? 10.011 19.849 -14.780 1.00 88.00 348 GLY A O 1
ATOM 2737 N N . GLY A 1 349 ? 10.912 18.525 -13.202 1.00 90.50 349 GLY A N 1
ATOM 2738 C CA . GLY A 1 349 ? 12.065 19.375 -12.890 1.00 90.50 349 GLY A CA 1
ATOM 2739 C C . GLY A 1 349 ? 13.210 19.196 -13.897 1.00 90.50 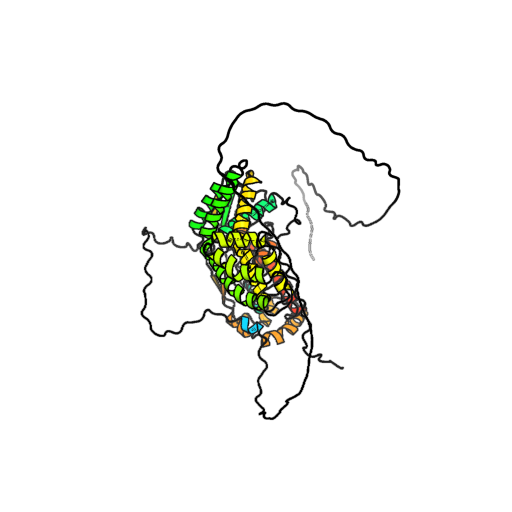349 GLY A C 1
ATOM 2740 O O . GLY A 1 349 ? 12.991 18.710 -15.003 1.00 90.50 349 GLY A O 1
ATOM 2741 N N . VAL A 1 350 ? 14.440 19.545 -13.495 1.00 92.56 350 VAL A N 1
ATOM 2742 C CA . VAL A 1 350 ? 15.639 19.568 -14.366 1.00 92.56 350 VAL A CA 1
ATOM 2743 C C . VAL A 1 350 ? 15.808 18.285 -15.191 1.00 92.56 350 VAL A C 1
ATOM 2745 O O . VAL A 1 350 ? 15.962 18.362 -16.404 1.00 92.56 350 VAL A O 1
ATOM 2748 N N . HIS A 1 351 ? 15.683 17.111 -14.564 1.00 95.56 351 HIS A N 1
ATOM 2749 C CA . HIS A 1 351 ? 15.817 15.811 -15.238 1.00 95.56 351 HIS A CA 1
ATOM 2750 C C . HIS A 1 351 ? 14.473 15.195 -15.678 1.00 95.56 351 HIS A C 1
ATOM 2752 O O . HIS A 1 351 ? 14.321 13.978 -15.812 1.00 95.56 351 HIS A O 1
ATOM 2758 N N . GLY A 1 352 ? 13.451 16.033 -15.874 1.00 93.56 352 GLY A N 1
ATOM 2759 C CA . GLY A 1 352 ? 12.100 15.616 -16.248 1.00 93.56 352 GLY A CA 1
ATOM 2760 C C . GLY A 1 352 ? 12.000 15.011 -17.649 1.00 93.56 352 GLY A C 1
ATOM 2761 O O . GLY A 1 352 ? 11.236 14.063 -17.858 1.00 93.56 352 GLY A O 1
ATOM 2762 N N . GLU A 1 353 ? 12.792 15.501 -18.607 1.00 94.06 353 GLU A N 1
ATOM 2763 C CA . GLU A 1 353 ? 12.847 14.918 -19.953 1.00 94.06 353 GLU A CA 1
ATOM 2764 C C . GLU A 1 353 ? 13.544 13.552 -19.945 1.00 94.06 353 GLU A C 1
ATOM 2766 O O . GLU A 1 353 ? 13.076 12.623 -20.600 1.00 94.06 353 GLU A O 1
ATOM 2771 N N . GLN A 1 354 ? 14.594 13.394 -19.136 1.00 95.38 354 GLN A N 1
ATOM 2772 C CA . GLN A 1 354 ? 15.347 12.157 -18.938 1.00 95.38 354 GLN A CA 1
ATOM 2773 C C . GLN A 1 354 ? 14.486 11.098 -18.225 1.00 95.38 354 GLN A C 1
ATOM 2775 O O . GLN A 1 354 ? 14.405 9.954 -18.674 1.00 95.38 354 GLN A O 1
ATOM 2780 N N . PHE A 1 355 ? 13.733 11.476 -17.187 1.00 93.12 355 PHE A N 1
ATOM 2781 C CA . PHE A 1 355 ? 12.732 10.587 -16.588 1.00 93.12 355 PHE A CA 1
ATOM 2782 C C . PHE A 1 355 ? 11.644 10.182 -17.602 1.00 93.12 355 PHE A C 1
ATOM 2784 O O . PHE A 1 355 ? 11.258 9.014 -17.672 1.00 93.12 355 PHE A O 1
ATOM 2791 N N . THR A 1 356 ? 11.191 11.117 -18.443 1.00 91.19 356 THR A N 1
ATOM 2792 C CA . THR A 1 356 ? 10.226 10.834 -19.522 1.00 91.19 356 THR A CA 1
ATOM 2793 C C . THR A 1 356 ? 10.828 9.942 -20.617 1.00 91.19 356 THR A C 1
ATOM 2795 O O . THR A 1 356 ? 10.124 9.123 -21.209 1.00 91.19 356 THR A O 1
ATOM 2798 N N . ALA A 1 357 ? 12.136 10.033 -20.871 1.00 91.12 357 ALA A N 1
ATOM 2799 C CA . ALA A 1 357 ? 12.846 9.178 -21.813 1.00 91.12 357 ALA A CA 1
ATOM 2800 C C . ALA A 1 357 ? 12.828 7.704 -21.376 1.00 91.12 357 ALA A C 1
ATOM 2802 O O . ALA A 1 357 ? 12.575 6.839 -22.214 1.00 91.12 357 ALA A O 1
ATOM 2803 N N . ILE A 1 358 ? 12.973 7.415 -20.074 1.00 90.56 358 ILE A N 1
ATOM 2804 C CA . ILE A 1 358 ? 12.811 6.054 -19.522 1.00 90.56 358 ILE A CA 1
ATOM 2805 C C . ILE A 1 358 ? 11.434 5.468 -19.888 1.00 90.56 358 ILE A C 1
ATOM 2807 O O . ILE A 1 358 ? 11.342 4.281 -20.199 1.00 90.56 358 ILE A O 1
ATOM 2811 N N . GLU A 1 359 ? 10.365 6.275 -19.920 1.00 83.56 359 GLU A N 1
ATOM 2812 C CA . GLU A 1 359 ? 9.030 5.792 -20.314 1.00 83.56 359 GLU A CA 1
ATOM 2813 C C . GLU A 1 359 ? 8.951 5.350 -21.785 1.00 83.56 359 GLU A C 1
ATOM 2815 O O . GLU A 1 359 ? 8.180 4.444 -22.105 1.00 83.56 359 GLU A O 1
ATOM 2820 N N . ARG A 1 360 ? 9.765 5.938 -22.675 1.00 84.56 360 ARG A N 1
ATOM 2821 C CA . ARG A 1 360 ? 9.825 5.559 -24.099 1.00 84.56 360 ARG A CA 1
ATOM 2822 C C . ARG A 1 360 ? 10.447 4.170 -24.263 1.00 84.56 360 ARG A C 1
ATOM 2824 O O . ARG A 1 360 ? 9.835 3.294 -24.866 1.00 84.56 360 ARG A O 1
ATOM 2831 N N . PHE A 1 361 ? 11.584 3.922 -23.608 1.00 84.25 361 PHE A N 1
ATOM 2832 C CA . PHE A 1 361 ? 12.264 2.618 -23.622 1.00 84.25 361 PHE A CA 1
ATOM 2833 C C . PHE A 1 361 ? 11.433 1.464 -23.026 1.00 84.25 361 PHE A C 1
ATOM 2835 O O . PHE A 1 361 ? 11.650 0.308 -23.388 1.00 84.25 361 PHE A O 1
ATOM 2842 N N . ILE A 1 362 ? 10.451 1.751 -22.160 1.00 81.06 362 ILE A N 1
ATOM 2843 C CA . ILE A 1 362 ? 9.458 0.753 -21.722 1.00 81.06 362 ILE A CA 1
ATOM 2844 C C . ILE A 1 362 ? 8.539 0.353 -22.889 1.00 81.06 362 ILE A C 1
ATOM 2846 O O . ILE A 1 362 ? 8.295 -0.838 -23.097 1.00 81.06 362 ILE A O 1
ATOM 2850 N N . GLY A 1 363 ? 8.031 1.339 -23.639 1.00 65.94 363 GLY A N 1
ATOM 2851 C CA . GLY A 1 363 ? 7.036 1.161 -24.702 1.00 65.94 363 GLY A CA 1
ATOM 2852 C C . GLY A 1 363 ? 7.564 0.523 -25.991 1.00 65.94 363 GLY A C 1
ATOM 2853 O O . GLY A 1 363 ? 6.812 -0.191 -26.649 1.00 65.94 363 GLY A O 1
ATOM 2854 N N . ASP A 1 364 ? 8.846 0.717 -26.312 1.00 60.59 364 ASP A N 1
ATOM 2855 C CA . ASP A 1 364 ? 9.501 0.240 -27.546 1.00 60.59 364 ASP A CA 1
ATOM 2856 C C . ASP A 1 364 ? 9.537 -1.298 -27.723 1.00 60.59 364 ASP A C 1
ATOM 2858 O O . ASP A 1 364 ? 9.986 -1.790 -28.756 1.00 60.59 364 ASP A O 1
ATOM 2862 N N . GLY A 1 365 ? 9.142 -2.088 -26.717 1.00 54.84 365 GLY A N 1
ATOM 2863 C CA . GLY A 1 365 ? 9.099 -3.559 -26.797 1.00 54.84 365 GLY A CA 1
ATOM 2864 C C . GLY A 1 365 ? 10.464 -4.267 -26.869 1.00 54.84 365 GLY A C 1
ATOM 2865 O O . GLY A 1 365 ? 10.507 -5.495 -26.936 1.00 54.84 365 GLY A O 1
ATOM 2866 N N . LYS A 1 366 ? 11.570 -3.511 -26.825 1.00 57.16 366 LYS A N 1
ATOM 2867 C CA . LYS A 1 366 ? 12.956 -4.003 -26.867 1.00 57.16 366 LYS A CA 1
ATOM 2868 C C . LYS A 1 366 ? 13.271 -4.991 -25.734 1.00 57.16 366 LYS A C 1
ATOM 2870 O O . LYS A 1 366 ? 12.705 -4.946 -24.635 1.00 57.16 366 LYS A O 1
ATOM 2875 N N . THR A 1 367 ? 14.274 -5.833 -25.978 1.00 55.56 367 THR A N 1
ATOM 2876 C CA . THR A 1 367 ? 14.981 -6.595 -24.940 1.00 55.56 367 THR A CA 1
ATOM 2877 C C . THR A 1 367 ? 15.365 -5.690 -23.762 1.00 55.56 367 THR A C 1
ATOM 2879 O O . THR A 1 367 ? 15.806 -4.562 -23.955 1.00 55.56 367 THR A O 1
ATOM 2882 N N . LYS A 1 368 ? 15.201 -6.197 -22.531 1.00 63.22 368 LYS A N 1
ATOM 2883 C CA . LYS A 1 368 ? 15.399 -5.475 -21.253 1.00 63.22 368 LYS A CA 1
ATOM 2884 C C . LYS A 1 368 ? 14.375 -4.365 -20.907 1.00 63.22 368 LYS A C 1
ATOM 2886 O O . LYS A 1 368 ? 14.590 -3.694 -19.902 1.00 63.22 368 LYS A O 1
ATOM 2891 N N . SER A 1 369 ? 13.232 -4.222 -21.599 1.00 76.56 369 SER A N 1
ATOM 2892 C CA . SER A 1 369 ? 12.135 -3.295 -21.198 1.00 76.56 369 SER A CA 1
ATOM 2893 C C . SER A 1 369 ? 11.755 -3.395 -19.697 1.00 76.56 369 SER A C 1
ATOM 2895 O O . SER A 1 369 ? 11.597 -2.381 -19.017 1.00 76.56 369 SER A O 1
ATOM 2897 N N . GLU A 1 370 ? 11.758 -4.605 -19.120 1.00 83.62 370 GLU A N 1
ATOM 2898 C CA . GLU A 1 370 ? 11.506 -4.845 -17.685 1.00 83.62 370 GLU A CA 1
ATOM 2899 C C . GLU A 1 370 ? 12.515 -4.143 -16.738 1.00 83.62 370 GLU A C 1
ATOM 2901 O O . GLU A 1 370 ? 12.174 -3.792 -15.605 1.00 83.62 370 GLU A O 1
ATOM 2906 N N . SER A 1 371 ? 13.753 -3.890 -17.181 1.00 89.38 371 SER A N 1
ATOM 2907 C CA . SER A 1 371 ? 14.732 -3.117 -16.401 1.00 89.38 371 SER A CA 1
ATOM 2908 C C . SER A 1 371 ? 14.372 -1.634 -16.351 1.00 89.38 371 SER A C 1
ATOM 2910 O O . SER A 1 371 ? 14.462 -1.047 -15.274 1.00 89.38 371 SER A O 1
ATOM 2912 N N . PHE A 1 372 ? 13.879 -1.056 -17.452 1.00 91.06 372 PHE A N 1
ATOM 2913 C CA . PHE A 1 372 ? 13.371 0.320 -17.476 1.00 91.06 372 PHE A CA 1
ATOM 2914 C C . PHE A 1 372 ? 12.089 0.454 -16.636 1.00 91.06 372 PHE A C 1
ATOM 2916 O O . PHE A 1 372 ? 11.965 1.402 -15.859 1.00 91.06 372 PHE A O 1
ATOM 2923 N N . GLU A 1 373 ? 11.175 -0.529 -16.695 1.00 88.44 373 GLU A N 1
ATOM 2924 C CA . GLU A 1 373 ? 9.995 -0.584 -15.813 1.00 88.44 373 GLU A CA 1
ATOM 2925 C C . GLU A 1 373 ? 10.394 -0.570 -14.327 1.00 88.44 373 GLU A C 1
ATOM 2927 O O . GLU A 1 373 ? 9.817 0.179 -13.530 1.00 88.44 373 GLU A O 1
ATOM 2932 N N . LYS A 1 374 ? 11.397 -1.377 -13.951 1.00 90.62 374 LYS A N 1
ATOM 2933 C CA . LYS A 1 374 ? 11.923 -1.456 -12.579 1.00 90.62 374 LYS A CA 1
ATOM 2934 C C . LYS A 1 374 ? 12.648 -0.173 -12.164 1.00 90.62 374 LYS A C 1
ATOM 2936 O O . LYS A 1 374 ? 12.363 0.329 -11.080 1.00 90.62 374 LYS A O 1
ATOM 2941 N N . LEU A 1 375 ? 13.520 0.382 -13.008 1.00 94.38 375 LEU A N 1
ATOM 2942 C CA . LEU A 1 375 ? 14.250 1.627 -12.736 1.00 94.38 375 LEU A CA 1
ATOM 2943 C C . LEU A 1 375 ? 13.279 2.792 -12.495 1.00 94.38 375 LEU A C 1
ATOM 2945 O O . LEU A 1 375 ? 13.305 3.405 -11.427 1.00 94.38 375 LEU A O 1
ATOM 2949 N N . ARG A 1 376 ? 12.333 3.014 -13.421 1.00 93.38 376 ARG A N 1
ATOM 2950 C CA . ARG A 1 376 ? 11.253 4.005 -13.274 1.00 93.38 376 ARG A CA 1
ATOM 2951 C C . ARG A 1 376 ? 10.473 3.805 -11.975 1.00 93.38 376 ARG A C 1
ATOM 2953 O O . ARG A 1 376 ? 10.184 4.766 -11.264 1.00 93.38 376 ARG A O 1
ATOM 2960 N N . TYR A 1 377 ? 10.116 2.557 -11.663 1.00 91.56 377 TYR A N 1
ATOM 2961 C CA . TYR A 1 377 ? 9.396 2.227 -10.437 1.00 91.56 377 TYR A CA 1
ATOM 2962 C C . TYR A 1 377 ? 10.186 2.629 -9.183 1.00 91.56 377 TYR A C 1
ATOM 2964 O O . TYR A 1 377 ? 9.604 3.268 -8.304 1.00 91.56 377 TYR A O 1
ATOM 2972 N N . TYR A 1 378 ? 11.482 2.312 -9.095 1.00 95.38 378 TYR A N 1
ATOM 2973 C CA . TYR A 1 378 ? 12.289 2.654 -7.920 1.00 95.38 378 TYR A CA 1
ATOM 2974 C C . TYR A 1 378 ? 12.553 4.158 -7.791 1.00 95.38 378 TYR A C 1
ATOM 2976 O O . TYR A 1 378 ? 12.368 4.679 -6.693 1.00 95.38 378 TYR A O 1
ATOM 2984 N N . ILE A 1 379 ? 12.820 4.881 -8.887 1.00 95.38 379 ILE A N 1
ATOM 2985 C CA . ILE A 1 379 ? 12.911 6.356 -8.881 1.00 95.38 379 ILE A CA 1
ATOM 2986 C C . ILE A 1 379 ? 11.622 6.963 -8.297 1.00 95.38 379 ILE A C 1
ATOM 2988 O O . ILE A 1 379 ? 11.658 7.713 -7.319 1.00 95.38 379 ILE A O 1
ATOM 2992 N N . CYS A 1 380 ? 10.442 6.552 -8.778 1.00 93.44 380 CYS A N 1
ATOM 2993 C CA . CYS A 1 380 ? 9.184 7.029 -8.198 1.00 93.44 380 CYS A CA 1
ATOM 2994 C C . CYS A 1 380 ? 8.953 6.580 -6.738 1.00 93.44 380 CYS A C 1
ATOM 2996 O O . CYS A 1 380 ? 8.214 7.248 -6.015 1.00 93.44 380 CYS A O 1
ATOM 2998 N N . ARG A 1 381 ? 9.526 5.455 -6.281 1.00 91.94 381 ARG A N 1
ATOM 2999 C CA . ARG A 1 381 ? 9.448 5.011 -4.873 1.00 91.94 381 ARG A CA 1
ATOM 3000 C C . ARG A 1 381 ? 10.373 5.809 -3.955 1.00 91.94 381 ARG A C 1
ATOM 3002 O O . ARG A 1 381 ? 9.977 6.071 -2.821 1.00 91.94 381 ARG A O 1
ATOM 3009 N N . LEU A 1 382 ? 11.542 6.225 -4.439 1.00 96.00 382 LEU A N 1
ATOM 3010 C CA . LEU A 1 382 ? 12.445 7.146 -3.750 1.00 96.00 382 LEU A CA 1
ATOM 3011 C C . LEU A 1 382 ? 11.753 8.508 -3.587 1.00 96.00 382 LEU A C 1
ATOM 3013 O O . LEU A 1 382 ? 11.443 8.902 -2.461 1.00 96.00 382 LEU A O 1
ATOM 3017 N N . GLY A 1 383 ? 11.357 9.150 -4.692 1.00 94.94 383 GLY A N 1
ATOM 3018 C CA . GLY A 1 383 ? 10.692 10.462 -4.685 1.00 94.94 383 GLY A CA 1
ATOM 3019 C C . GLY A 1 383 ? 9.342 10.515 -3.946 1.00 94.94 383 GLY A C 1
ATOM 3020 O O . GLY A 1 383 ? 8.902 11.588 -3.523 1.00 94.94 383 GLY A O 1
ATOM 3021 N N . LYS A 1 384 ? 8.681 9.367 -3.715 1.00 93.00 384 LYS A N 1
ATOM 3022 C CA . LYS A 1 384 ? 7.404 9.295 -2.978 1.00 93.00 384 LYS A CA 1
ATOM 3023 C C . LYS A 1 384 ? 7.492 9.852 -1.549 1.00 93.00 384 LYS A C 1
ATOM 3025 O O . LYS A 1 384 ? 6.486 10.361 -1.058 1.00 93.00 384 LYS A O 1
ATOM 3030 N N . HIS A 1 385 ? 8.654 9.801 -0.893 1.00 94.62 385 HIS A N 1
ATOM 3031 C CA . HIS A 1 385 ? 8.809 10.328 0.468 1.00 94.62 385 HIS A CA 1
ATOM 3032 C C . HIS A 1 385 ? 8.586 11.853 0.505 1.00 94.62 385 HIS A C 1
ATOM 3034 O O . HIS A 1 385 ? 7.716 12.312 1.243 1.00 94.62 385 HIS A O 1
ATOM 3040 N N . LEU A 1 386 ? 9.253 12.626 -0.366 1.00 95.25 386 LEU A N 1
ATOM 3041 C CA . LEU A 1 386 ? 9.033 14.078 -0.480 1.00 95.25 386 LEU A CA 1
ATOM 3042 C C . LEU A 1 386 ? 7.618 14.416 -0.979 1.00 95.25 386 LEU A C 1
ATOM 3044 O O . LEU A 1 386 ? 6.989 15.349 -0.478 1.00 95.25 386 LEU A O 1
ATOM 3048 N N . ALA A 1 387 ? 7.075 13.620 -1.909 1.00 92.56 387 ALA A N 1
ATOM 3049 C CA . ALA A 1 387 ? 5.696 13.784 -2.378 1.00 92.56 387 ALA A CA 1
ATOM 3050 C C . ALA A 1 387 ? 4.661 13.660 -1.245 1.00 92.56 387 ALA A C 1
ATOM 3052 O O . ALA A 1 387 ? 3.624 14.325 -1.286 1.00 92.56 387 ALA A O 1
ATOM 3053 N N . ILE A 1 388 ? 4.940 12.823 -0.241 1.00 93.19 388 ILE A N 1
ATOM 3054 C CA . ILE A 1 388 ? 4.095 12.658 0.942 1.00 93.19 388 ILE A CA 1
ATOM 3055 C C . ILE A 1 388 ? 4.328 13.772 1.963 1.00 93.19 388 ILE A C 1
ATOM 3057 O O . ILE A 1 388 ? 3.339 14.337 2.422 1.00 93.19 388 ILE A O 1
ATOM 3061 N N . THR A 1 389 ? 5.573 14.177 2.241 1.00 96.19 389 THR A N 1
ATOM 3062 C CA . THR A 1 389 ? 5.867 15.359 3.078 1.00 96.19 389 THR A CA 1
ATOM 3063 C C . THR A 1 389 ? 5.073 16.582 2.607 1.00 96.19 389 THR A C 1
ATOM 3065 O O . THR A 1 389 ? 4.313 17.167 3.381 1.00 96.19 389 THR A O 1
ATOM 3068 N N . LYS A 1 390 ? 5.171 16.911 1.310 1.00 93.62 390 LYS A N 1
ATOM 3069 C CA . LYS A 1 390 ? 4.440 18.025 0.686 1.00 93.62 390 LYS A CA 1
ATOM 3070 C C . LYS A 1 390 ? 2.924 17.891 0.837 1.00 93.62 390 LYS A C 1
ATOM 3072 O O . LYS A 1 390 ? 2.234 18.878 1.083 1.00 93.62 390 LYS A O 1
ATOM 3077 N N . ARG A 1 391 ? 2.388 16.670 0.745 1.00 91.25 391 ARG A N 1
ATOM 3078 C CA . ARG A 1 391 ? 0.954 16.396 0.924 1.00 91.25 391 ARG A CA 1
ATOM 3079 C C . ARG A 1 391 ? 0.498 16.550 2.379 1.00 91.25 391 ARG A C 1
ATOM 3081 O O . ARG A 1 391 ? -0.580 17.096 2.605 1.00 91.25 391 ARG A O 1
ATOM 3088 N N . MET A 1 392 ? 1.301 16.127 3.355 1.00 94.44 392 MET A N 1
ATOM 3089 C CA . MET A 1 392 ? 0.986 16.291 4.781 1.00 94.44 392 MET A CA 1
ATOM 3090 C C . MET A 1 392 ? 0.955 17.773 5.171 1.00 94.44 392 MET A C 1
ATOM 3092 O O . MET A 1 392 ? -0.037 18.215 5.744 1.00 94.44 392 MET A O 1
ATOM 3096 N N . VAL A 1 393 ? 1.957 18.557 4.752 1.00 94.19 393 VAL A N 1
ATOM 3097 C CA . VAL A 1 393 ? 1.996 20.021 4.949 1.00 94.19 393 VAL A CA 1
ATOM 3098 C C . VAL A 1 393 ? 0.848 20.729 4.219 1.00 94.19 393 VAL A C 1
ATOM 3100 O O . VAL A 1 393 ? 0.219 21.639 4.762 1.00 94.19 393 VAL A O 1
ATOM 3103 N N . LYS A 1 394 ? 0.481 20.284 3.007 1.00 90.88 394 LYS A N 1
ATOM 3104 C CA . LYS A 1 394 ? -0.689 20.847 2.315 1.00 90.88 394 LYS A CA 1
ATOM 3105 C C . LYS A 1 394 ? -2.014 20.477 2.989 1.00 90.88 394 LYS A C 1
ATOM 3107 O O . LYS A 1 394 ? -2.964 21.253 2.927 1.00 90.88 394 LYS A O 1
ATOM 3112 N N . THR A 1 395 ? -2.098 19.333 3.667 1.00 91.44 395 THR A N 1
ATOM 3113 C CA . THR A 1 395 ? -3.291 18.954 4.444 1.00 91.44 395 THR A CA 1
ATOM 3114 C C . THR A 1 395 ? -3.375 19.764 5.740 1.00 91.44 395 THR A C 1
ATOM 3116 O O . THR A 1 395 ? -4.429 20.330 6.026 1.00 91.44 395 THR A O 1
ATOM 3119 N N . SER A 1 396 ? -2.261 19.935 6.464 1.00 92.19 396 SER A N 1
ATOM 3120 C CA . SER A 1 396 ? -2.214 20.729 7.703 1.00 92.19 396 SER A CA 1
ATOM 3121 C C . SER A 1 396 ? -2.416 22.231 7.513 1.00 92.19 396 SER A C 1
ATOM 3123 O O . SER A 1 396 ? -2.664 22.928 8.493 1.00 92.19 396 SER A O 1
ATOM 3125 N N . THR A 1 397 ? -2.375 22.727 6.276 1.00 91.12 397 THR A N 1
ATOM 3126 C CA . THR A 1 397 ? -2.733 24.109 5.911 1.00 91.12 397 THR A CA 1
ATOM 3127 C C . THR A 1 397 ? -4.141 24.237 5.313 1.00 91.12 397 THR A C 1
ATOM 3129 O O . THR A 1 397 ? -4.744 25.297 5.436 1.00 91.12 397 THR A O 1
ATOM 3132 N N . THR A 1 398 ? -4.712 23.181 4.711 1.00 89.81 398 THR A N 1
ATOM 3133 C CA . THR A 1 398 ? -6.026 23.234 4.018 1.00 89.81 398 THR A CA 1
ATOM 3134 C C . THR A 1 398 ? -7.180 22.511 4.724 1.00 89.81 398 THR A C 1
ATOM 3136 O O . THR A 1 398 ? -8.286 22.441 4.178 1.00 89.81 398 THR A O 1
ATOM 3139 N N . ASP A 1 399 ? -6.953 21.955 5.915 1.00 90.62 399 ASP A N 1
ATOM 3140 C CA . ASP A 1 399 ? -7.994 21.338 6.745 1.00 90.62 399 ASP A CA 1
ATOM 3141 C C . ASP A 1 399 ? -7.631 21.381 8.242 1.00 90.62 399 ASP A C 1
ATOM 3143 O O . ASP A 1 399 ? -7.454 20.355 8.895 1.00 90.62 399 ASP A O 1
ATOM 3147 N N . ARG A 1 400 ? -7.501 22.593 8.805 1.00 90.25 400 ARG A N 1
ATOM 3148 C CA . ARG A 1 400 ? -7.075 22.813 10.207 1.00 90.25 400 ARG A CA 1
ATOM 3149 C C . ARG A 1 400 ? -7.922 22.093 11.256 1.00 90.25 400 ARG A C 1
ATOM 3151 O O . ARG A 1 400 ? -7.393 21.725 12.297 1.00 90.25 400 ARG A O 1
ATOM 3158 N N . ALA A 1 401 ? -9.189 21.814 10.960 1.00 87.94 401 ALA A N 1
ATOM 3159 C CA . ALA A 1 401 ? -10.068 21.025 11.822 1.00 87.94 401 ALA A CA 1
ATOM 3160 C C . ALA A 1 401 ? -9.640 19.548 11.979 1.00 87.94 401 ALA A C 1
ATOM 3162 O O . ALA A 1 401 ? -10.189 18.853 12.821 1.00 87.94 401 ALA A O 1
ATOM 3163 N N . LEU A 1 402 ? -8.691 19.049 11.176 1.00 90.69 402 LEU A N 1
ATOM 3164 C CA . LEU A 1 402 ? -8.056 17.740 11.381 1.00 90.69 402 LEU A CA 1
ATOM 3165 C C . LEU A 1 402 ? -6.874 17.804 12.370 1.00 90.69 402 LEU A C 1
ATOM 3167 O O . LEU A 1 402 ? -6.410 16.768 12.823 1.00 90.69 402 LEU A O 1
ATOM 3171 N N . PHE A 1 403 ? -6.378 19.003 12.693 1.00 91.50 403 PHE A N 1
ATOM 3172 C CA . PHE A 1 403 ? -5.151 19.246 13.466 1.00 91.50 403 PHE A CA 1
ATOM 3173 C C . PHE A 1 403 ? -5.453 19.914 14.820 1.00 91.50 403 PHE A C 1
ATOM 3175 O O . PHE A 1 403 ? -4.628 20.647 15.357 1.00 91.50 403 PHE A O 1
ATOM 3182 N N . SER A 1 404 ? -6.634 19.660 15.391 1.00 83.06 404 SER A N 1
ATOM 3183 C CA . SER A 1 404 ? -7.082 20.202 16.684 1.00 83.06 404 SER A CA 1
ATOM 3184 C C . SER A 1 404 ? -6.548 19.421 17.900 1.00 83.06 404 SER A C 1
ATOM 3186 O O . SER A 1 404 ? -7.225 19.344 18.921 1.00 83.06 404 SER A O 1
ATOM 3188 N N . GLY A 1 405 ? -5.371 18.802 17.777 1.00 83.50 405 GLY A N 1
ATOM 3189 C CA . GLY A 1 405 ? -4.811 17.857 18.749 1.00 83.50 405 GLY A CA 1
ATOM 3190 C C . GLY A 1 405 ? -4.935 16.392 18.311 1.00 83.50 405 GLY A C 1
ATOM 3191 O O . GLY A 1 405 ? -5.928 15.992 17.698 1.00 83.50 405 GLY A O 1
ATOM 3192 N N . PHE A 1 406 ? -3.904 15.601 18.629 1.00 91.44 406 PHE A N 1
ATOM 3193 C CA . PHE A 1 406 ? -3.800 14.188 18.261 1.00 91.44 406 PHE A CA 1
ATOM 3194 C C . PHE A 1 406 ? -3.436 13.299 19.451 1.00 91.44 406 PHE A C 1
ATOM 3196 O O . PHE A 1 406 ? -2.437 13.535 20.130 1.00 91.44 406 PHE A O 1
ATOM 3203 N N . GLU A 1 407 ? -4.175 12.207 19.610 1.00 95.06 407 GLU A N 1
ATOM 3204 C CA . GLU A 1 407 ? -3.708 11.009 20.308 1.00 95.06 407 GLU A CA 1
ATOM 3205 C C . GLU A 1 407 ? -3.157 10.008 19.274 1.00 95.06 407 GLU A C 1
ATOM 3207 O O . GLU A 1 407 ? -3.593 9.998 18.121 1.00 95.06 407 GLU A O 1
ATOM 3212 N N . ILE A 1 408 ? -2.207 9.153 19.663 1.00 96.06 408 ILE A N 1
ATOM 3213 C CA . ILE A 1 408 ? -1.728 8.042 18.827 1.00 96.06 408 ILE A CA 1
ATOM 3214 C C . ILE A 1 408 ? -1.882 6.748 19.618 1.00 96.06 408 ILE A C 1
ATOM 3216 O O . ILE A 1 408 ? -1.278 6.603 20.681 1.00 96.06 408 ILE A O 1
ATOM 3220 N N . LYS A 1 409 ? -2.639 5.799 19.065 1.00 95.00 409 LYS A N 1
ATOM 3221 C CA . LYS A 1 409 ? -2.805 4.442 19.596 1.00 95.00 409 LYS A CA 1
ATOM 3222 C C . LYS A 1 409 ? -2.265 3.418 18.599 1.00 95.00 409 LYS A C 1
ATOM 3224 O O . LYS A 1 409 ? -2.286 3.645 17.390 1.00 95.00 409 LYS A O 1
ATOM 3229 N N . LEU A 1 410 ? -1.784 2.283 19.097 1.00 93.00 410 LEU A N 1
ATOM 3230 C CA . LEU A 1 410 ? -1.245 1.192 18.285 1.00 93.00 410 LEU A CA 1
ATOM 3231 C C . LEU A 1 410 ? -1.974 -0.112 18.615 1.00 93.00 410 LEU A C 1
ATOM 3233 O O . LEU A 1 410 ? -2.071 -0.490 19.779 1.00 93.00 410 LEU A O 1
ATOM 3237 N N . LEU A 1 411 ? -2.448 -0.808 17.583 1.00 91.19 411 LEU A N 1
ATOM 3238 C CA . LEU A 1 411 ? -2.919 -2.184 17.675 1.00 91.19 411 LEU A CA 1
ATOM 3239 C C . LEU A 1 411 ? -1.779 -3.142 17.329 1.00 91.19 411 LEU A C 1
ATOM 3241 O O . LEU A 1 411 ? -1.214 -3.092 16.231 1.00 91.19 411 LEU A O 1
ATOM 3245 N N . ASN A 1 412 ? -1.479 -4.047 18.256 1.00 84.38 412 ASN A N 1
ATOM 3246 C CA . ASN A 1 412 ? -0.538 -5.136 18.026 1.00 84.38 412 ASN A CA 1
ATOM 3247 C C . ASN A 1 412 ? -1.138 -6.151 17.042 1.00 84.38 412 ASN A C 1
ATOM 3249 O O . ASN A 1 412 ? -2.311 -6.512 17.139 1.00 84.38 412 ASN A O 1
ATOM 3253 N N . SER A 1 413 ? -0.326 -6.648 16.105 1.00 86.69 413 SER A N 1
ATOM 3254 C CA . SER A 1 413 ? -0.707 -7.831 15.326 1.00 86.69 413 SER A CA 1
ATOM 3255 C C . SER A 1 413 ? -0.725 -9.060 16.234 1.00 86.69 413 SER A C 1
ATOM 3257 O O . SER A 1 413 ? 0.214 -9.218 17.013 1.00 86.69 413 SER A O 1
ATOM 3259 N N . PRO A 1 414 ? -1.672 -9.995 16.064 1.00 88.56 414 PRO A N 1
ATOM 3260 C CA . PRO A 1 414 ? -1.529 -11.348 16.588 1.00 88.56 414 PRO A CA 1
ATOM 3261 C C . PRO A 1 414 ? -0.343 -12.070 15.923 1.00 88.56 414 PRO A C 1
ATOM 3263 O O . PRO A 1 414 ? 0.097 -11.709 14.820 1.00 88.56 414 PRO A O 1
ATOM 3266 N N . GLY A 1 415 ? 0.165 -13.109 16.590 1.00 85.62 415 GLY A N 1
ATOM 3267 C CA . GLY A 1 415 ? 1.306 -13.904 16.132 1.00 85.62 415 GLY A CA 1
ATOM 3268 C C . GLY A 1 415 ? 1.039 -14.730 14.853 1.00 85.62 415 GLY A C 1
ATOM 3269 O O . GLY A 1 415 ? -0.112 -15.092 14.571 1.00 85.62 415 GLY A O 1
ATOM 3270 N N . PRO A 1 416 ? 2.081 -15.071 14.059 1.00 88.06 416 PRO A N 1
ATOM 3271 C CA . PRO A 1 416 ? 1.923 -15.902 12.863 1.00 88.06 416 PRO A CA 1
ATOM 3272 C C . PRO A 1 416 ? 1.689 -17.393 13.182 1.00 88.06 416 PRO A C 1
ATOM 3274 O O . PRO A 1 416 ? 2.625 -18.139 13.475 1.00 88.06 416 PRO A O 1
ATOM 3277 N N . GLU A 1 417 ? 0.442 -17.841 13.058 1.00 89.94 417 GLU A N 1
ATOM 3278 C CA . GLU A 1 417 ? -0.002 -19.225 13.303 1.00 89.94 417 GLU A CA 1
ATOM 3279 C C . GLU A 1 417 ? 0.383 -20.175 12.159 1.00 89.94 417 GLU A C 1
ATOM 3281 O O . GLU A 1 417 ? 0.412 -19.783 10.993 1.00 89.94 417 GLU A O 1
ATOM 3286 N N . LEU A 1 418 ? 0.639 -21.450 12.467 1.00 91.44 418 LEU A N 1
ATOM 3287 C CA . LEU A 1 418 ? 0.896 -22.495 11.474 1.00 91.44 418 LEU A CA 1
ATOM 3288 C C . LEU A 1 418 ? -0.401 -23.201 11.039 1.00 91.44 418 LEU A C 1
ATOM 3290 O O . LEU A 1 418 ? -0.813 -24.187 11.652 1.00 91.44 418 LEU A O 1
ATOM 3294 N N . TYR A 1 419 ? -0.992 -22.763 9.926 1.00 90.06 419 TYR A N 1
ATOM 3295 C CA . TYR A 1 419 ? -2.141 -23.449 9.337 1.00 90.06 419 TYR A CA 1
ATOM 3296 C C . TYR A 1 419 ? -1.721 -24.741 8.613 1.00 90.06 419 TYR A C 1
ATOM 3298 O O . TYR A 1 419 ? -0.690 -24.786 7.933 1.00 90.06 419 TYR A O 1
ATOM 3306 N N . LYS A 1 420 ? -2.532 -25.803 8.744 1.00 90.31 420 LYS A N 1
ATOM 3307 C CA . LYS A 1 420 ? -2.258 -27.140 8.182 1.00 90.31 420 LYS A CA 1
ATOM 3308 C C . LYS A 1 420 ? -3.472 -27.715 7.445 1.00 90.31 420 LYS A C 1
ATOM 3310 O O . LYS A 1 420 ? -4.431 -28.185 8.062 1.00 90.31 420 LYS A O 1
ATOM 3315 N N . LEU A 1 421 ? -3.408 -27.757 6.115 1.00 85.88 421 LEU A N 1
ATOM 3316 C CA . LEU A 1 421 ? -4.298 -28.586 5.298 1.00 85.88 421 LEU A CA 1
ATOM 3317 C C . LEU A 1 421 ? -3.851 -30.055 5.361 1.00 85.88 421 LEU A C 1
ATOM 3319 O O . LEU A 1 421 ? -2.661 -30.348 5.376 1.00 85.88 421 LEU A O 1
ATOM 3323 N N . LEU A 1 422 ? -4.800 -30.998 5.367 1.00 80.06 422 LEU A N 1
ATOM 3324 C CA . LEU A 1 422 ? -4.490 -32.435 5.361 1.00 80.06 422 LEU A CA 1
ATOM 3325 C C . LEU A 1 422 ? -4.195 -32.915 3.926 1.00 80.06 422 LEU A C 1
ATOM 3327 O O . LEU A 1 422 ? -5.143 -32.973 3.140 1.00 80.06 422 LEU A O 1
ATOM 3331 N N . PRO A 1 423 ? -2.961 -33.343 3.573 1.00 72.88 423 PRO A N 1
ATOM 3332 C CA . PRO A 1 423 ? -2.590 -33.637 2.181 1.00 72.88 423 PRO A CA 1
ATOM 3333 C C . PRO A 1 423 ? -3.489 -34.682 1.521 1.00 72.88 423 PRO A C 1
ATOM 3335 O O . PRO A 1 423 ? -4.005 -34.456 0.431 1.00 72.88 423 PRO A O 1
ATOM 3338 N N . LYS A 1 424 ? -3.764 -35.784 2.238 1.00 73.38 424 LYS A N 1
ATOM 3339 C CA . LYS A 1 424 ? -4.632 -36.890 1.790 1.00 73.38 424 LYS A CA 1
ATOM 3340 C C . LYS A 1 424 ? -6.047 -36.441 1.391 1.00 73.38 424 LYS A C 1
ATOM 3342 O O . LYS A 1 424 ? -6.702 -37.124 0.618 1.00 73.38 424 LYS A O 1
ATOM 3347 N N . ASN A 1 425 ? -6.513 -35.304 1.911 1.00 72.19 425 ASN A N 1
ATOM 3348 C CA . ASN A 1 425 ? -7.850 -34.772 1.656 1.00 72.19 425 ASN A CA 1
ATOM 3349 C C . ASN A 1 425 ? -7.856 -33.604 0.654 1.00 72.19 425 ASN A C 1
ATOM 3351 O O . ASN A 1 425 ? -8.940 -33.186 0.239 1.00 72.19 425 ASN A O 1
ATOM 3355 N N . SER A 1 426 ? -6.688 -33.074 0.279 1.00 81.50 426 SER A N 1
ATOM 3356 C CA . SER A 1 426 ? -6.502 -31.835 -0.496 1.00 81.50 426 SER A CA 1
ATOM 3357 C C . SER A 1 426 ? -6.015 -32.084 -1.932 1.00 81.50 426 SER A C 1
ATOM 3359 O O . SER A 1 426 ? -5.307 -31.255 -2.496 1.00 81.50 426 SER A O 1
ATOM 3361 N N . THR A 1 427 ? -6.393 -33.219 -2.530 1.00 89.44 427 THR A N 1
ATOM 3362 C CA . THR A 1 427 ? -6.233 -33.469 -3.974 1.00 89.44 427 THR A CA 1
ATOM 3363 C C . THR A 1 427 ? -7.118 -32.530 -4.793 1.00 89.44 427 THR A C 1
ATOM 3365 O O . THR A 1 427 ? -8.130 -32.044 -4.283 1.00 89.44 427 THR A O 1
ATOM 3368 N N . ILE A 1 428 ? -6.784 -32.302 -6.066 1.00 90.06 428 ILE A N 1
ATOM 3369 C CA . ILE A 1 428 ? -7.534 -31.405 -6.961 1.00 90.06 428 ILE A CA 1
ATOM 3370 C C . ILE A 1 428 ? -9.012 -31.820 -7.020 1.00 90.06 428 ILE A C 1
ATOM 3372 O O . ILE A 1 428 ? -9.890 -31.009 -6.734 1.00 90.06 428 ILE A O 1
ATOM 3376 N N . GLU A 1 429 ? -9.298 -33.101 -7.248 1.00 89.56 429 GLU A N 1
ATOM 3377 C CA . GLU A 1 429 ? -10.650 -33.674 -7.248 1.00 89.56 429 GLU A CA 1
ATOM 3378 C C . GLU A 1 429 ? -11.350 -33.444 -5.907 1.00 89.56 429 GLU A C 1
ATOM 3380 O O . GLU A 1 429 ? -12.535 -33.120 -5.862 1.00 89.56 429 GLU A O 1
ATOM 3385 N N . GLY A 1 430 ? -10.625 -33.589 -4.794 1.00 89.62 430 GLY A N 1
ATOM 3386 C CA . GLY A 1 430 ? -11.145 -33.332 -3.458 1.00 89.62 430 GLY A CA 1
ATOM 3387 C C . GLY A 1 430 ? -11.581 -31.877 -3.283 1.00 89.62 430 GLY A C 1
ATOM 3388 O O . GLY A 1 430 ? -12.685 -31.628 -2.794 1.00 89.62 430 GLY A O 1
ATOM 3389 N N . ILE A 1 431 ? -10.735 -30.928 -3.695 1.00 91.38 431 ILE A N 1
ATOM 3390 C CA . ILE A 1 431 ? -11.014 -29.487 -3.637 1.00 91.38 431 ILE A CA 1
ATOM 3391 C C . ILE A 1 431 ? -12.227 -29.169 -4.518 1.00 91.38 431 ILE A C 1
ATOM 3393 O O . ILE A 1 431 ? -13.204 -28.591 -4.040 1.00 91.38 431 ILE A O 1
ATOM 3397 N N . PHE A 1 432 ? -12.226 -29.636 -5.767 1.00 91.25 432 PHE A N 1
ATOM 3398 C CA . PHE A 1 432 ? -13.316 -29.422 -6.718 1.00 91.25 432 PHE A CA 1
ATOM 3399 C C . PHE A 1 432 ? -14.649 -30.002 -6.236 1.00 91.25 432 PHE A C 1
ATOM 3401 O O . PHE A 1 432 ? -15.654 -29.301 -6.294 1.00 91.25 432 PHE A O 1
ATOM 3408 N N . ASN A 1 433 ? -14.671 -31.207 -5.661 1.00 90.00 433 ASN A N 1
ATOM 3409 C CA . ASN A 1 433 ? -15.877 -31.801 -5.066 1.00 90.00 433 ASN A CA 1
ATOM 3410 C C . ASN A 1 433 ? -16.433 -31.013 -3.861 1.00 90.00 433 ASN A C 1
ATOM 3412 O O . ASN A 1 433 ? -17.594 -31.184 -3.495 1.00 90.00 433 ASN A O 1
ATOM 3416 N N . ARG A 1 434 ? -15.630 -30.147 -3.225 1.00 88.38 434 ARG A N 1
ATOM 3417 C CA . ARG A 1 434 ? -16.068 -29.252 -2.134 1.00 88.38 434 ARG A CA 1
ATOM 3418 C C . ARG A 1 434 ? -16.383 -27.831 -2.609 1.00 88.38 434 ARG A C 1
ATOM 3420 O O . ARG A 1 434 ? -17.060 -27.087 -1.894 1.00 88.38 434 ARG A O 1
ATOM 3427 N N . MET A 1 435 ? -15.923 -27.459 -3.802 1.00 87.06 435 MET A N 1
ATOM 3428 C CA . MET A 1 435 ? -16.266 -26.203 -4.467 1.00 87.06 435 MET A CA 1
ATOM 3429 C C . MET A 1 435 ? -17.540 -26.320 -5.305 1.00 87.06 435 MET A C 1
ATOM 3431 O O . MET A 1 435 ? -18.412 -25.468 -5.175 1.00 87.06 435 MET A O 1
ATOM 3435 N N . PHE A 1 436 ? -17.669 -27.354 -6.130 1.00 88.94 436 PHE A N 1
ATOM 3436 C CA . PHE A 1 436 ? -18.683 -27.460 -7.177 1.00 88.94 436 PHE A CA 1
ATOM 3437 C C . PHE A 1 436 ? -19.628 -28.628 -6.892 1.00 88.94 436 PHE A C 1
ATOM 3439 O O . PHE A 1 436 ? -19.258 -29.793 -7.009 1.00 88.94 436 PHE A O 1
ATOM 3446 N N . SER A 1 437 ? -20.863 -28.305 -6.499 1.00 88.19 437 SER A N 1
ATOM 3447 C CA . SER A 1 437 ? -21.916 -29.297 -6.228 1.00 88.19 437 SER A CA 1
ATOM 3448 C C . SER A 1 437 ? -22.566 -29.848 -7.502 1.00 88.19 437 SER A C 1
ATOM 3450 O O . SER A 1 437 ? -23.172 -30.912 -7.462 1.00 88.19 437 SER A O 1
ATOM 3452 N N . ASN A 1 438 ? -22.445 -29.134 -8.625 1.00 91.75 438 ASN A N 1
ATOM 3453 C CA . ASN A 1 438 ? -22.882 -29.592 -9.939 1.00 91.75 438 ASN A CA 1
ATOM 3454 C C . ASN A 1 438 ? -21.741 -30.391 -10.594 1.00 91.75 438 ASN A C 1
ATOM 3456 O O . ASN A 1 438 ? -20.658 -29.850 -10.821 1.00 91.75 438 ASN A O 1
ATOM 3460 N N . SER A 1 439 ? -21.983 -31.670 -10.894 1.00 90.94 439 SER A N 1
ATOM 3461 C CA . SER A 1 439 ? -20.997 -32.567 -11.510 1.00 90.94 439 SER A CA 1
ATOM 3462 C C . SER A 1 439 ? -20.589 -32.126 -12.916 1.00 90.94 439 SER A C 1
ATOM 3464 O O . SER A 1 439 ? -19.401 -32.107 -13.213 1.00 90.94 439 SER A O 1
ATOM 3466 N N . ALA A 1 440 ? -21.534 -31.704 -13.758 1.00 90.81 440 ALA A N 1
ATOM 3467 C CA . ALA A 1 440 ? -21.241 -31.262 -15.120 1.00 90.81 440 ALA A CA 1
ATOM 3468 C C . ALA A 1 440 ? -20.368 -29.993 -15.143 1.00 90.81 440 ALA A C 1
ATOM 3470 O O . ALA A 1 440 ? -19.418 -29.924 -15.920 1.00 90.81 440 ALA A O 1
ATOM 3471 N N . GLU A 1 441 ? -20.624 -29.021 -14.257 1.00 90.31 441 GLU A N 1
ATOM 3472 C CA . GLU A 1 441 ? -19.741 -27.856 -14.091 1.00 90.31 441 GLU A CA 1
ATOM 3473 C C . GLU A 1 441 ? -18.358 -28.271 -13.573 1.00 90.31 441 GLU A C 1
ATOM 3475 O O . GLU A 1 441 ? -17.341 -27.883 -14.151 1.00 90.31 441 GLU A O 1
ATOM 3480 N N . ARG A 1 442 ? -18.313 -29.082 -12.508 1.00 92.62 442 ARG A N 1
ATOM 3481 C CA . ARG A 1 442 ? -17.068 -29.590 -11.919 1.00 92.62 442 ARG A CA 1
ATOM 3482 C C . ARG A 1 442 ? -16.197 -30.274 -12.974 1.00 92.62 442 ARG A C 1
ATOM 3484 O O . ARG A 1 442 ? -15.010 -29.980 -13.070 1.00 92.62 442 ARG A O 1
ATOM 3491 N N . ASP A 1 443 ? -16.786 -31.155 -13.774 1.00 90.62 443 ASP A N 1
ATOM 3492 C CA . ASP A 1 443 ? -16.069 -31.985 -14.742 1.00 90.62 443 ASP A CA 1
ATOM 3493 C C . ASP A 1 443 ? -15.684 -31.191 -16.001 1.00 90.62 443 ASP A C 1
ATOM 3495 O O . ASP A 1 443 ? -14.627 -31.441 -16.586 1.00 90.62 443 ASP A O 1
ATOM 3499 N N . ALA A 1 444 ? -16.468 -30.172 -16.373 1.00 90.94 444 ALA A N 1
ATOM 3500 C CA . ALA A 1 444 ? -16.091 -29.197 -17.396 1.00 90.94 444 ALA A CA 1
ATOM 3501 C C . ALA A 1 444 ? -14.905 -28.315 -16.963 1.00 90.94 444 ALA A C 1
ATOM 3503 O O . ALA A 1 444 ? -14.053 -28.013 -17.795 1.00 90.94 444 ALA A O 1
ATOM 3504 N N . LEU A 1 445 ? -14.812 -27.937 -15.681 1.00 90.19 445 LEU A N 1
ATOM 3505 C CA . LEU A 1 445 ? -13.696 -27.149 -15.136 1.00 90.19 445 LEU A CA 1
ATOM 3506 C C . LEU A 1 445 ? -12.445 -27.997 -14.824 1.00 90.19 445 LEU A C 1
ATOM 3508 O O . LEU A 1 445 ? -11.328 -27.495 -14.939 1.00 90.19 445 LEU A O 1
ATOM 3512 N N . LEU A 1 446 ? -12.603 -29.278 -14.470 1.00 89.81 446 LEU A N 1
ATOM 3513 C CA . LEU A 1 446 ? -11.484 -30.216 -14.285 1.00 89.81 446 LEU A CA 1
ATOM 3514 C C . LEU A 1 446 ? -10.811 -30.598 -15.611 1.00 89.81 446 LEU A C 1
ATOM 3516 O O . LEU A 1 446 ? -9.598 -30.797 -15.641 1.00 89.81 446 LEU A O 1
ATOM 3520 N N . ARG A 1 447 ? -11.572 -30.692 -16.711 1.00 87.69 447 ARG A N 1
ATOM 3521 C CA . ARG A 1 447 ? -11.060 -31.089 -18.035 1.00 87.69 447 ARG A CA 1
ATOM 3522 C C . ARG A 1 447 ? -9.858 -30.253 -18.522 1.00 87.69 447 ARG A C 1
ATOM 3524 O O . ARG A 1 447 ? -8.847 -30.876 -18.833 1.00 87.69 447 ARG A O 1
ATOM 3531 N N . PRO A 1 448 ? -9.896 -28.902 -18.559 1.00 82.69 448 PRO A N 1
ATOM 3532 C CA . PRO A 1 448 ? -8.732 -28.093 -18.935 1.00 82.69 448 PRO A CA 1
ATOM 3533 C C . PRO A 1 448 ? -7.643 -28.058 -17.854 1.00 82.69 448 PRO A C 1
ATOM 3535 O O . PRO A 1 448 ? -6.494 -27.757 -18.163 1.00 82.69 448 PRO A O 1
ATOM 3538 N N . LEU A 1 449 ? -7.974 -28.361 -16.591 1.00 85.81 449 LEU A N 1
ATOM 3539 C CA . LEU A 1 449 ? -6.996 -28.367 -15.504 1.00 85.81 449 LEU A CA 1
ATOM 3540 C C . LEU A 1 449 ? -6.111 -29.621 -15.512 1.00 85.81 449 LEU A C 1
ATOM 3542 O O . LEU A 1 449 ? -4.960 -29.514 -15.114 1.00 85.81 449 LEU A O 1
ATOM 3546 N N . ARG A 1 450 ? -6.590 -30.787 -15.967 1.00 86.62 450 ARG A N 1
ATOM 3547 C CA . ARG A 1 450 ? -5.808 -32.043 -15.924 1.00 86.62 450 ARG A CA 1
ATOM 3548 C C . ARG A 1 450 ? -4.449 -31.968 -16.648 1.00 86.62 450 ARG A C 1
ATOM 3550 O O . ARG A 1 450 ? -3.451 -32.185 -15.973 1.00 86.62 450 ARG A O 1
ATOM 3557 N N . PRO A 1 451 ? -4.338 -31.559 -17.928 1.00 83.62 451 PRO A N 1
ATOM 3558 C CA . PRO A 1 451 ? -3.025 -31.454 -18.583 1.00 83.62 451 PRO A CA 1
ATOM 3559 C C . PRO A 1 451 ? -2.074 -30.470 -17.881 1.00 83.62 451 PRO A C 1
ATOM 3561 O O . PRO A 1 451 ? -0.862 -30.661 -17.864 1.00 83.62 451 PRO A O 1
ATOM 3564 N N . LEU A 1 452 ? -2.633 -29.422 -17.266 1.00 80.81 452 LEU A N 1
ATOM 3565 C CA . LEU A 1 452 ? -1.893 -28.395 -16.528 1.00 80.81 452 LEU A CA 1
ATOM 3566 C C . LEU A 1 452 ? -1.561 -28.815 -15.085 1.00 80.81 452 LEU A C 1
ATOM 3568 O O . LEU A 1 452 ? -0.639 -28.268 -14.491 1.00 80.81 452 LEU A O 1
ATOM 3572 N N . SER A 1 453 ? -2.285 -29.783 -14.518 1.00 84.94 453 SER A N 1
ATOM 3573 C CA . SER A 1 453 ? -1.951 -30.422 -13.243 1.00 84.94 453 SER A CA 1
ATOM 3574 C C . SER A 1 453 ? -0.617 -31.136 -13.359 1.00 84.94 453 SER A C 1
ATOM 3576 O O . SER A 1 453 ? 0.275 -30.924 -12.539 1.00 84.94 453 SER A O 1
ATOM 3578 N N . ASP A 1 454 ? -0.482 -31.930 -14.413 1.00 83.31 454 ASP A N 1
ATOM 3579 C CA . ASP A 1 454 ? 0.630 -32.857 -14.559 1.00 83.31 454 ASP A CA 1
ATOM 3580 C C . ASP A 1 454 ? 1.879 -32.102 -15.039 1.00 83.31 454 ASP A C 1
ATOM 3582 O O . ASP A 1 454 ? 2.941 -32.222 -14.432 1.00 83.31 454 ASP A O 1
ATOM 3586 N N . ALA A 1 455 ? 1.722 -31.189 -16.009 1.00 83.75 455 ALA A N 1
ATOM 3587 C CA . ALA A 1 455 ? 2.794 -30.314 -16.496 1.00 83.75 455 ALA A CA 1
ATOM 3588 C C . ALA A 1 455 ? 3.384 -29.357 -15.434 1.00 83.75 455 ALA A C 1
ATOM 3590 O O . ALA A 1 455 ? 4.476 -28.829 -15.632 1.00 83.75 455 ALA A O 1
ATOM 3591 N N . LEU A 1 456 ? 2.678 -29.111 -14.322 1.00 83.44 456 LEU A N 1
ATOM 3592 C CA . LEU A 1 456 ? 3.122 -28.227 -13.231 1.00 83.44 456 LEU A CA 1
ATOM 3593 C C . LEU A 1 456 ? 3.352 -28.969 -11.904 1.00 83.44 456 LEU A C 1
ATOM 3595 O O . LEU A 1 456 ? 3.611 -28.330 -10.879 1.00 83.44 456 LEU A O 1
ATOM 3599 N N . GLY A 1 457 ? 3.219 -30.301 -11.893 1.00 90.12 457 GLY A N 1
ATOM 3600 C CA . GLY A 1 457 ? 3.304 -31.117 -10.680 1.00 90.12 457 GLY A CA 1
ATOM 3601 C C . GLY A 1 457 ? 2.348 -30.653 -9.576 1.00 90.12 457 GLY A C 1
ATOM 3602 O O . GLY A 1 457 ? 2.721 -30.643 -8.402 1.00 90.12 457 GLY A O 1
ATOM 3603 N N . LEU A 1 458 ? 1.133 -30.205 -9.921 1.00 90.00 458 LEU A N 1
ATOM 3604 C CA . LEU A 1 458 ? 0.186 -29.637 -8.955 1.00 90.00 458 LEU A CA 1
ATOM 3605 C C . LEU A 1 458 ? -0.142 -30.566 -7.770 1.00 90.00 458 LEU A C 1
ATOM 3607 O O . LEU A 1 458 ? -0.266 -30.036 -6.663 1.00 90.00 458 LEU A O 1
ATOM 3611 N N . PRO A 1 459 ? -0.256 -31.905 -7.905 1.00 89.94 459 PRO A N 1
ATOM 3612 C CA . PRO A 1 459 ? -0.474 -32.779 -6.752 1.00 89.94 459 PRO A CA 1
ATOM 3613 C C . PRO A 1 459 ? 0.704 -32.731 -5.761 1.00 89.94 459 PRO A C 1
ATOM 3615 O O . PRO A 1 459 ? 0.495 -32.690 -4.547 1.00 89.94 459 PRO A O 1
ATOM 3618 N N . GLU A 1 460 ? 1.937 -32.666 -6.260 1.00 90.44 460 GLU A N 1
ATOM 3619 C CA . GLU A 1 460 ? 3.180 -32.575 -5.486 1.00 90.44 460 GLU A CA 1
ATOM 3620 C C . GLU A 1 460 ? 3.333 -31.187 -4.865 1.00 90.44 460 GLU A C 1
ATOM 3622 O O . GLU A 1 460 ? 3.647 -31.073 -3.680 1.00 90.44 460 GLU A O 1
ATOM 3627 N N . GLN A 1 461 ? 3.024 -30.131 -5.620 1.00 91.12 461 GLN A N 1
ATOM 3628 C CA . GLN A 1 461 ? 2.949 -28.758 -5.124 1.00 91.12 461 GLN A CA 1
ATOM 3629 C C . GLN A 1 461 ? 1.908 -28.623 -4.001 1.00 91.12 461 GLN A C 1
ATOM 3631 O O . GLN A 1 461 ? 2.206 -28.031 -2.964 1.00 91.12 461 GLN A O 1
ATOM 3636 N N . LEU A 1 462 ? 0.712 -29.207 -4.144 1.00 90.75 462 LEU A N 1
ATOM 3637 C CA . LEU A 1 462 ? -0.329 -29.207 -3.107 1.00 90.75 462 LEU A CA 1
ATOM 3638 C C . LEU A 1 462 ? 0.115 -29.968 -1.849 1.00 90.75 462 LEU A C 1
ATOM 3640 O O . LEU A 1 462 ? -0.131 -29.494 -0.739 1.00 90.75 462 LEU A O 1
ATOM 3644 N N . LYS A 1 463 ? 0.811 -31.106 -1.998 1.00 89.00 463 LYS A N 1
ATOM 3645 C CA . LYS A 1 463 ? 1.411 -31.854 -0.875 1.00 89.00 463 LYS A CA 1
ATOM 3646 C C . LYS A 1 463 ? 2.502 -31.031 -0.175 1.00 89.00 463 LYS A C 1
ATOM 3648 O O . LYS A 1 463 ? 2.448 -30.891 1.044 1.00 89.00 463 LYS A O 1
ATOM 3653 N N . LYS A 1 464 ? 3.451 -30.449 -0.920 1.00 90.19 464 LYS A N 1
ATOM 3654 C CA . LYS A 1 464 ? 4.561 -29.632 -0.386 1.00 90.19 464 LYS A CA 1
ATOM 3655 C C . LYS A 1 464 ? 4.068 -28.357 0.313 1.00 90.19 464 LYS A C 1
ATOM 3657 O O . LYS A 1 464 ? 4.547 -28.019 1.389 1.00 90.19 464 LYS A O 1
ATOM 3662 N N . ASN A 1 465 ? 3.081 -27.668 -0.261 1.00 89.81 465 ASN A N 1
ATOM 3663 C CA . ASN A 1 465 ? 2.607 -26.360 0.208 1.00 89.81 465 ASN A CA 1
ATOM 3664 C C . ASN A 1 465 ? 1.355 -26.433 1.118 1.00 89.81 465 ASN A C 1
ATOM 3666 O O . ASN A 1 465 ? 0.705 -25.415 1.350 1.00 89.81 465 ASN A O 1
ATOM 3670 N N . CYS A 1 466 ? 1.004 -27.612 1.649 1.00 88.94 466 CYS A N 1
ATOM 3671 C CA . CYS A 1 466 ? -0.170 -27.810 2.517 1.00 88.94 466 CYS A CA 1
ATOM 3672 C C . CYS A 1 466 ? -0.063 -27.165 3.915 1.00 88.94 466 CYS A C 1
ATOM 3674 O O . CYS A 1 466 ? -1.080 -27.008 4.594 1.00 88.94 466 CYS A O 1
ATOM 3676 N N . GLN A 1 467 ? 1.150 -26.813 4.351 1.00 91.88 467 GLN A N 1
ATOM 3677 C CA . GLN A 1 467 ? 1.428 -26.148 5.624 1.00 91.88 467 GLN A CA 1
ATOM 3678 C C . GLN A 1 467 ? 2.054 -24.778 5.353 1.00 91.88 467 GLN A C 1
ATOM 3680 O O . GLN A 1 467 ? 2.957 -24.654 4.525 1.00 91.88 467 GLN A O 1
ATOM 3685 N N . PHE A 1 468 ? 1.574 -23.741 6.035 1.00 92.81 468 PHE A N 1
ATOM 3686 C CA . PHE A 1 468 ? 2.086 -22.379 5.881 1.00 92.81 468 PHE A CA 1
ATOM 3687 C C . PHE A 1 468 ? 1.782 -21.532 7.117 1.00 92.81 468 PHE A C 1
ATOM 3689 O O . PHE A 1 468 ? 0.749 -21.706 7.760 1.00 92.81 468 PHE A O 1
ATOM 3696 N N . LYS A 1 469 ? 2.673 -20.583 7.432 1.00 92.94 469 LYS A N 1
ATOM 3697 C CA . LYS A 1 469 ? 2.385 -19.573 8.454 1.00 92.94 469 LYS A CA 1
ATOM 3698 C C . LYS A 1 469 ? 1.410 -18.534 7.897 1.00 92.94 469 LYS A C 1
ATOM 3700 O O . LYS A 1 469 ? 1.677 -17.944 6.846 1.00 92.94 469 LYS A O 1
ATOM 3705 N N . THR A 1 470 ? 0.297 -18.318 8.586 1.00 93.88 470 THR A N 1
ATOM 3706 C CA . THR A 1 470 ? -0.703 -17.293 8.272 1.00 93.88 470 THR A CA 1
ATOM 3707 C C . THR A 1 470 ? -0.488 -16.039 9.114 1.00 93.88 470 THR A C 1
ATOM 3709 O O . THR A 1 470 ? 0.054 -16.115 10.213 1.00 93.88 470 THR A O 1
ATOM 3712 N N . ARG A 1 471 ? -0.919 -14.877 8.616 1.00 93.50 471 ARG A N 1
ATOM 3713 C CA . ARG A 1 471 ? -0.954 -13.614 9.366 1.00 93.50 471 ARG A CA 1
ATOM 3714 C C . ARG A 1 471 ? -2.219 -12.827 9.053 1.00 93.50 471 ARG A C 1
ATOM 3716 O O . ARG A 1 471 ? -2.694 -12.865 7.915 1.00 93.50 471 ARG A O 1
ATOM 3723 N N . VAL A 1 472 ? -2.695 -12.057 10.024 1.00 94.94 472 VAL A N 1
ATOM 3724 C CA . VAL A 1 472 ? -3.626 -10.955 9.759 1.00 94.94 472 VAL A CA 1
ATOM 3725 C C . VAL A 1 472 ? -2.851 -9.826 9.067 1.00 94.94 472 VAL A C 1
ATOM 3727 O O . VAL A 1 472 ? -1.634 -9.700 9.221 1.00 94.94 472 VAL A O 1
ATOM 3730 N N . HIS A 1 473 ? -3.535 -9.044 8.241 1.00 95.88 473 HIS A N 1
ATOM 3731 C CA . HIS A 1 473 ? -2.976 -7.855 7.602 1.00 95.88 473 HIS A CA 1
ATOM 3732 C C . HIS A 1 473 ? -3.398 -6.586 8.358 1.00 95.88 473 HIS A C 1
ATOM 3734 O O . HIS A 1 473 ? -4.519 -6.519 8.864 1.00 95.88 473 HIS A O 1
ATOM 3740 N N . ALA A 1 474 ? -2.528 -5.576 8.389 1.00 95.38 474 ALA A N 1
ATOM 3741 C CA . ALA A 1 474 ? -2.705 -4.326 9.126 1.00 95.38 474 ALA A CA 1
ATOM 3742 C C . ALA A 1 474 ? -4.026 -3.614 8.796 1.00 95.38 474 ALA A C 1
ATOM 3744 O O . ALA A 1 474 ? -4.699 -3.125 9.701 1.00 95.38 474 ALA A O 1
ATOM 3745 N N . GLU A 1 475 ? -4.435 -3.616 7.521 1.00 96.56 475 GLU A N 1
ATOM 3746 C CA . GLU A 1 475 ? -5.720 -3.055 7.097 1.00 96.56 475 GLU A CA 1
ATOM 3747 C C . GLU A 1 475 ? -6.921 -3.716 7.794 1.00 96.56 475 GLU A C 1
ATOM 3749 O O . GLU A 1 475 ? -7.891 -3.040 8.123 1.00 96.56 475 GLU A O 1
ATOM 3754 N N . LEU A 1 476 ? -6.850 -5.022 8.067 1.00 97.50 476 LEU A N 1
ATOM 3755 C CA . LEU A 1 476 ? -7.959 -5.781 8.649 1.00 97.50 476 LEU A CA 1
ATOM 3756 C C . LEU A 1 476 ? -8.032 -5.648 10.171 1.00 97.50 476 LEU A C 1
ATOM 3758 O O . LEU A 1 476 ? -9.128 -5.683 10.720 1.00 97.50 476 LEU A O 1
ATOM 3762 N N . LEU A 1 477 ? -6.893 -5.439 10.842 1.00 96.00 477 LEU A N 1
ATOM 3763 C CA . LEU A 1 477 ? -6.853 -5.173 12.285 1.00 96.00 477 LEU A CA 1
ATOM 3764 C C . LEU A 1 477 ? -7.649 -3.907 12.634 1.00 96.00 477 LEU A C 1
ATOM 3766 O O . LEU A 1 477 ? -8.432 -3.918 13.578 1.00 96.00 477 LEU A O 1
ATOM 3770 N N . LEU A 1 478 ? -7.504 -2.840 11.841 1.00 97.56 478 LEU A N 1
ATOM 3771 C CA . LEU A 1 478 ? -8.253 -1.596 12.046 1.00 97.56 478 LEU A CA 1
ATOM 3772 C C . LEU A 1 478 ? -9.727 -1.720 11.631 1.00 97.56 478 LEU A C 1
ATOM 3774 O O . LEU A 1 478 ? -10.585 -1.173 12.317 1.00 97.56 478 LEU A O 1
ATOM 3778 N N . VAL A 1 479 ? -10.038 -2.456 10.556 1.00 97.50 479 VAL A N 1
ATOM 3779 C CA . VAL A 1 479 ? -11.427 -2.694 10.114 1.00 97.50 479 VAL A CA 1
ATOM 3780 C C . VAL A 1 479 ? -12.237 -3.442 11.176 1.00 97.50 479 VAL A C 1
ATOM 3782 O O . VAL A 1 479 ? -13.292 -2.952 11.584 1.00 97.50 479 VAL A O 1
ATOM 3785 N N . ASP A 1 480 ? -11.740 -4.578 11.673 1.00 95.06 480 ASP A N 1
ATOM 3786 C CA . ASP A 1 480 ? -12.448 -5.342 12.706 1.00 95.06 480 ASP A CA 1
ATOM 3787 C C . ASP A 1 480 ? -12.464 -4.595 14.051 1.00 95.06 480 ASP A C 1
ATOM 3789 O O . ASP A 1 480 ? -13.500 -4.581 14.710 1.00 95.06 480 ASP A O 1
ATOM 3793 N N . HIS A 1 481 ? -11.384 -3.901 14.444 1.00 95.44 481 HIS A N 1
ATOM 3794 C CA . HIS A 1 481 ? -11.356 -3.149 15.707 1.00 95.44 481 HIS A CA 1
ATOM 3795 C C . HIS A 1 481 ? -12.375 -1.999 15.736 1.00 95.44 481 HIS A C 1
ATOM 3797 O O . HIS A 1 481 ? -13.170 -1.910 16.674 1.00 95.44 481 HIS A O 1
ATOM 3803 N N . PHE A 1 482 ? -12.408 -1.155 14.694 1.00 96.94 482 PHE A N 1
ATOM 3804 C CA . PHE A 1 482 ? -13.396 -0.074 14.597 1.00 96.94 482 PHE A CA 1
ATOM 3805 C C . PHE A 1 482 ? -14.827 -0.617 14.521 1.00 96.94 482 PHE A C 1
ATOM 3807 O O . PHE A 1 482 ? -15.741 0.017 15.044 1.00 96.94 482 PHE A O 1
ATOM 3814 N N . HIS A 1 483 ? -15.043 -1.786 13.903 1.00 94.69 483 HIS A N 1
ATOM 3815 C CA . HIS A 1 483 ? -16.367 -2.401 13.868 1.00 94.69 483 HIS A CA 1
ATOM 3816 C C . HIS A 1 483 ? -16.790 -2.971 15.225 1.00 94.69 483 HIS A C 1
ATOM 3818 O O . HIS A 1 483 ? -17.890 -2.668 15.679 1.00 94.69 483 HIS A O 1
ATOM 3824 N N . ALA A 1 484 ? -15.936 -3.761 15.877 1.00 91.38 484 ALA A N 1
ATOM 3825 C CA . ALA A 1 484 ? -16.243 -4.394 17.156 1.00 91.38 484 ALA A CA 1
ATOM 3826 C C . ALA A 1 484 ? -16.469 -3.352 18.261 1.00 91.38 484 ALA A C 1
ATOM 3828 O O . ALA A 1 484 ? -17.446 -3.441 18.998 1.00 91.38 484 ALA A O 1
ATOM 3829 N N . LYS A 1 485 ? -15.617 -2.321 18.338 1.00 92.38 485 LYS A N 1
ATOM 3830 C CA . LYS A 1 485 ? -15.730 -1.253 19.347 1.00 92.38 485 LYS A CA 1
ATOM 3831 C C . LYS A 1 485 ? -16.611 -0.067 18.915 1.00 92.38 485 LYS A C 1
ATOM 3833 O O . LYS A 1 485 ? -16.731 0.888 19.672 1.00 92.38 485 LYS A O 1
ATOM 3838 N N . GLN A 1 486 ? -17.252 -0.140 17.741 1.00 93.19 486 GLN A N 1
ATOM 3839 C CA . GLN A 1 486 ? -18.150 0.888 17.177 1.00 93.19 486 GLN A CA 1
ATOM 3840 C C . GLN A 1 486 ? -17.537 2.306 17.158 1.00 93.19 486 GLN A C 1
ATOM 3842 O O . GLN A 1 486 ? -18.207 3.294 17.458 1.00 93.19 486 GLN A O 1
ATOM 3847 N N . LEU A 1 487 ? -16.247 2.408 16.818 1.00 96.56 487 LEU A N 1
ATOM 3848 C CA . LEU A 1 487 ? -15.507 3.672 16.870 1.00 96.56 487 LEU A CA 1
ATOM 3849 C C . LEU A 1 487 ? -15.933 4.631 15.747 1.00 96.56 487 LEU A C 1
ATOM 3851 O O . LEU A 1 487 ? -16.175 4.228 14.603 1.00 96.56 487 LEU A O 1
ATOM 3855 N N . ASN A 1 488 ? -15.986 5.925 16.063 1.00 96.62 488 ASN A N 1
ATOM 3856 C CA . ASN A 1 488 ? -16.454 6.954 15.138 1.00 96.62 488 ASN A CA 1
ATOM 3857 C C . ASN A 1 488 ? -15.335 7.401 14.195 1.00 96.62 488 ASN A C 1
ATOM 3859 O O . ASN A 1 488 ? -14.373 8.035 14.617 1.00 96.62 488 ASN A O 1
ATOM 3863 N N . PHE A 1 489 ? -15.476 7.140 12.897 1.00 97.12 489 PHE A N 1
ATOM 3864 C CA . PHE A 1 489 ? -14.564 7.693 11.896 1.00 97.12 489 PHE A CA 1
ATOM 3865 C C . PHE A 1 489 ? -14.743 9.206 11.724 1.00 97.12 489 PHE A C 1
ATOM 3867 O O . PHE A 1 489 ? -15.858 9.731 11.753 1.00 97.12 489 PHE A O 1
ATOM 3874 N N . VAL A 1 490 ? -13.637 9.899 11.460 1.00 94.56 490 VAL A N 1
ATOM 3875 C CA . VAL A 1 490 ? -13.616 11.322 11.091 1.00 94.56 490 VAL A CA 1
ATOM 3876 C C . VAL A 1 490 ? -14.476 11.586 9.842 1.00 94.56 490 VAL A C 1
ATOM 3878 O O . VAL A 1 490 ? -14.375 10.874 8.846 1.00 94.56 490 VAL A O 1
ATOM 3881 N N . ASP A 1 491 ? -15.353 12.598 9.901 1.00 90.19 491 ASP A N 1
ATOM 3882 C CA . ASP A 1 491 ? -16.430 12.873 8.920 1.00 90.19 491 ASP A CA 1
ATOM 3883 C C . ASP A 1 491 ? -17.323 11.651 8.579 1.00 90.19 491 ASP A C 1
ATOM 3885 O O . ASP A 1 491 ? -17.957 11.614 7.527 1.00 90.19 491 ASP A O 1
ATOM 3889 N N . SER A 1 492 ? -17.385 10.635 9.454 1.00 92.44 492 SER A N 1
ATOM 3890 C CA . SER A 1 492 ? -17.987 9.314 9.182 1.00 92.44 492 SER A CA 1
ATOM 3891 C C . SER A 1 492 ? -17.375 8.549 7.993 1.00 92.44 492 SER A C 1
ATOM 3893 O O . SER A 1 492 ? -17.949 7.556 7.538 1.00 92.44 492 SER A O 1
ATOM 3895 N N . ASP A 1 493 ? -16.203 8.954 7.491 1.00 94.31 493 ASP A N 1
ATOM 3896 C CA . ASP A 1 493 ? -15.534 8.280 6.377 1.00 94.31 493 ASP A CA 1
ATOM 3897 C C . ASP A 1 493 ? -14.794 7.030 6.862 1.00 94.31 493 ASP A C 1
ATOM 3899 O O . ASP A 1 493 ? -13.672 7.108 7.358 1.00 94.31 493 ASP A O 1
ATOM 3903 N N . LYS A 1 494 ? -15.432 5.864 6.708 1.00 96.25 494 LYS A N 1
ATOM 3904 C CA . LYS A 1 494 ? -14.947 4.543 7.151 1.00 96.25 494 LYS A CA 1
ATOM 3905 C C . LYS A 1 494 ? -13.758 4.022 6.329 1.00 96.25 494 LYS A C 1
ATOM 3907 O O . LYS A 1 494 ? -13.825 2.939 5.746 1.00 96.25 494 LYS A O 1
ATOM 3912 N N . TYR A 1 495 ? -12.689 4.806 6.236 1.00 96.50 495 TYR A N 1
ATOM 3913 C CA . TYR A 1 495 ? -11.488 4.521 5.458 1.00 96.50 495 TYR A CA 1
ATOM 3914 C C . TYR A 1 495 ? -10.298 4.155 6.350 1.00 96.50 495 TYR A C 1
ATOM 3916 O O . TYR A 1 495 ? -9.983 4.848 7.316 1.00 96.50 495 TYR A O 1
ATOM 3924 N N . VAL A 1 496 ? -9.588 3.095 5.963 1.00 97.75 496 VAL A N 1
ATOM 3925 C CA . VAL A 1 496 ? -8.314 2.685 6.564 1.00 97.75 496 VAL A CA 1
ATOM 3926 C C . VAL A 1 496 ? -7.206 2.891 5.532 1.00 97.75 496 VAL A C 1
ATOM 3928 O O . VAL A 1 496 ? -7.176 2.225 4.496 1.00 97.75 496 VAL A O 1
ATOM 3931 N N . GLY A 1 497 ? -6.300 3.828 5.809 1.00 95.88 497 GLY A N 1
ATOM 3932 C CA . GLY A 1 497 ? -5.164 4.147 4.947 1.00 95.88 497 GLY A CA 1
ATOM 3933 C C . GLY A 1 497 ? -4.002 3.180 5.129 1.00 95.88 497 GLY A C 1
ATOM 3934 O O . GLY A 1 497 ? -3.823 2.621 6.208 1.00 95.88 497 GLY A O 1
ATOM 3935 N N . CYS A 1 498 ? -3.219 2.942 4.074 1.00 94.94 498 CYS A N 1
ATOM 3936 C CA . CYS A 1 498 ? -2.228 1.856 4.052 1.00 94.94 498 CYS A CA 1
ATOM 3937 C C . CYS A 1 498 ? -0.916 2.222 3.345 1.00 94.94 498 CYS A C 1
ATOM 3939 O O . CYS A 1 498 ? -0.894 2.925 2.334 1.00 94.94 498 CYS A O 1
ATOM 3941 N N . SER A 1 499 ? 0.207 1.663 3.819 1.00 92.69 499 SER A N 1
ATOM 3942 C CA . SER A 1 499 ? 1.539 1.932 3.241 1.00 92.69 499 SER A CA 1
ATOM 3943 C C . SER A 1 499 ? 1.721 1.402 1.803 1.00 92.69 499 SER A C 1
ATOM 3945 O O . SER A 1 499 ? 2.609 1.849 1.058 1.00 92.69 499 SER A O 1
ATOM 3947 N N . LYS A 1 500 ? 0.842 0.481 1.392 1.00 90.19 500 LYS A N 1
ATOM 3948 C CA . LYS A 1 500 ? 0.665 -0.059 0.038 1.00 90.19 500 LYS A CA 1
ATOM 3949 C C . LYS A 1 500 ? -0.825 -0.389 -0.206 1.00 90.19 500 LYS A C 1
ATOM 3951 O O . LYS A 1 500 ? -1.566 -0.483 0.766 1.00 90.19 500 LYS A O 1
ATOM 3956 N N . PRO A 1 501 ? -1.270 -0.583 -1.464 1.00 92.19 501 PRO A N 1
ATOM 3957 C CA . PRO A 1 501 ? -2.618 -1.078 -1.763 1.00 92.19 501 PRO A CA 1
ATOM 3958 C C . PRO A 1 501 ? -2.929 -2.407 -1.054 1.00 92.19 501 PRO A C 1
ATOM 3960 O O . PRO A 1 501 ? -2.017 -3.179 -0.762 1.00 92.19 501 PRO A O 1
ATOM 3963 N N . ALA A 1 502 ? -4.209 -2.705 -0.847 1.00 94.81 502 ALA A N 1
ATOM 3964 C CA . ALA A 1 502 ? -4.657 -3.966 -0.268 1.00 94.81 502 ALA A CA 1
ATOM 3965 C C . ALA A 1 502 ? -4.282 -5.170 -1.151 1.00 94.81 502 ALA A C 1
ATOM 3967 O O . ALA A 1 502 ? -4.196 -5.071 -2.383 1.00 94.81 502 ALA A O 1
ATOM 3968 N N . CYS A 1 503 ? -4.112 -6.338 -0.525 1.00 95.81 503 CYS A N 1
ATOM 3969 C CA . CYS A 1 503 ? -4.059 -7.596 -1.268 1.00 95.81 503 CYS A CA 1
ATOM 3970 C C . CYS A 1 503 ? -5.464 -8.053 -1.688 1.00 95.81 503 CYS A C 1
ATOM 3972 O O . CYS A 1 503 ? -6.461 -7.556 -1.165 1.00 95.81 503 CYS A O 1
ATOM 3974 N N . PHE A 1 504 ? -5.550 -9.036 -2.591 1.00 96.00 504 PHE A N 1
ATOM 3975 C CA . PHE A 1 504 ? -6.835 -9.551 -3.072 1.00 96.00 504 PHE A CA 1
ATOM 3976 C C . PHE A 1 504 ? -7.750 -9.999 -1.917 1.00 96.00 504 PHE A C 1
ATOM 3978 O O . PHE A 1 504 ? -8.888 -9.558 -1.829 1.00 96.00 504 PHE A O 1
ATOM 3985 N N . LEU A 1 505 ? -7.239 -10.804 -0.979 1.00 97.75 505 LEU A N 1
ATOM 3986 C CA . LEU A 1 505 ? -8.050 -11.308 0.137 1.00 97.75 505 LEU A CA 1
ATOM 3987 C C . LEU A 1 505 ? -8.458 -10.205 1.123 1.00 97.75 505 LEU A C 1
ATOM 3989 O O . LEU A 1 505 ? -9.549 -10.270 1.674 1.00 97.75 505 LEU A O 1
ATOM 3993 N N . CYS A 1 506 ? -7.649 -9.159 1.304 1.00 97.88 506 CYS A N 1
ATOM 3994 C CA . CYS A 1 506 ? -8.051 -8.017 2.126 1.00 97.88 506 CYS A CA 1
ATOM 3995 C C . CYS A 1 506 ? -9.136 -7.181 1.444 1.00 97.88 506 CYS A C 1
ATOM 3997 O O . CYS A 1 506 ? -10.117 -6.822 2.085 1.00 97.88 506 CYS A O 1
ATOM 3999 N N . TYR A 1 507 ? -9.001 -6.926 0.140 1.00 97.19 507 TYR A N 1
ATOM 4000 C CA . TYR A 1 507 ? -10.025 -6.235 -0.641 1.00 97.19 507 TYR A CA 1
ATOM 4001 C C . TYR A 1 507 ? -11.361 -6.990 -0.609 1.00 97.19 507 TYR A C 1
ATOM 4003 O O . TY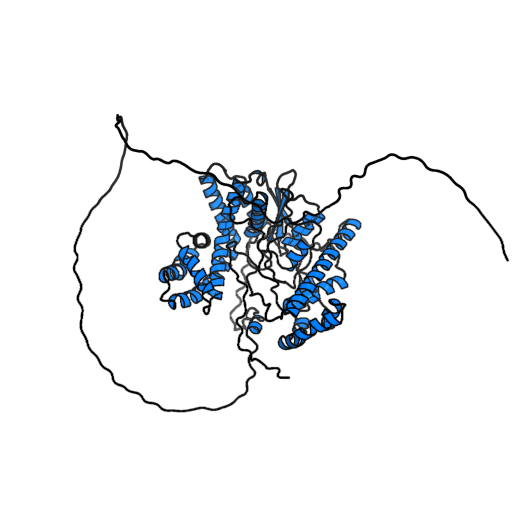R A 1 507 ? -12.401 -6.385 -0.355 1.00 97.19 507 TYR A O 1
ATOM 4011 N N . GLU A 1 508 ? -11.341 -8.316 -0.782 1.00 97.31 508 GLU A N 1
ATOM 4012 C CA . GLU A 1 508 ? -12.567 -9.120 -0.745 1.00 97.31 508 GLU A CA 1
ATOM 4013 C C . GLU A 1 508 ? -13.159 -9.282 0.659 1.00 97.31 508 GLU A C 1
ATOM 4015 O O . GLU A 1 508 ? -14.383 -9.344 0.778 1.00 97.31 508 GLU A O 1
ATOM 4020 N N . TYR A 1 509 ? -12.332 -9.294 1.712 1.00 98.25 509 TYR A N 1
ATOM 4021 C CA . TYR A 1 509 ? -12.804 -9.254 3.099 1.00 98.25 509 TYR A CA 1
ATOM 4022 C C . TYR A 1 509 ? -13.533 -7.936 3.377 1.00 98.25 509 TYR A C 1
ATOM 4024 O O . TYR A 1 509 ? -14.702 -7.953 3.750 1.00 98.25 509 TYR A O 1
ATOM 4032 N N . ILE A 1 510 ? -12.888 -6.795 3.098 1.00 97.62 510 ILE A N 1
ATOM 4033 C CA . ILE A 1 510 ? -13.459 -5.452 3.299 1.00 97.62 510 ILE A CA 1
ATOM 4034 C C . ILE A 1 510 ? -14.723 -5.263 2.443 1.00 97.62 510 ILE A C 1
ATOM 4036 O O . ILE A 1 510 ? -15.721 -4.741 2.931 1.00 97.62 510 ILE A O 1
ATOM 4040 N N . SER A 1 511 ? -14.737 -5.760 1.200 1.00 96.12 511 SER A N 1
ATOM 4041 C CA . SER A 1 511 ? -15.915 -5.713 0.320 1.00 96.12 511 SER A CA 1
ATOM 4042 C C . SER A 1 511 ? -17.094 -6.572 0.790 1.00 96.12 511 SER A C 1
ATOM 4044 O O . SER A 1 511 ? -18.216 -6.307 0.361 1.00 96.12 511 SER A O 1
ATOM 4046 N N . ALA A 1 512 ? -16.867 -7.597 1.611 1.00 97.00 512 ALA A N 1
ATOM 4047 C CA . ALA A 1 512 ? -17.921 -8.421 2.203 1.00 97.00 512 ALA A CA 1
ATOM 4048 C C . ALA A 1 512 ? -18.233 -8.036 3.664 1.00 97.00 512 ALA A C 1
ATOM 4050 O O . ALA A 1 512 ? -19.121 -8.629 4.277 1.00 97.00 512 ALA A O 1
ATOM 4051 N N . HIS A 1 513 ? -17.517 -7.059 4.229 1.00 97.12 513 HIS A N 1
ATOM 4052 C CA . HIS A 1 513 ? -17.601 -6.694 5.636 1.00 97.12 513 HIS A CA 1
ATOM 4053 C C . HIS A 1 513 ? -18.843 -5.818 5.931 1.00 97.12 513 HIS A C 1
ATOM 4055 O O . HIS A 1 513 ? -18.993 -4.744 5.338 1.00 97.12 513 HIS A O 1
ATOM 4061 N N . PRO A 1 514 ? -19.723 -6.205 6.880 1.00 95.06 514 PRO A N 1
ATOM 4062 C CA . PRO A 1 514 ? -21.038 -5.579 7.066 1.00 95.06 514 PRO A CA 1
ATOM 4063 C C . PRO A 1 514 ? -20.974 -4.127 7.561 1.00 95.06 514 PRO A C 1
ATOM 4065 O O . PRO A 1 514 ? -21.915 -3.368 7.358 1.00 95.06 514 PRO A O 1
ATOM 4068 N N . GLY A 1 515 ? -19.859 -3.710 8.172 1.00 93.94 515 GLY A N 1
ATOM 4069 C CA . GLY A 1 515 ? -19.680 -2.344 8.675 1.00 93.94 515 GLY A CA 1
ATOM 4070 C C . GLY A 1 515 ? -19.647 -1.233 7.610 1.00 93.94 515 GLY A C 1
ATOM 4071 O O . GLY A 1 515 ? -19.679 -0.063 7.992 1.00 93.94 515 GLY A O 1
ATOM 4072 N N . GLY A 1 516 ? -19.607 -1.559 6.309 1.00 93.06 516 GLY A N 1
ATOM 4073 C CA . GLY A 1 516 ? -19.715 -0.578 5.217 1.00 93.06 516 GLY A CA 1
ATOM 4074 C C . GLY A 1 516 ? -18.480 0.314 5.056 1.00 93.06 516 GLY A C 1
ATOM 4075 O O . GLY A 1 516 ? -18.592 1.537 5.062 1.00 93.06 516 GLY A O 1
ATOM 4076 N N . PHE A 1 517 ? -17.299 -0.298 4.967 1.00 96.31 517 PHE A N 1
ATOM 4077 C CA . PHE A 1 517 ? -16.015 0.404 4.874 1.00 96.31 517 PHE A CA 1
ATOM 4078 C C . PHE A 1 517 ? -15.715 0.887 3.447 1.00 96.31 517 PHE A C 1
ATOM 4080 O O . PHE A 1 517 ? -16.085 0.248 2.460 1.00 96.31 517 PHE A O 1
ATOM 4087 N N . ALA A 1 518 ? -15.003 2.009 3.336 1.00 94.50 518 ALA A N 1
ATOM 4088 C CA . ALA A 1 518 ? -14.556 2.559 2.063 1.00 94.50 518 ALA A CA 1
ATOM 4089 C C . ALA A 1 518 ? -13.480 1.654 1.436 1.00 94.50 518 ALA A C 1
ATOM 4091 O O . ALA A 1 518 ? -12.460 1.352 2.058 1.00 94.50 518 ALA A O 1
ATOM 4092 N N . LEU A 1 519 ? -13.705 1.217 0.193 1.00 92.94 519 LEU A N 1
ATOM 4093 C CA . LEU A 1 519 ? -12.844 0.228 -0.459 1.00 92.94 519 LEU A CA 1
ATOM 4094 C C . LEU A 1 519 ? -11.448 0.800 -0.782 1.00 92.94 519 LEU A C 1
ATOM 4096 O O . LEU A 1 519 ? -11.351 1.823 -1.470 1.00 92.94 519 LEU A O 1
ATOM 4100 N N . PRO A 1 520 ? -10.356 0.136 -0.361 1.00 91.69 520 PRO A N 1
ATOM 4101 C CA . PRO A 1 520 ? -9.003 0.553 -0.708 1.00 91.69 520 PRO A CA 1
ATOM 4102 C C . PRO A 1 520 ? -8.675 0.240 -2.176 1.00 91.69 520 PRO A C 1
ATOM 4104 O O . PRO A 1 520 ? -9.289 -0.615 -2.818 1.00 91.69 520 PRO A O 1
ATOM 4107 N N . ALA A 1 521 ? -7.625 0.878 -2.698 1.00 91.06 521 ALA A N 1
ATOM 4108 C CA . ALA A 1 521 ? -6.959 0.397 -3.908 1.00 91.06 521 ALA A CA 1
ATOM 4109 C C . ALA A 1 521 ? -6.443 -1.039 -3.682 1.00 91.06 521 ALA A C 1
ATOM 4111 O O . ALA A 1 521 ? -5.904 -1.317 -2.610 1.00 91.06 521 ALA A O 1
ATOM 4112 N N . THR A 1 522 ? -6.531 -1.928 -4.677 1.00 91.50 522 THR A N 1
ATOM 4113 C CA . THR A 1 522 ? -5.997 -3.301 -4.590 1.00 91.50 522 THR A CA 1
ATOM 4114 C C . THR A 1 522 ? -4.883 -3.550 -5.606 1.00 91.50 522 THR A C 1
ATOM 4116 O O . THR A 1 522 ? -4.980 -3.190 -6.781 1.00 91.50 522 THR A O 1
ATOM 4119 N N . HIS A 1 523 ? -3.810 -4.208 -5.157 1.00 90.12 523 HIS A N 1
ATOM 4120 C CA . HIS A 1 523 ? -2.752 -4.736 -6.025 1.00 90.12 523 HIS A CA 1
ATOM 4121 C C . HIS A 1 523 ? -3.029 -6.178 -6.488 1.00 90.12 523 HIS A C 1
ATOM 4123 O O . HIS A 1 523 ? -2.130 -6.833 -7.004 1.00 90.12 523 HIS A O 1
ATOM 4129 N N . ASN A 1 524 ? -4.224 -6.716 -6.215 1.00 92.44 524 ASN A N 1
ATOM 4130 C CA . ASN A 1 524 ? -4.746 -7.991 -6.718 1.00 92.44 524 ASN A CA 1
ATOM 4131 C C . ASN A 1 524 ? -3.767 -9.184 -6.689 1.00 92.44 524 ASN A C 1
ATOM 4133 O O . ASN A 1 524 ? -3.810 -10.054 -7.559 1.00 92.44 524 ASN A O 1
ATOM 4137 N N . LYS A 1 525 ? -2.916 -9.273 -5.651 1.00 92.88 525 LYS A N 1
ATOM 4138 C CA . LYS A 1 525 ? -2.129 -10.487 -5.372 1.00 92.88 525 LYS A CA 1
ATOM 4139 C C . LYS A 1 525 ? -2.786 -11.339 -4.299 1.00 92.88 525 LYS A C 1
ATOM 4141 O O . LYS A 1 525 ? -3.280 -10.812 -3.300 1.00 92.88 525 LYS A O 1
ATOM 4146 N N . LEU A 1 526 ? -2.725 -12.647 -4.504 1.00 94.81 526 LEU A N 1
ATOM 4147 C CA . LEU A 1 526 ? -3.225 -13.693 -3.626 1.00 94.81 526 LEU A CA 1
ATOM 4148 C C . LEU A 1 526 ? -2.092 -14.252 -2.748 1.00 94.81 526 LEU A C 1
ATOM 4150 O O . LEU A 1 526 ? -1.232 -15.004 -3.216 1.00 94.81 526 LEU A O 1
ATOM 4154 N N . TYR A 1 527 ? -2.117 -13.921 -1.457 1.00 93.62 527 TYR A N 1
ATOM 4155 C CA . TYR A 1 527 ? -1.200 -14.482 -0.465 1.00 93.62 527 TYR A CA 1
ATOM 4156 C C . TYR A 1 527 ? -1.854 -15.668 0.251 1.00 93.62 527 TYR A C 1
ATOM 4158 O O . TYR A 1 527 ? -2.844 -15.491 0.954 1.00 93.62 527 TYR A O 1
ATOM 4166 N N . ARG A 1 528 ? -1.284 -16.876 0.124 1.00 94.19 528 ARG A N 1
ATOM 4167 C CA . ARG A 1 528 ? -1.789 -18.069 0.835 1.00 94.19 528 ARG A CA 1
ATOM 4168 C C . ARG A 1 528 ? -1.679 -17.958 2.363 1.00 94.19 528 ARG A C 1
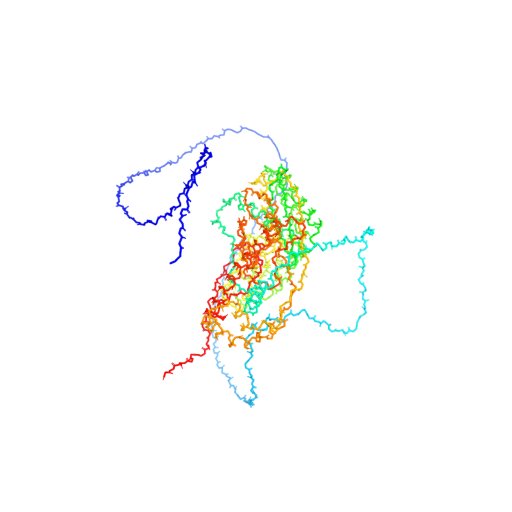ATOM 4170 O O . ARG A 1 528 ? -2.529 -18.468 3.078 1.00 94.19 528 ARG A O 1
ATOM 4177 N N . GLY A 1 529 ? -0.660 -17.247 2.852 1.00 93.81 529 GLY A N 1
ATOM 4178 C CA . GLY A 1 529 ? -0.402 -16.992 4.275 1.00 93.81 529 GLY A CA 1
ATOM 4179 C C . GLY A 1 529 ? -1.237 -15.857 4.880 1.00 93.81 529 GLY A C 1
ATOM 4180 O O . GLY A 1 529 ? -0.734 -15.130 5.731 1.00 93.81 529 GLY A O 1
ATOM 4181 N N . TRP A 1 530 ? -2.476 -15.674 4.432 1.00 96.12 530 TRP A N 1
ATOM 4182 C CA . TRP A 1 530 ? -3.421 -14.680 4.951 1.00 96.12 530 TRP A CA 1
ATOM 4183 C C . TRP A 1 530 ? -4.367 -15.321 5.983 1.00 96.12 530 TRP A C 1
ATOM 4185 O O . TRP A 1 530 ? -4.758 -16.479 5.823 1.00 96.12 530 TRP A O 1
ATOM 4195 N N . ARG A 1 531 ? -4.761 -14.578 7.021 1.00 94.56 531 ARG A N 1
ATOM 4196 C CA . ARG A 1 531 ? -5.842 -14.920 7.962 1.00 94.56 531 ARG A CA 1
ATOM 4197 C C . ARG A 1 531 ? -6.810 -13.740 8.075 1.00 94.56 531 ARG A C 1
ATOM 4199 O O . ARG A 1 531 ? -6.405 -12.587 7.927 1.00 94.56 531 ARG A O 1
ATOM 4206 N N . HIS A 1 532 ? -8.073 -14.044 8.362 1.00 94.88 532 HIS A N 1
ATOM 4207 C CA . HIS A 1 532 ? -9.015 -13.060 8.896 1.00 94.88 532 HIS A CA 1
ATOM 4208 C C . HIS A 1 532 ? -8.525 -12.546 10.263 1.00 94.88 532 HIS A C 1
ATOM 4210 O O . HIS A 1 532 ? -7.760 -13.252 10.920 1.00 94.88 532 HIS A O 1
ATOM 4216 N N . PRO A 1 533 ? -8.993 -11.386 10.742 1.00 94.44 533 PRO A N 1
ATOM 4217 C CA . PRO A 1 533 ? -8.841 -10.999 12.139 1.00 94.44 533 PRO A CA 1
ATOM 4218 C C . PRO A 1 533 ? -9.326 -12.080 13.112 1.00 94.44 533 PRO A C 1
ATOM 4220 O O . PRO A 1 533 ? -10.190 -12.913 12.800 1.00 94.44 533 PRO A O 1
ATOM 4223 N N . ASP A 1 534 ? -8.727 -12.086 14.294 1.00 92.50 534 ASP A N 1
ATOM 4224 C CA . ASP A 1 534 ? -9.055 -13.033 15.350 1.00 92.50 534 ASP A CA 1
ATOM 4225 C C . ASP A 1 534 ? -10.101 -12.421 16.279 1.00 92.50 534 ASP A C 1
ATOM 4227 O O . ASP A 1 534 ? -10.129 -11.211 16.489 1.00 92.50 534 ASP A O 1
ATOM 4231 N N . ILE A 1 535 ? -10.969 -13.270 16.823 1.00 92.12 535 ILE A N 1
ATOM 4232 C CA . ILE A 1 535 ? -11.942 -12.871 17.840 1.00 92.12 535 ILE A CA 1
ATOM 4233 C C . ILE A 1 535 ? -11.401 -13.404 19.157 1.00 92.12 535 ILE A C 1
ATOM 4235 O O . ILE A 1 535 ? -11.202 -14.616 19.275 1.00 92.12 535 ILE A O 1
ATOM 4239 N N . ILE A 1 536 ? -11.137 -12.501 20.095 1.00 90.00 536 ILE A N 1
ATOM 4240 C CA . ILE A 1 536 ? -10.713 -12.834 21.453 1.00 90.00 536 ILE A CA 1
ATOM 4241 C C . ILE A 1 536 ? -11.933 -13.373 22.212 1.00 90.00 536 ILE A C 1
ATOM 4243 O O . ILE A 1 536 ? -13.045 -12.883 22.033 1.00 90.00 536 ILE A O 1
ATOM 4247 N N . ASP A 1 537 ? -11.739 -14.423 23.002 1.00 88.75 537 ASP A N 1
ATOM 4248 C CA . ASP A 1 537 ? -12.775 -15.097 23.794 1.00 88.75 537 ASP A CA 1
ATOM 4249 C C . ASP A 1 537 ? -12.837 -14.480 25.212 1.00 88.75 537 ASP A C 1
ATOM 4251 O O . ASP A 1 537 ? -12.702 -15.167 26.222 1.00 88.75 537 ASP A O 1
ATOM 4255 N N . ASP A 1 538 ? -12.949 -13.144 25.269 1.00 86.88 538 ASP A N 1
ATOM 4256 C CA . ASP A 1 538 ? -12.935 -12.306 26.486 1.00 86.88 538 ASP A CA 1
ATOM 4257 C C . ASP A 1 538 ? -14.237 -11.504 26.715 1.00 86.88 538 ASP A C 1
ATOM 4259 O O . ASP A 1 538 ? -14.415 -10.885 27.766 1.00 86.88 538 ASP A O 1
ATOM 4263 N N . GLY A 1 539 ? -15.152 -11.508 25.740 1.00 85.81 539 GLY A N 1
ATOM 4264 C CA . GLY A 1 539 ? -16.381 -10.709 25.740 1.00 85.81 539 GLY A CA 1
ATOM 4265 C C . GLY A 1 539 ? -17.659 -11.441 26.190 1.00 85.81 539 GLY A C 1
ATOM 4266 O O . GLY A 1 539 ? -17.664 -12.648 26.446 1.00 85.81 539 GLY A O 1
ATOM 4267 N N . PRO A 1 540 ? -18.803 -10.731 26.252 1.00 91.00 540 PRO A N 1
ATOM 4268 C CA . PRO A 1 540 ? -20.110 -11.343 26.474 1.00 91.00 540 PRO A CA 1
ATOM 4269 C C . PRO A 1 540 ? -20.455 -12.326 25.351 1.00 91.00 540 PRO A C 1
ATOM 4271 O O . PRO A 1 540 ? -20.335 -11.998 24.170 1.00 91.00 540 PRO A O 1
ATOM 4274 N N . LYS A 1 541 ? -20.961 -13.515 25.698 1.00 91.38 541 LYS A N 1
ATOM 4275 C CA . LYS A 1 541 ? -21.216 -14.585 24.719 1.00 91.38 541 LYS A CA 1
ATOM 4276 C C . LYS A 1 541 ? -22.067 -14.147 23.517 1.00 91.38 541 LYS A C 1
ATOM 4278 O O . LYS A 1 541 ? -21.796 -14.580 22.405 1.00 91.38 541 LYS A O 1
ATOM 4283 N N . GLU A 1 542 ? -23.068 -13.292 23.713 1.00 91.81 542 GLU A N 1
ATOM 4284 C CA . GLU A 1 542 ? -23.932 -12.812 22.622 1.00 91.81 542 GLU A CA 1
ATOM 4285 C C . GLU A 1 542 ? -23.179 -11.917 21.619 1.00 91.81 542 GLU A C 1
ATOM 4287 O O . GLU A 1 542 ? -23.416 -12.006 20.412 1.00 91.81 542 GLU A O 1
ATOM 4292 N N . GLU A 1 543 ? -22.222 -11.111 22.094 1.00 89.81 543 GLU A N 1
ATOM 4293 C CA . GLU A 1 543 ? -21.310 -10.324 21.253 1.00 89.81 543 GLU A CA 1
ATOM 4294 C C . GLU A 1 543 ? -20.357 -11.253 20.488 1.00 89.81 543 GLU A C 1
ATOM 4296 O O . GLU A 1 543 ? -20.192 -11.114 19.276 1.00 89.81 543 GLU A O 1
ATOM 4301 N N . LEU A 1 544 ? -19.802 -12.261 21.167 1.00 91.44 544 LEU A N 1
ATOM 4302 C CA . LEU A 1 544 ? -18.904 -13.257 20.578 1.00 91.44 544 LEU A CA 1
ATOM 4303 C C . LEU A 1 544 ? -19.596 -14.121 19.506 1.00 91.44 544 LEU A C 1
ATOM 4305 O O . LEU A 1 544 ? -19.061 -14.281 18.405 1.00 91.44 544 LEU A O 1
ATOM 4309 N N . ASP A 1 545 ? -20.811 -14.613 19.773 1.00 93.19 545 ASP A N 1
ATOM 4310 C CA . ASP A 1 545 ? -21.646 -15.346 18.810 1.00 93.19 545 ASP A CA 1
ATOM 4311 C C . ASP A 1 545 ? -22.003 -14.454 17.597 1.00 93.19 545 ASP A C 1
ATOM 4313 O O . ASP A 1 545 ? -21.997 -14.921 16.450 1.00 93.19 545 ASP A O 1
ATOM 4317 N N . HIS A 1 546 ? -22.260 -13.156 17.812 1.00 92.25 546 HIS A N 1
ATOM 4318 C CA . HIS A 1 546 ? -22.495 -12.184 16.739 1.00 92.25 546 HIS A CA 1
ATOM 4319 C C . HIS A 1 546 ? -21.239 -11.940 15.885 1.00 92.25 546 HIS A C 1
ATOM 4321 O O . HIS A 1 546 ? -21.299 -12.076 14.659 1.00 92.25 546 HIS A O 1
ATOM 4327 N N . LEU A 1 547 ? -20.091 -11.645 16.504 1.00 92.44 547 LEU A N 1
ATOM 4328 C CA . LEU A 1 547 ? -18.814 -11.440 15.814 1.00 92.44 547 LEU A CA 1
ATOM 4329 C C . LEU A 1 547 ? -18.399 -12.699 15.037 1.00 92.44 547 LEU A C 1
ATOM 4331 O O . LEU A 1 547 ? -18.031 -12.608 13.861 1.00 92.44 547 LEU A O 1
ATOM 4335 N N . GLN A 1 548 ? -18.545 -13.893 15.629 1.00 94.56 548 GLN A N 1
ATOM 4336 C CA . GLN A 1 548 ? -18.290 -15.157 14.935 1.00 94.56 548 GLN A CA 1
ATOM 4337 C C . GLN A 1 548 ? -19.196 -15.307 13.709 1.00 94.56 548 GLN A C 1
ATOM 4339 O O . GLN A 1 548 ? -18.709 -15.674 12.636 1.00 94.56 548 GLN A O 1
ATOM 4344 N N . LYS A 1 549 ? -20.495 -15.019 13.838 1.00 95.19 549 LYS A N 1
ATOM 4345 C CA . LYS A 1 549 ? -21.461 -15.100 12.734 1.00 95.19 549 LYS A CA 1
ATOM 4346 C C . LYS A 1 549 ? -21.126 -14.115 11.610 1.00 95.19 549 LYS A C 1
ATOM 4348 O O . LYS A 1 549 ? -21.167 -14.506 10.444 1.00 95.19 549 LYS A O 1
ATOM 4353 N N . CYS A 1 550 ? -20.732 -12.884 11.933 1.00 95.06 550 CYS A N 1
ATOM 4354 C CA . CYS A 1 550 ? -20.266 -11.898 10.955 1.00 95.06 550 CYS A CA 1
ATOM 4355 C C . CYS A 1 550 ? -19.013 -12.382 10.211 1.00 95.06 550 CYS A C 1
ATOM 4357 O O . CYS A 1 550 ? -19.025 -12.451 8.980 1.00 95.06 550 CYS A O 1
ATOM 4359 N N . ARG A 1 551 ? -17.979 -12.829 10.934 1.00 96.00 551 ARG A N 1
ATOM 4360 C CA . ARG A 1 551 ? -16.745 -13.385 10.352 1.00 96.00 551 ARG A CA 1
ATOM 4361 C C . ARG A 1 551 ? -17.014 -14.612 9.471 1.00 96.00 551 ARG A C 1
ATOM 4363 O O . ARG A 1 551 ? -16.461 -14.729 8.378 1.00 96.00 551 ARG A O 1
ATOM 4370 N N . GLU A 1 552 ? -17.899 -15.517 9.891 1.00 96.81 552 GLU A N 1
ATOM 4371 C CA . GLU A 1 552 ? -18.296 -16.673 9.075 1.00 96.81 552 GLU A CA 1
ATOM 4372 C C . GLU A 1 552 ? -19.080 -16.279 7.815 1.00 96.81 552 GLU A C 1
ATOM 4374 O O . GLU A 1 552 ? -18.885 -16.903 6.768 1.00 96.81 552 GLU A O 1
ATOM 4379 N N . ASN A 1 553 ? -19.929 -15.250 7.875 1.00 97.56 553 ASN A N 1
ATOM 4380 C CA . ASN A 1 553 ? -20.628 -14.727 6.700 1.00 97.56 553 ASN A CA 1
ATOM 4381 C C . ASN A 1 553 ? -19.636 -14.132 5.689 1.00 97.56 553 ASN A C 1
ATOM 4383 O O . ASN A 1 553 ? -19.653 -14.534 4.526 1.00 97.56 553 ASN A O 1
ATOM 4387 N N . ILE A 1 554 ? -18.712 -13.274 6.141 1.00 98.00 554 ILE A N 1
ATOM 4388 C CA . ILE A 1 554 ? -17.660 -12.669 5.303 1.00 98.00 554 ILE A CA 1
ATOM 4389 C C . ILE A 1 554 ? -16.867 -13.756 4.564 1.00 98.00 554 ILE A C 1
ATOM 4391 O O . ILE A 1 554 ? -16.759 -13.728 3.337 1.00 98.00 554 ILE A O 1
ATOM 4395 N N . ILE A 1 555 ? -16.383 -14.777 5.282 1.00 97.81 555 ILE A N 1
ATOM 4396 C CA . ILE A 1 555 ? -15.626 -15.880 4.672 1.00 97.81 555 ILE A CA 1
ATOM 4397 C C . ILE A 1 555 ? -16.491 -16.702 3.697 1.00 97.81 555 ILE A C 1
ATOM 4399 O O . ILE A 1 555 ? -15.977 -17.165 2.677 1.00 97.81 555 ILE A O 1
ATOM 4403 N N . ASN A 1 556 ? -17.799 -16.869 3.933 1.00 97.31 556 ASN A N 1
ATOM 4404 C CA . ASN A 1 556 ? -18.681 -17.519 2.955 1.00 97.31 556 ASN A CA 1
ATOM 4405 C C . ASN A 1 556 ? -18.846 -16.696 1.665 1.00 97.31 556 ASN A C 1
ATOM 4407 O O . ASN A 1 556 ? -18.824 -17.292 0.586 1.00 97.31 556 ASN A O 1
ATOM 4411 N N . GLU A 1 557 ? -18.956 -15.367 1.743 1.00 97.69 557 GLU A N 1
ATOM 4412 C CA . GLU A 1 557 ? -19.005 -14.497 0.557 1.00 97.69 557 GLU A CA 1
ATOM 4413 C C . GLU A 1 557 ? -17.672 -14.493 -0.203 1.00 97.69 557 GLU A C 1
ATOM 4415 O O . GLU A 1 557 ? -17.656 -14.673 -1.424 1.00 97.69 557 GLU A O 1
ATOM 4420 N N . MET A 1 558 ? -16.540 -14.415 0.507 1.00 97.50 558 MET A N 1
ATOM 4421 C CA . MET A 1 558 ? -15.212 -14.575 -0.098 1.00 97.50 558 MET A CA 1
ATOM 4422 C C . MET A 1 558 ? -15.093 -15.918 -0.833 1.00 97.50 558 MET A C 1
ATOM 4424 O O . MET A 1 558 ? -14.621 -15.952 -1.966 1.00 97.50 558 MET A O 1
ATOM 4428 N N . VAL A 1 559 ? -15.587 -17.022 -0.254 1.00 96.25 559 VAL A N 1
ATOM 4429 C CA . VAL A 1 559 ? -15.606 -18.347 -0.909 1.00 96.25 559 VAL A CA 1
ATOM 4430 C C . VAL A 1 559 ? -16.440 -18.358 -2.200 1.00 96.25 559 VAL A C 1
ATOM 4432 O O . VAL A 1 559 ? -16.070 -19.068 -3.138 1.00 96.25 559 VAL A O 1
ATOM 4435 N N . LYS A 1 560 ? -17.523 -17.569 -2.309 1.00 95.38 560 LYS A N 1
ATOM 4436 C CA . LYS A 1 560 ? -18.261 -17.414 -3.581 1.00 95.38 560 LYS A CA 1
ATOM 4437 C C . LYS A 1 560 ? -17.405 -16.703 -4.632 1.00 95.38 560 LYS A C 1
ATOM 4439 O O . LYS A 1 560 ? -17.281 -17.210 -5.745 1.00 95.38 560 LYS A O 1
ATOM 4444 N N . LYS A 1 561 ? -16.779 -15.573 -4.280 1.00 94.50 561 LYS A N 1
ATOM 4445 C CA . LYS A 1 561 ? -15.939 -14.783 -5.200 1.00 94.50 561 LYS A CA 1
ATOM 4446 C C . LYS A 1 561 ? -14.687 -15.545 -5.656 1.00 94.50 561 LYS A C 1
ATOM 4448 O O . LYS A 1 561 ? -14.390 -15.590 -6.846 1.00 94.50 561 LYS A O 1
ATOM 4453 N N . ILE A 1 562 ? -14.017 -16.233 -4.730 1.00 94.25 562 ILE A N 1
ATOM 4454 C CA . ILE A 1 562 ? -12.881 -17.136 -4.988 1.00 94.25 562 ILE A CA 1
ATOM 4455 C C . ILE A 1 562 ? -13.280 -18.247 -5.975 1.00 94.25 562 ILE A C 1
ATOM 4457 O O . ILE A 1 562 ? -12.566 -18.506 -6.943 1.00 94.25 562 ILE A O 1
ATOM 4461 N N . ARG A 1 563 ? -14.453 -18.871 -5.785 1.00 92.75 563 ARG A N 1
ATOM 4462 C CA . ARG A 1 563 ? -14.992 -19.872 -6.721 1.00 92.75 563 ARG A CA 1
ATOM 4463 C C . ARG A 1 563 ? -15.265 -19.279 -8.104 1.00 92.75 563 ARG A C 1
ATOM 4465 O O . ARG A 1 563 ? -14.919 -19.918 -9.097 1.00 92.75 563 ARG A O 1
ATOM 4472 N N . ALA A 1 564 ? -15.864 -18.090 -8.176 1.00 91.81 564 ALA A N 1
ATOM 4473 C CA . ALA A 1 564 ? -16.147 -17.413 -9.440 1.00 91.81 564 ALA A CA 1
ATOM 4474 C C . ALA A 1 564 ? -14.853 -17.130 -10.223 1.00 91.81 564 ALA A C 1
ATOM 4476 O O . ALA A 1 564 ? -14.733 -17.581 -11.359 1.00 91.81 564 ALA A O 1
ATOM 4477 N N . GLN A 1 565 ? -13.846 -16.516 -9.589 1.00 89.94 565 GLN A N 1
ATOM 4478 C CA . GLN A 1 565 ? -12.557 -16.233 -10.233 1.00 89.94 565 GLN A CA 1
ATOM 4479 C C . GLN A 1 565 ? -11.796 -17.488 -10.676 1.00 89.94 565 GLN A C 1
ATOM 4481 O O . GLN A 1 565 ? -11.195 -17.483 -11.749 1.00 89.94 565 GLN A O 1
ATOM 4486 N N . LEU A 1 566 ? -11.801 -18.571 -9.885 1.00 89.25 566 LEU A N 1
ATOM 4487 C CA . LEU A 1 566 ? -11.192 -19.830 -10.331 1.00 89.25 566 LEU A CA 1
ATOM 4488 C C . LEU A 1 566 ? -11.924 -20.377 -11.567 1.00 89.25 566 LEU A C 1
ATOM 4490 O O . LEU A 1 566 ? -11.283 -20.813 -12.519 1.00 89.25 566 LEU A O 1
ATOM 4494 N N . SER A 1 567 ? -13.258 -20.318 -11.574 1.00 90.25 567 SER A N 1
ATOM 4495 C CA . SER A 1 567 ? -14.075 -20.782 -12.703 1.00 90.25 567 SER A CA 1
ATOM 4496 C C . SER A 1 567 ? -13.809 -19.964 -13.969 1.00 90.25 567 SER A C 1
ATOM 4498 O O . SER A 1 567 ? -13.664 -20.533 -15.045 1.00 90.25 567 SER A O 1
ATOM 4500 N N . GLU A 1 568 ? -13.703 -18.642 -13.840 1.00 88.06 568 GLU A N 1
ATOM 4501 C CA . GLU A 1 568 ? -13.377 -17.714 -14.926 1.00 88.06 568 GLU A CA 1
ATOM 4502 C C . GLU A 1 568 ? -11.966 -17.953 -15.486 1.00 88.06 568 GLU A C 1
ATOM 4504 O O . GLU A 1 568 ? -11.803 -18.113 -16.695 1.00 88.06 568 GLU A O 1
ATOM 4509 N N . GLN A 1 569 ? -10.950 -18.074 -14.621 1.00 84.56 569 GLN A N 1
ATOM 4510 C CA . GLN A 1 569 ? -9.571 -18.351 -15.039 1.00 84.56 569 GLN A CA 1
ATOM 4511 C C . GLN A 1 569 ? -9.439 -19.696 -15.771 1.00 84.56 569 GLN A C 1
ATOM 4513 O O . GLN A 1 569 ? -8.667 -19.802 -16.723 1.00 84.56 569 GLN A O 1
ATOM 4518 N N . LEU A 1 570 ? -10.179 -20.722 -15.340 1.00 85.62 570 LEU A N 1
ATOM 4519 C CA . LEU A 1 570 ? -10.173 -22.037 -15.986 1.00 85.62 570 LEU A CA 1
ATOM 4520 C C . LEU A 1 570 ? -10.929 -22.030 -17.322 1.00 85.62 570 LEU A C 1
ATOM 4522 O O . LEU A 1 570 ? -10.440 -22.612 -18.287 1.00 85.62 570 LEU A O 1
ATOM 4526 N N . ARG A 1 571 ? -12.081 -21.348 -17.404 1.00 85.75 571 ARG A N 1
ATOM 4527 C CA . ARG A 1 571 ? -12.868 -21.218 -18.646 1.00 85.75 571 ARG A CA 1
ATOM 4528 C C . ARG A 1 571 ? -12.153 -20.374 -19.707 1.00 85.75 571 ARG A C 1
ATOM 4530 O O . ARG A 1 571 ? -12.219 -20.715 -20.880 1.00 85.75 571 ARG A O 1
ATOM 4537 N N . GLY A 1 572 ? -11.461 -19.307 -19.303 1.00 75.56 572 GLY A N 1
ATOM 4538 C CA . GLY A 1 572 ? -10.696 -18.427 -20.196 1.00 75.56 572 GLY A CA 1
ATOM 4539 C C . GLY A 1 572 ? -9.263 -18.885 -20.502 1.00 75.56 572 GLY A C 1
ATOM 4540 O O . GLY A 1 572 ? -8.530 -18.161 -21.165 1.00 75.56 572 GLY A O 1
ATOM 4541 N N . GLY A 1 573 ? -8.847 -20.062 -20.021 1.00 69.88 573 GLY A N 1
ATOM 4542 C CA . GLY A 1 573 ? -7.522 -20.629 -20.272 1.00 69.88 573 GLY A CA 1
ATOM 4543 C C . GLY A 1 573 ? -6.402 -20.010 -19.424 1.00 69.88 573 GLY A C 1
ATOM 4544 O O . GLY A 1 573 ? -6.112 -18.814 -19.484 1.00 69.88 573 GLY A O 1
ATOM 4545 N N . ILE A 1 574 ? -5.687 -20.860 -18.677 1.00 63.34 574 ILE A N 1
ATOM 4546 C CA . ILE A 1 574 ? -4.642 -20.431 -17.726 1.00 63.34 574 ILE A CA 1
ATOM 4547 C C . ILE A 1 574 ? -3.471 -19.707 -18.425 1.00 63.34 574 ILE A C 1
ATOM 4549 O O . ILE A 1 574 ? -2.820 -18.868 -17.808 1.00 63.34 574 ILE A O 1
ATOM 4553 N N . GLY A 1 575 ? -3.214 -19.984 -19.710 1.00 56.84 575 GLY A N 1
ATOM 4554 C CA . GLY A 1 575 ? -2.186 -19.294 -20.501 1.00 56.84 575 GLY A CA 1
ATOM 4555 C C . GLY A 1 575 ? -2.603 -17.929 -21.067 1.00 56.84 575 GLY A C 1
ATOM 4556 O O . GLY A 1 575 ? -1.756 -17.052 -21.200 1.00 56.84 575 GLY A O 1
ATOM 4557 N N . GLN A 1 576 ? -3.887 -17.718 -21.381 1.00 49.94 576 GLN A N 1
ATOM 4558 C CA . GLN A 1 576 ? -4.356 -16.479 -22.027 1.00 49.94 576 GLN A CA 1
ATOM 4559 C C . GLN A 1 576 ? -4.675 -15.378 -21.005 1.00 49.94 576 GLN A C 1
ATOM 4561 O O . GLN A 1 576 ? -4.367 -14.213 -21.239 1.00 49.94 576 GLN A O 1
ATOM 4566 N N . ASN A 1 577 ? -5.198 -15.750 -19.832 1.00 51.69 577 ASN A N 1
ATOM 4567 C CA . ASN A 1 577 ? -5.566 -14.818 -18.758 1.00 51.69 577 ASN A CA 1
ATOM 4568 C C . ASN A 1 577 ? -4.447 -14.578 -17.718 1.00 51.69 577 ASN A C 1
ATOM 4570 O O . ASN A 1 577 ? -4.716 -14.240 -16.561 1.00 51.69 577 ASN A O 1
ATOM 4574 N N . GLN A 1 578 ? -3.176 -14.754 -18.098 1.00 60.78 578 GLN A N 1
ATOM 4575 C CA . GLN A 1 578 ? -2.037 -14.515 -17.207 1.00 60.78 578 GLN A CA 1
ATOM 4576 C C . GLN A 1 578 ? -1.662 -13.026 -17.132 1.00 60.78 578 GLN A C 1
ATOM 4578 O O . GLN A 1 578 ? -0.882 -12.494 -17.921 1.00 60.78 578 GLN A O 1
ATOM 4583 N N . TRP A 1 579 ? -2.204 -12.349 -16.119 1.00 64.75 579 TRP A N 1
ATOM 4584 C CA . TRP A 1 579 ? -1.785 -11.004 -15.724 1.00 64.75 579 TRP A CA 1
ATOM 4585 C C . TRP A 1 579 ? -0.281 -10.953 -15.426 1.00 64.75 579 TRP A C 1
ATOM 4587 O O . TRP A 1 579 ? 0.209 -11.701 -14.576 1.00 64.75 579 TRP A O 1
ATOM 4597 N N . ARG A 1 580 ? 0.443 -10.018 -16.061 1.00 68.00 580 ARG A N 1
ATOM 4598 C CA . ARG A 1 580 ? 1.870 -9.790 -15.777 1.00 68.00 580 ARG A CA 1
ATOM 4599 C C . ARG A 1 580 ? 2.102 -9.535 -14.284 1.00 68.00 580 ARG A C 1
ATOM 4601 O O . ARG A 1 580 ? 1.380 -8.760 -13.642 1.00 68.00 580 ARG A O 1
ATOM 4608 N N . SER A 1 581 ? 3.153 -10.159 -13.751 1.00 74.00 581 SER A N 1
ATOM 4609 C CA . SER A 1 581 ? 3.645 -9.869 -12.406 1.00 74.00 581 SER A CA 1
ATOM 4610 C C . SER A 1 581 ? 4.011 -8.390 -12.298 1.00 74.00 581 SER A C 1
ATOM 4612 O O . SER A 1 581 ? 4.658 -7.826 -13.174 1.00 74.00 581 SER A O 1
ATOM 4614 N N . HIS A 1 582 ? 3.578 -7.754 -11.217 1.00 77.31 582 HIS A N 1
ATOM 4615 C CA . HIS A 1 582 ? 3.820 -6.343 -10.937 1.00 77.31 582 HIS A CA 1
ATOM 4616 C C . HIS A 1 582 ? 4.164 -6.162 -9.449 1.00 77.31 582 HIS A C 1
ATOM 4618 O O . HIS A 1 582 ? 3.834 -7.038 -8.644 1.00 77.31 582 HIS A O 1
ATOM 4624 N N . PRO A 1 583 ? 4.826 -5.069 -9.027 1.00 76.94 583 PRO A N 1
ATOM 4625 C CA . PRO A 1 583 ? 5.071 -4.809 -7.606 1.00 76.94 583 PRO A CA 1
ATOM 4626 C C . PRO A 1 583 ? 3.768 -4.751 -6.793 1.00 76.94 583 PRO A C 1
ATOM 4628 O O . PRO A 1 583 ? 2.737 -4.320 -7.301 1.00 76.94 583 PRO A O 1
ATOM 4631 N N . ASP A 1 584 ? 3.794 -5.158 -5.523 1.00 75.12 584 ASP A N 1
ATOM 4632 C CA . ASP A 1 584 ? 2.622 -5.040 -4.636 1.00 75.12 584 ASP A CA 1
ATOM 4633 C C . ASP A 1 584 ? 2.313 -3.569 -4.292 1.00 75.12 584 ASP A C 1
ATOM 4635 O O . ASP A 1 584 ? 1.168 -3.144 -4.184 1.00 75.12 584 ASP A O 1
ATOM 4639 N N . SER A 1 585 ? 3.359 -2.756 -4.202 1.00 76.94 585 SER A N 1
ATOM 4640 C CA . SER A 1 585 ? 3.303 -1.369 -3.773 1.00 76.94 585 SER A CA 1
ATOM 4641 C C . SER A 1 585 ? 3.083 -0.411 -4.948 1.00 76.94 585 SER A C 1
ATOM 4643 O O . SER A 1 585 ? 3.434 -0.705 -6.096 1.00 76.94 585 SER A O 1
ATOM 4645 N N . SER A 1 586 ? 2.467 0.742 -4.673 1.00 69.12 586 SER A N 1
ATOM 4646 C CA . SER A 1 586 ? 2.182 1.797 -5.656 1.00 69.12 586 SER A CA 1
ATOM 4647 C C . SER A 1 586 ? 3.154 2.978 -5.537 1.00 69.12 586 SER A C 1
ATOM 4649 O O . SER A 1 586 ? 3.665 3.292 -4.455 1.00 69.12 586 SER A O 1
ATOM 4651 N N . THR A 1 587 ? 3.393 3.649 -6.662 1.00 66.62 587 THR A N 1
ATOM 4652 C CA . THR A 1 587 ? 4.237 4.850 -6.798 1.00 66.62 587 THR A CA 1
ATOM 4653 C C . THR A 1 587 ? 3.451 6.162 -6.709 1.00 66.62 587 THR A C 1
ATOM 4655 O O . THR A 1 587 ? 4.050 7.217 -6.550 1.00 66.62 587 THR A O 1
ATOM 4658 N N . GLY A 1 588 ? 2.118 6.128 -6.820 1.00 53.06 588 GLY A N 1
ATOM 4659 C CA . GLY A 1 588 ? 1.256 7.320 -6.893 1.00 53.06 588 GLY A CA 1
ATOM 4660 C C . GLY A 1 588 ? 1.224 7.966 -8.286 1.00 53.06 588 GLY A C 1
ATOM 4661 O O . GLY A 1 588 ? 0.157 8.353 -8.756 1.00 53.06 588 GLY A O 1
ATOM 4662 N N . VAL A 1 589 ? 2.360 7.985 -8.988 1.00 47.75 589 VAL A N 1
ATOM 4663 C CA . VAL A 1 589 ? 2.455 8.345 -10.412 1.00 47.75 589 VAL A CA 1
ATOM 4664 C C . VAL A 1 589 ? 1.650 7.348 -11.257 1.00 47.75 589 VAL A C 1
ATOM 4666 O O . VAL A 1 589 ? 1.685 6.135 -11.019 1.00 47.75 589 VAL A O 1
ATOM 4669 N N . SER A 1 590 ? 0.914 7.837 -12.262 1.00 39.84 590 SER A N 1
ATOM 4670 C CA . SER A 1 590 ? 0.162 6.948 -13.151 1.00 39.84 590 SER A CA 1
ATOM 4671 C C . SER A 1 590 ? 1.119 6.010 -13.892 1.00 39.84 590 SER A C 1
ATOM 4673 O O . SER A 1 590 ? 2.184 6.414 -14.353 1.00 39.84 590 SER A O 1
ATOM 4675 N N . THR A 1 591 ? 0.754 4.736 -13.993 1.00 39.56 591 THR A N 1
ATOM 4676 C CA . THR A 1 591 ? 1.529 3.739 -14.736 1.00 39.56 591 THR A CA 1
ATOM 4677 C C . THR A 1 591 ? 0.584 3.118 -15.751 1.00 39.56 591 THR A C 1
ATOM 4679 O O . THR A 1 591 ? -0.415 2.514 -15.358 1.00 39.56 591 THR A O 1
ATOM 4682 N N . ARG A 1 592 ? 0.853 3.330 -17.046 1.00 33.62 592 ARG A N 1
ATOM 4683 C CA . ARG A 1 592 ? 0.032 2.828 -18.158 1.00 33.62 592 ARG A CA 1
ATOM 4684 C C . ARG A 1 592 ? 0.290 1.331 -18.377 1.00 33.62 592 ARG A C 1
ATOM 4686 O O . ARG A 1 592 ? 0.801 0.932 -19.415 1.00 33.62 592 ARG A O 1
ATOM 4693 N N . TYR A 1 593 ? -0.050 0.505 -17.386 1.00 37.88 593 TYR A N 1
ATOM 4694 C CA . TYR A 1 593 ? -0.072 -0.949 -17.544 1.00 37.88 593 TYR A CA 1
ATOM 4695 C C . TYR A 1 593 ? -1.197 -1.326 -18.517 1.00 37.88 593 TYR A C 1
ATOM 4697 O O . TYR A 1 593 ? -2.340 -1.528 -18.107 1.00 37.88 593 TYR A O 1
ATOM 4705 N N . LEU A 1 594 ? -0.878 -1.389 -19.809 1.00 28.38 594 LEU A N 1
ATOM 4706 C CA . LEU A 1 594 ? -1.758 -1.997 -20.800 1.00 28.38 594 LEU A CA 1
ATOM 4707 C C . LEU A 1 594 ? -1.903 -3.497 -20.487 1.00 28.38 594 LEU A C 1
ATOM 4709 O O . LEU A 1 594 ? -0.914 -4.136 -20.110 1.00 28.38 594 LEU A O 1
ATOM 4713 N N . PRO A 1 595 ? -3.101 -4.090 -20.638 1.00 26.91 595 PRO A N 1
ATOM 4714 C CA . PRO A 1 595 ? -3.238 -5.537 -20.586 1.00 26.91 595 PRO A CA 1
ATOM 4715 C C . PRO A 1 595 ? -2.436 -6.149 -21.739 1.00 26.91 595 PRO A C 1
ATOM 4717 O O . PRO A 1 595 ? -2.567 -5.740 -22.893 1.00 26.91 595 PRO A O 1
ATOM 4720 N N . TYR A 1 596 ? -1.597 -7.135 -21.425 1.00 32.47 596 TYR A N 1
ATOM 4721 C CA . TYR A 1 596 ? -0.842 -7.867 -22.434 1.00 32.47 596 TYR A CA 1
ATOM 4722 C C . TYR A 1 596 ? -1.811 -8.701 -23.277 1.00 32.47 596 TYR A C 1
ATOM 4724 O O . TYR A 1 596 ? -2.329 -9.711 -22.807 1.00 32.47 596 TYR A O 1
ATOM 4732 N N . ARG A 1 597 ? -2.044 -8.293 -24.530 1.00 24.50 597 ARG A N 1
ATOM 4733 C CA . ARG A 1 597 ? -2.484 -9.242 -25.556 1.00 24.50 597 ARG A CA 1
ATOM 4734 C C . ARG A 1 597 ? -1.277 -10.122 -25.893 1.00 24.50 597 ARG A C 1
ATOM 4736 O O . ARG A 1 597 ? -0.278 -9.558 -26.346 1.00 24.50 597 ARG A O 1
ATOM 4743 N N . PRO A 1 598 ? -1.336 -11.452 -25.716 1.00 27.12 598 PRO A N 1
ATOM 4744 C CA . PRO A 1 598 ? -0.353 -12.315 -26.346 1.00 27.12 598 PRO A CA 1
ATOM 4745 C C . PRO A 1 598 ? -0.439 -12.123 -27.861 1.00 27.12 598 PRO A C 1
ATOM 4747 O O . PRO A 1 598 ? -1.513 -12.238 -28.456 1.00 27.12 598 PRO A O 1
ATOM 4750 N N . THR A 1 599 ? 0.695 -11.828 -28.491 1.00 25.75 599 THR A N 1
ATOM 4751 C CA . THR A 1 599 ? 0.861 -12.132 -29.911 1.00 25.75 599 THR A CA 1
ATOM 4752 C C . THR A 1 599 ? 0.702 -13.646 -30.078 1.00 25.75 599 THR A C 1
ATOM 4754 O O . THR A 1 599 ? 1.231 -14.390 -29.248 1.00 25.75 599 THR A O 1
ATOM 4757 N N . PRO A 1 600 ? -0.015 -14.138 -31.105 1.00 26.19 600 PRO A N 1
ATOM 4758 C CA . PRO A 1 600 ? -0.058 -15.567 -31.388 1.00 26.19 600 PRO A CA 1
ATOM 4759 C C . PRO A 1 600 ? 1.349 -16.060 -31.748 1.00 26.19 600 PRO A C 1
ATOM 4761 O O . PRO A 1 600 ? 1.830 -15.844 -32.859 1.00 26.19 600 PRO A O 1
ATOM 4764 N N . SER A 1 601 ? 2.036 -16.680 -30.789 1.00 30.02 601 SER A N 1
ATOM 4765 C CA . SER A 1 601 ? 3.261 -17.422 -31.062 1.00 30.02 601 SER A CA 1
ATOM 4766 C C . SER A 1 601 ? 2.922 -18.678 -31.865 1.00 30.02 601 SER A C 1
ATOM 4768 O O . SER A 1 601 ? 1.840 -19.251 -31.723 1.00 30.02 601 SER A O 1
ATOM 4770 N N . LEU A 1 602 ? 3.849 -19.091 -32.730 1.00 30.36 602 LEU A N 1
ATOM 4771 C CA . LEU A 1 602 ? 3.680 -20.183 -33.692 1.00 30.36 602 LEU A CA 1
ATOM 4772 C C . LEU A 1 602 ? 3.724 -21.569 -33.019 1.00 30.36 602 LEU A C 1
ATOM 4774 O O . LEU A 1 602 ? 4.606 -22.379 -33.287 1.00 30.36 602 LEU A O 1
ATOM 4778 N N . LEU A 1 603 ? 2.751 -21.854 -32.152 1.00 29.27 603 LEU A N 1
ATOM 4779 C CA . LEU A 1 603 ? 2.365 -23.225 -31.828 1.00 29.27 603 LEU A CA 1
ATOM 4780 C C . LEU A 1 603 ? 1.432 -23.724 -32.934 1.00 29.27 603 LEU A C 1
ATOM 4782 O O . LEU A 1 603 ? 0.454 -23.062 -33.279 1.00 29.27 603 LEU A O 1
ATOM 4786 N N . GLY A 1 604 ? 1.803 -24.856 -33.535 1.00 28.53 604 GLY A N 1
ATOM 4787 C CA . GLY A 1 604 ? 1.291 -25.286 -34.833 1.00 28.53 604 GLY A CA 1
ATOM 4788 C C . GLY A 1 604 ? -0.230 -25.419 -34.902 1.00 28.53 604 GLY A C 1
ATOM 4789 O O . GLY A 1 604 ? -0.877 -25.940 -33.992 1.00 28.53 604 GLY A O 1
ATOM 4790 N N . SER A 1 605 ? -0.791 -25.001 -36.035 1.00 27.14 605 SER A N 1
ATOM 4791 C CA . SER A 1 605 ? -2.175 -25.264 -36.413 1.00 27.14 605 SER A CA 1
ATOM 4792 C C . SER A 1 605 ? -2.381 -26.756 -36.681 1.00 27.14 605 SER A C 1
ATOM 4794 O O . SER A 1 605 ? -2.351 -27.211 -37.824 1.00 27.14 605 SER A O 1
ATOM 4796 N N . VAL A 1 606 ? -2.632 -27.521 -35.615 1.00 29.11 606 VAL A N 1
ATOM 4797 C CA . VAL A 1 606 ? -3.204 -28.867 -35.720 1.00 29.11 606 VAL A CA 1
ATOM 4798 C C . VAL A 1 606 ? -4.579 -28.725 -36.368 1.00 29.11 606 VAL A C 1
ATOM 4800 O O . VAL A 1 606 ? -5.562 -28.385 -35.707 1.00 29.11 606 VAL A O 1
ATOM 4803 N N . ARG A 1 607 ? -4.641 -28.946 -37.684 1.00 28.56 607 ARG A N 1
ATOM 4804 C CA . ARG A 1 607 ? -5.910 -29.142 -38.377 1.00 28.56 607 ARG A CA 1
ATOM 4805 C C . ARG A 1 607 ? -6.539 -30.412 -37.830 1.00 28.56 607 ARG A C 1
ATOM 4807 O O . ARG A 1 607 ? -5.959 -31.488 -37.934 1.00 28.56 607 ARG A O 1
ATOM 4814 N N . ILE A 1 608 ? -7.728 -30.265 -37.265 1.00 31.59 608 ILE A N 1
ATOM 4815 C CA . ILE A 1 608 ? -8.659 -31.376 -37.121 1.00 31.59 608 ILE A CA 1
ATOM 4816 C C . ILE A 1 608 ? -9.482 -31.364 -38.408 1.00 31.59 608 ILE A C 1
ATOM 4818 O O . ILE A 1 608 ? -10.548 -30.752 -38.463 1.00 31.59 608 ILE A O 1
ATOM 4822 N N . ASP A 1 609 ? -8.919 -31.959 -39.458 1.00 28.75 609 ASP A N 1
ATOM 4823 C CA . ASP A 1 609 ? -9.715 -32.409 -40.597 1.00 28.75 609 ASP A CA 1
ATOM 4824 C C . ASP A 1 609 ? -10.546 -33.629 -40.122 1.00 28.75 609 ASP A C 1
ATOM 4826 O O . ASP A 1 609 ? -10.115 -34.353 -39.216 1.00 28.75 609 ASP A O 1
ATOM 4830 N N . GLY A 1 610 ? -11.783 -33.759 -40.617 1.00 32.34 610 GLY A N 1
ATOM 4831 C CA . GLY A 1 610 ? -12.846 -34.589 -40.011 1.00 32.34 610 GLY A CA 1
ATOM 4832 C C . GLY A 1 610 ? -13.052 -35.982 -40.595 1.00 32.34 610 GLY A C 1
ATOM 4833 O O . GLY A 1 610 ? -12.426 -36.300 -41.628 1.00 32.34 610 GLY A O 1
#

Radius of gyration: 34.45 Å; chains: 1; bounding box: 110×112×91 Å

InterPro domains:
  IPR027796 OTT_1508-like deaminase [PF14441] (472-534)

Sequence (610 aa):
MPKKKSKSKARAQPEIPESPERRYSATPPTVYDRESSPETTKSPHMPRNGLEAGSGMPETEISGVPESLRARRDSSVSTEGPPSPIYASDALEGGVSLAGGLPLLDDQQPDPPGWLQTIEAQPPTLEHTGGAEATPVPWSGGVDGTPPPEEQEYPTISIKRKLARRFYEPVLLMHLLSQIRGARTKRPIDTGDFRHSRQERRRDFADAIAYICAFDTGGGHVMAAALEQTPQGITVWLAANSTRAGENVIAFLRDILAKLVDIDTQNEVSQIETESWIFRKIVRFNRRRIDNYWDRAELRIRPCLEVIRESKEFKGRDELIRWLEVELVDCSETAESLVRECYNAARGGVHGEQFTAIERFIGDGKTKSESFEKLRYYICRLGKHLAITKRMVKTSTTDRALFSGFEIKLLNSPGPELYKLLPKNSTIEGIFNRMFSNSAERDALLRPLRPLSDALGLPEQLKKNCQFKTRVHAELLLVDHFHAKQLNFVDSDKYVGCSKPACFLCYEYISAHPGGFALPATHNKLYRGWRHPDIIDDGPKEELDHLQKCRENIINEMVKKIRAQLSEQLRGGIGQNQWRSHPDSSTGVSTRYLPYRPTPSLLGSVRIDG

pLDDT: mean 72.32, std 28.6, range [21.5, 98.56]

Organism: NCBI:txid1670608